Protein AF-A0A336KCY7-F1 (afdb_monomer_lite)

Foldseek 3Di:
DDPPPPPPVVVVVVCVVVVVVVVVVVVVVVVVVVVVVVVVVVVVVVVVVVVVVVVVVVVVVVVVVVVVVVVVVVVVVVVVVVVVVVVVVVVVVVVVVVVVVVVVVVVVVVVVVVVVVVVVVVVVVVVVVVVVVVVVVVVVVVVVVVVVVVVVVVVVVVPDDDDDDDDDDDDDDDDDDDDDDDDDDDDDDDDDDDDDDDDDPDDDDDDDDDDDDDDDDDDDDDPDPDPVVVVVVVVVVVVVVVVVVVVVVVVVVVVVVVVVVVVVVVVVVVVVVVVVVVVVVVVVVVVVVVLVVCVVVVQADPPPRHGPPVPDDPDDDPDDDDDDPDDDVVVVVVVVVPDDPDDDDPDDPPPPDPPPDDDDPDDDDDDDCPVVVVVVVVVVVVVVVVVVVVVPD

pLDDT: mean 71.5, std 24.45, range [29.14, 98.69]

Secondary structure (DSSP, 8-state):
-------GGGHHHHSHHHHHHHHHHHHHHHHHHHHHHHHHHHHHHHHHHHHHHHHHHHHHHHHHHHHHHHHHHHHHHHHHHHHHHHHHHHHHHHHHHHHHHHHHHHHHHHHHHHHHHHHHHHHHHHHHHHHHHHHHHHHHHHHHHHHHHHHHHHHHGGG--------------------------------------------------------------------HHHHHHHHHHHHHHHHHHHHHHHHHHHHHHHHHHHHHHHHHHHHHHHHHHHHHHHHHHHHHHHHHHHHHTTSB-TTT--BTTTT---S-----------SSSHHHHHHHHT--TT------------------------S-SHHHHHHHHHHHHHHHHHHHHTT--

Organism: Culicoides sonorensis (NCBI:txid179676)

Radius of gyration: 58.1 Å; chains: 1; bounding box: 120×85×211 Å

InterPro domains:
  IPR026079 Cerebellar degeneration-related protein 2 [PTHR19232] (15-331)

Sequence (393 aa):
MGSHSRPVSEIMESDVPTILDDLQLAAELGKTLLERNKELEQVLKHHQNVIDDQSQEIEYLRKQNAALREVNDSRLRIYEQLEVSIQDLERDKHRLAVDYAADKKKFKQISQNVECLESKCDDLSKQINELQTLLDMERKKNKRLMEEKQTLNQQNSSLSSSKVSPNKFETAMSLNLTVDKTLDDQDENSIATPTNNEDINSIFVPKSTSKTNLKDDKSPKQDRTFDTSSDEAQIREYEEIRTNYLAMCDKITELEEQLRLLTEENQNLQMKIATVNETEEMKSVQDELAILEEVRQGQMCTRCLRNTDARFVPEEDVSFIGTDDGEDDQSLIDLIRNSEPGTPMIYRSSLNIKLIDAAPVISLDNDNNDDRLVLSLLRDEQQHQHEREFFYD

Structure (mmCIF, N/CA/C/O backbone):
data_AF-A0A336KCY7-F1
#
_entry.id   AF-A0A336KCY7-F1
#
loop_
_atom_site.group_PDB
_atom_site.id
_atom_site.type_symbol
_atom_site.label_atom_id
_atom_site.label_alt_id
_atom_site.label_comp_id
_atom_site.label_asym_id
_atom_site.label_entity_id
_atom_site.label_seq_id
_atom_site.pdbx_PDB_ins_code
_atom_site.Cartn_x
_atom_site.Cartn_y
_atom_site.Cartn_z
_atom_site.occupancy
_atom_site.B_iso_or_equiv
_atom_site.auth_seq_id
_atom_site.auth_comp_id
_atom_site.auth_asym_id
_atom_site.auth_atom_id
_atom_site.pdbx_PDB_model_num
ATOM 1 N N . MET A 1 1 ? 67.750 -0.873 -106.494 1.00 41.88 1 MET A N 1
ATOM 2 C CA . MET A 1 1 ? 67.694 0.543 -106.075 1.00 41.88 1 MET A CA 1
ATOM 3 C C . MET A 1 1 ? 66.286 0.790 -105.546 1.00 41.88 1 MET A C 1
ATOM 5 O O . MET A 1 1 ? 65.370 0.754 -106.344 1.00 41.88 1 MET A O 1
ATOM 9 N N . GLY A 1 2 ? 65.985 0.911 -104.263 1.00 49.50 2 GLY A N 1
ATOM 10 C CA . GLY A 1 2 ? 66.770 0.763 -103.050 1.00 49.50 2 GLY A CA 1
ATOM 11 C C . GLY A 1 2 ? 65.794 0.351 -101.945 1.00 49.50 2 GLY A C 1
ATOM 12 O O . GLY A 1 2 ? 64.733 0.949 -101.792 1.00 49.50 2 GLY A O 1
ATOM 13 N N . SER A 1 3 ? 66.130 -0.712 -101.226 1.00 48.62 3 SER A N 1
ATOM 14 C CA . SER A 1 3 ? 65.499 -1.091 -99.968 1.00 48.62 3 SER A CA 1
ATOM 15 C C . SER A 1 3 ? 65.862 -0.037 -98.923 1.00 48.62 3 SER A C 1
ATOM 17 O O . SER A 1 3 ? 66.942 -0.092 -98.336 1.00 48.62 3 SER A O 1
ATOM 19 N N . HIS A 1 4 ? 64.990 0.951 -98.727 1.00 51.41 4 HIS A N 1
ATOM 20 C CA . HIS A 1 4 ? 65.085 1.855 -97.587 1.00 51.41 4 HIS A CA 1
ATOM 21 C C . HIS A 1 4 ? 64.629 1.108 -96.332 1.00 51.41 4 HIS A C 1
ATOM 23 O O . HIS A 1 4 ? 63.479 1.203 -95.911 1.00 51.41 4 HIS A O 1
ATOM 29 N N . SER A 1 5 ? 65.551 0.350 -95.736 1.00 55.59 5 SER A N 1
ATOM 30 C CA . SER A 1 5 ? 65.487 0.059 -94.308 1.00 55.59 5 SER A CA 1
ATOM 31 C C . SER A 1 5 ? 65.581 1.395 -93.582 1.00 55.59 5 SER A C 1
ATOM 33 O O . SER A 1 5 ? 66.655 1.994 -93.528 1.00 55.59 5 SER A O 1
ATOM 35 N N . ARG A 1 6 ? 64.446 1.883 -93.070 1.00 55.59 6 ARG A N 1
ATOM 36 C CA . ARG A 1 6 ? 64.450 2.933 -92.050 1.00 55.59 6 ARG A CA 1
ATOM 37 C C . ARG A 1 6 ? 65.295 2.432 -90.874 1.00 55.59 6 ARG A C 1
ATOM 39 O O . ARG A 1 6 ? 65.110 1.284 -90.461 1.00 55.59 6 ARG A O 1
ATOM 46 N N . PRO A 1 7 ? 66.254 3.223 -90.377 1.00 52.62 7 PRO A N 1
ATOM 47 C CA . PRO A 1 7 ? 67.082 2.790 -89.268 1.00 52.62 7 PRO A CA 1
ATOM 48 C C . PRO A 1 7 ? 66.194 2.648 -88.024 1.00 52.62 7 PRO A C 1
ATOM 50 O O . PRO A 1 7 ? 65.395 3.526 -87.717 1.00 52.62 7 PRO A O 1
ATOM 53 N N . VAL A 1 8 ? 66.330 1.527 -87.309 1.00 55.88 8 VAL A N 1
ATOM 54 C CA . VAL A 1 8 ? 65.572 1.197 -86.080 1.00 55.88 8 VAL A CA 1
ATOM 55 C C . VAL A 1 8 ? 65.703 2.289 -85.002 1.00 55.88 8 VAL A C 1
ATOM 57 O O . VAL A 1 8 ? 64.835 2.417 -84.146 1.00 55.88 8 VAL A O 1
ATOM 60 N N . SER A 1 9 ? 66.735 3.132 -85.084 1.00 54.34 9 SER A N 1
ATOM 61 C CA . SER A 1 9 ? 66.924 4.305 -84.227 1.00 54.34 9 SER A CA 1
ATOM 62 C C . SER A 1 9 ? 65.875 5.409 -84.422 1.00 54.34 9 SER A C 1
ATOM 64 O O . SER A 1 9 ? 65.609 6.139 -83.481 1.00 54.34 9 SER A O 1
ATOM 66 N N . GLU A 1 10 ? 65.243 5.519 -85.594 1.00 52.44 10 GLU A N 1
ATOM 67 C CA . GLU A 1 10 ? 64.268 6.583 -85.900 1.00 52.44 10 GLU A CA 1
ATOM 68 C C . GLU A 1 10 ? 62.836 6.226 -85.448 1.00 52.44 10 GLU A C 1
ATOM 70 O O . GLU A 1 10 ? 61.984 7.098 -85.330 1.00 52.44 10 GLU A O 1
ATOM 75 N N . ILE A 1 11 ? 62.575 4.947 -85.143 1.00 53.50 11 ILE A N 1
ATOM 76 C CA . ILE A 1 11 ? 61.288 4.461 -84.606 1.00 53.50 11 ILE A CA 1
ATOM 77 C C . ILE A 1 11 ? 61.246 4.623 -83.075 1.00 53.50 11 ILE A C 1
ATOM 79 O O . ILE A 1 11 ? 60.188 4.826 -82.493 1.00 53.50 11 ILE A O 1
ATOM 83 N N . MET A 1 12 ? 62.404 4.605 -82.406 1.00 53.88 12 MET A N 1
ATOM 84 C CA . MET A 1 12 ? 62.466 4.764 -80.949 1.00 53.88 12 MET A CA 1
ATOM 85 C C . MET A 1 12 ? 62.478 6.226 -80.478 1.00 53.88 12 MET A C 1
ATOM 87 O O . MET A 1 12 ? 62.282 6.454 -79.295 1.00 53.88 12 MET A O 1
ATOM 91 N N . GLU A 1 13 ? 62.676 7.217 -81.353 1.00 56.12 13 GLU A N 1
ATOM 92 C CA . GLU A 1 13 ? 62.582 8.643 -80.980 1.00 56.12 13 GLU A CA 1
ATOM 93 C C . GLU A 1 13 ? 61.183 9.242 -81.217 1.00 56.12 13 GLU A C 1
ATOM 95 O O . GLU A 1 13 ? 60.817 10.194 -80.528 1.00 56.12 13 GLU A O 1
ATOM 100 N N . SER A 1 14 ? 60.369 8.681 -82.126 1.00 57.09 14 SER A N 1
ATOM 101 C CA . SER A 1 14 ? 59.000 9.166 -82.393 1.00 57.09 14 SER A CA 1
ATOM 102 C C . SER A 1 14 ? 57.945 8.649 -81.418 1.00 57.09 14 SER A C 1
ATOM 104 O O . SER A 1 14 ? 56.940 9.324 -81.215 1.00 57.09 14 SER A O 1
ATOM 106 N N . ASP A 1 15 ? 58.174 7.479 -80.816 1.00 59.38 15 ASP A N 1
ATOM 107 C CA . ASP A 1 15 ? 57.178 6.781 -79.989 1.00 59.38 15 ASP A CA 1
ATOM 108 C C . ASP A 1 15 ? 57.368 7.056 -78.481 1.00 59.38 15 ASP A C 1
ATOM 110 O O . ASP A 1 15 ? 56.480 6.803 -77.668 1.00 59.38 15 ASP A O 1
ATOM 114 N N . VAL A 1 16 ? 58.515 7.626 -78.089 1.00 62.97 16 VAL A N 1
ATOM 115 C CA . VAL A 1 16 ? 58.827 8.020 -76.701 1.00 62.97 16 VAL A CA 1
ATOM 116 C C . VAL A 1 16 ? 57.916 9.135 -76.160 1.00 62.97 16 VAL A C 1
ATOM 118 O O . VAL A 1 16 ? 57.501 9.015 -75.006 1.00 62.97 16 VAL A O 1
ATOM 121 N N . PRO A 1 17 ? 57.545 10.181 -76.930 1.00 67.62 17 PRO A N 1
ATOM 122 C CA . PRO A 1 17 ? 56.567 11.176 -76.484 1.00 67.62 17 PRO A CA 1
ATOM 123 C C . PRO A 1 17 ? 55.193 10.557 -76.186 1.00 67.62 17 PRO A C 1
ATOM 125 O O . PRO A 1 17 ? 54.588 10.868 -75.168 1.00 67.62 17 PRO A O 1
ATOM 128 N N . THR A 1 18 ? 54.738 9.618 -77.019 1.00 74.69 18 THR A N 1
ATOM 129 C CA . THR A 1 18 ? 53.418 8.979 -76.884 1.00 74.69 18 THR A CA 1
ATOM 130 C C . THR A 1 18 ? 53.351 8.041 -75.677 1.00 74.69 18 THR A C 1
ATOM 132 O O . THR A 1 18 ? 52.370 8.043 -74.943 1.00 74.69 18 THR A O 1
ATOM 135 N N . ILE A 1 19 ? 54.423 7.288 -75.412 1.00 79.19 19 ILE A N 1
ATOM 136 C CA . ILE A 1 19 ? 54.513 6.404 -74.237 1.00 79.19 19 ILE A CA 1
ATOM 137 C C . ILE A 1 19 ? 54.561 7.210 -72.930 1.00 79.19 19 ILE A C 1
ATOM 139 O O . ILE A 1 19 ? 54.019 6.775 -71.912 1.00 79.19 19 ILE A O 1
ATOM 143 N N . LEU A 1 20 ? 55.219 8.373 -72.938 1.00 83.38 20 LEU A N 1
ATOM 144 C CA . LEU A 1 20 ? 55.289 9.245 -71.768 1.00 83.38 20 LEU A CA 1
ATOM 145 C C . LEU A 1 20 ? 53.922 9.874 -71.454 1.00 83.38 20 LEU A C 1
ATOM 147 O O . LEU A 1 20 ? 53.534 9.905 -70.285 1.00 83.38 20 LEU A O 1
ATOM 151 N N . ASP A 1 21 ? 53.182 10.295 -72.482 1.00 84.06 21 ASP A N 1
ATOM 152 C CA . ASP A 1 21 ? 51.820 10.822 -72.348 1.00 84.06 21 ASP A CA 1
ATOM 153 C C . ASP A 1 21 ? 50.841 9.751 -71.831 1.00 84.06 21 ASP A C 1
ATOM 155 O O . ASP A 1 21 ? 50.073 10.016 -70.903 1.00 84.06 21 ASP A O 1
ATOM 159 N N . ASP A 1 22 ? 50.912 8.516 -72.343 1.00 89.88 22 ASP A N 1
ATOM 160 C CA . ASP A 1 22 ? 50.093 7.393 -71.858 1.00 89.88 22 ASP A CA 1
ATOM 161 C C . ASP A 1 22 ? 50.405 7.041 -70.392 1.00 89.88 22 ASP A C 1
ATOM 163 O O . ASP A 1 22 ? 49.503 6.753 -69.598 1.00 89.88 22 ASP A O 1
ATOM 167 N N . LEU A 1 23 ? 51.682 7.095 -69.996 1.00 89.81 23 LEU A N 1
ATOM 168 C CA . LEU A 1 23 ? 52.102 6.869 -68.612 1.00 89.81 23 LEU A CA 1
ATOM 169 C C . LEU A 1 23 ? 51.620 7.992 -67.681 1.00 89.81 23 LEU A C 1
ATOM 171 O O . LEU A 1 23 ? 51.186 7.717 -66.559 1.00 89.81 23 LEU A O 1
ATOM 175 N N . GLN A 1 24 ? 51.670 9.245 -68.140 1.00 89.81 24 GLN A N 1
ATOM 176 C CA . GLN A 1 24 ? 51.154 10.392 -67.398 1.00 89.81 24 GLN A CA 1
ATOM 177 C C . GLN A 1 24 ? 49.630 10.310 -67.234 1.00 89.81 24 GLN A C 1
ATOM 179 O O . GLN A 1 24 ? 49.130 10.518 -66.128 1.00 89.81 24 GLN A O 1
ATOM 184 N N . LEU A 1 25 ? 48.900 9.925 -68.285 1.00 91.94 25 LEU A N 1
ATOM 185 C CA . LEU A 1 25 ? 47.453 9.713 -68.234 1.00 91.94 25 LEU A CA 1
ATOM 186 C C . LEU A 1 25 ? 47.077 8.570 -67.279 1.00 91.94 25 LEU A C 1
ATOM 188 O O . LEU A 1 25 ? 46.152 8.706 -66.476 1.00 91.94 25 LEU A O 1
ATOM 192 N N . ALA A 1 26 ? 47.811 7.454 -67.314 1.00 94.50 26 ALA A N 1
ATOM 193 C CA . ALA A 1 26 ? 47.616 6.351 -66.376 1.00 94.50 26 ALA A CA 1
ATOM 194 C C . ALA A 1 26 ? 47.862 6.788 -64.921 1.00 94.50 26 ALA A C 1
ATOM 196 O O . ALA A 1 26 ? 47.122 6.385 -64.019 1.00 94.50 26 ALA A O 1
ATOM 197 N N . ALA A 1 27 ? 48.864 7.641 -64.687 1.00 93.38 27 ALA A N 1
ATOM 198 C CA . ALA A 1 27 ? 49.137 8.213 -63.374 1.00 93.38 27 ALA A CA 1
ATOM 199 C C . ALA A 1 27 ? 48.029 9.179 -62.911 1.00 93.38 27 ALA A C 1
ATOM 201 O O . ALA A 1 27 ? 47.640 9.128 -61.744 1.00 93.38 27 ALA A O 1
ATOM 202 N N . GLU A 1 28 ? 47.480 10.014 -63.800 1.00 93.31 28 GLU A N 1
ATOM 203 C CA . GLU A 1 28 ? 46.342 10.892 -63.485 1.00 93.31 28 GLU A CA 1
ATOM 204 C C . GLU A 1 28 ? 45.074 10.098 -63.157 1.00 93.31 28 GLU A C 1
ATOM 206 O O . GLU A 1 28 ? 44.457 10.343 -62.121 1.00 93.31 28 GLU A O 1
ATOM 211 N N . LEU A 1 29 ? 44.727 9.089 -63.960 1.00 95.56 29 LEU A N 1
ATOM 212 C CA . LEU A 1 29 ? 43.593 8.201 -63.681 1.00 95.56 29 LEU A CA 1
ATOM 213 C C . LEU A 1 29 ? 43.782 7.438 -62.366 1.00 95.56 29 LEU A C 1
ATOM 215 O O . LEU A 1 29 ? 42.853 7.346 -61.562 1.00 95.56 29 LEU A O 1
ATOM 219 N N . GLY A 1 30 ? 44.991 6.927 -62.116 1.00 96.06 30 GLY A N 1
ATOM 220 C CA . GLY A 1 30 ? 45.342 6.274 -60.857 1.00 96.06 30 GLY A CA 1
ATOM 221 C C . GLY A 1 30 ? 45.182 7.210 -59.659 1.00 96.06 30 GLY A C 1
ATOM 222 O O . GLY A 1 30 ? 44.608 6.818 -58.643 1.00 96.06 30 GLY A O 1
ATOM 223 N N . LYS A 1 31 ? 45.611 8.470 -59.792 1.00 97.12 31 LYS A N 1
ATOM 224 C CA . LYS A 1 31 ? 45.434 9.504 -58.767 1.00 97.12 31 LYS A CA 1
ATOM 225 C C . LYS A 1 31 ? 43.954 9.786 -58.501 1.00 97.12 31 LYS A C 1
ATOM 227 O O . LYS A 1 31 ? 43.553 9.760 -57.342 1.00 97.12 31 LYS A O 1
ATOM 232 N N . THR A 1 32 ? 43.140 9.989 -59.538 1.00 95.81 32 THR A N 1
ATOM 233 C CA . THR A 1 32 ? 41.693 10.225 -59.387 1.00 95.81 32 THR A CA 1
ATOM 234 C C . THR A 1 32 ? 40.980 9.033 -58.747 1.00 95.81 32 THR A C 1
ATOM 236 O O . THR A 1 32 ? 40.120 9.217 -57.888 1.00 95.81 32 THR A O 1
ATOM 239 N N . LEU A 1 33 ? 41.339 7.799 -59.114 1.00 97.56 33 LEU A N 1
ATOM 240 C CA . LEU A 1 33 ? 40.764 6.596 -58.503 1.00 97.56 33 LEU A CA 1
ATOM 241 C C . LEU A 1 33 ? 41.158 6.447 -57.030 1.00 97.56 33 LEU A C 1
ATOM 243 O O . LEU A 1 33 ? 40.323 6.056 -56.216 1.00 97.56 33 LEU A O 1
ATOM 247 N N . LEU A 1 34 ? 42.405 6.759 -56.673 1.00 97.25 34 LEU A N 1
ATOM 248 C CA . LEU A 1 34 ? 42.854 6.759 -55.279 1.00 97.25 34 LEU A CA 1
ATOM 249 C C . LEU A 1 34 ? 42.151 7.843 -54.460 1.00 97.25 34 LEU A C 1
ATOM 251 O O . LEU A 1 34 ? 41.741 7.579 -53.333 1.00 97.25 34 LEU A O 1
ATOM 255 N N . GLU A 1 35 ? 41.977 9.035 -55.027 1.00 96.75 35 GLU A N 1
ATOM 256 C CA . GLU A 1 35 ? 41.254 10.137 -54.390 1.00 96.75 35 GLU A CA 1
ATOM 257 C C . GLU A 1 35 ? 39.786 9.763 -54.149 1.00 96.75 35 GLU A C 1
ATOM 259 O O . GLU A 1 35 ? 39.324 9.827 -53.011 1.00 96.75 35 GLU A O 1
ATOM 264 N N . ARG A 1 36 ? 39.103 9.208 -55.160 1.00 96.56 36 ARG A N 1
ATOM 265 C CA . ARG A 1 36 ? 37.732 8.692 -55.027 1.00 96.56 36 ARG A CA 1
ATOM 266 C C . ARG A 1 36 ? 37.622 7.564 -53.997 1.00 96.56 36 ARG A C 1
ATOM 268 O O . ARG A 1 36 ? 36.676 7.550 -53.218 1.00 96.56 36 ARG A O 1
ATOM 275 N N . ASN A 1 37 ? 38.559 6.614 -53.973 1.00 97.06 37 ASN A N 1
ATOM 276 C CA . ASN A 1 37 ? 38.557 5.552 -52.958 1.00 97.06 37 ASN A CA 1
ATOM 277 C C . ASN A 1 37 ? 38.732 6.127 -51.551 1.00 97.06 37 ASN A C 1
ATOM 279 O O . ASN A 1 37 ? 38.003 5.746 -50.643 1.00 97.06 37 ASN A O 1
ATOM 283 N N . LYS A 1 38 ? 39.637 7.095 -51.380 1.00 97.62 38 LYS A N 1
ATOM 284 C CA . LYS A 1 38 ? 39.858 7.763 -50.095 1.00 97.62 38 LYS A CA 1
ATOM 285 C C . LYS A 1 38 ? 38.631 8.562 -49.638 1.00 97.62 38 LYS A C 1
ATOM 287 O O . LYS A 1 38 ? 38.355 8.618 -48.442 1.00 97.62 38 LYS A O 1
ATOM 292 N N . GLU A 1 39 ? 37.905 9.194 -50.557 1.00 97.56 39 GLU A N 1
ATOM 293 C CA . GLU A 1 39 ? 36.624 9.850 -50.263 1.00 97.56 39 GLU A CA 1
ATOM 294 C C . GLU A 1 39 ? 35.558 8.834 -49.842 1.00 97.56 39 GLU A C 1
ATOM 296 O O . GLU A 1 39 ? 34.898 9.029 -48.824 1.00 97.56 39 GLU A O 1
ATOM 301 N N . LEU A 1 40 ? 35.430 7.718 -50.568 1.00 97.88 40 LEU A N 1
ATOM 302 C CA . LEU A 1 40 ? 34.495 6.646 -50.221 1.00 97.88 40 LEU A CA 1
ATOM 303 C C . LEU A 1 40 ? 34.808 6.036 -48.849 1.00 97.88 40 LEU A C 1
ATOM 305 O O . LEU A 1 40 ? 33.894 5.836 -48.055 1.00 97.88 40 LEU A O 1
ATOM 309 N N . GLU A 1 41 ? 36.082 5.801 -48.529 1.00 97.81 41 GLU A N 1
ATOM 310 C CA . GLU A 1 41 ? 36.513 5.341 -47.203 1.00 97.81 41 GLU A CA 1
ATOM 311 C C . GLU A 1 41 ? 36.154 6.344 -46.098 1.00 97.81 41 GLU A C 1
ATOM 313 O O . GLU A 1 41 ? 35.702 5.947 -45.023 1.00 97.81 41 GLU A O 1
ATOM 318 N N . GLN A 1 42 ? 36.314 7.648 -46.352 1.00 97.88 42 GLN A N 1
ATOM 319 C CA . GLN A 1 42 ? 35.922 8.690 -45.398 1.00 97.88 42 GLN A CA 1
ATOM 320 C C . GLN A 1 42 ? 34.408 8.725 -45.179 1.00 97.88 42 GLN A C 1
ATOM 322 O O . GLN A 1 42 ? 33.970 8.797 -44.032 1.00 97.88 42 GLN A O 1
ATOM 327 N N . VAL A 1 43 ? 33.615 8.637 -46.251 1.00 97.75 43 VAL A N 1
ATOM 328 C CA . VAL A 1 43 ? 32.147 8.611 -46.172 1.00 97.75 43 VAL A CA 1
ATOM 329 C C . VAL A 1 43 ? 31.663 7.354 -45.450 1.00 97.75 43 VAL A C 1
ATOM 331 O O . VAL A 1 43 ? 30.820 7.452 -44.563 1.00 97.75 43 VAL A O 1
ATOM 334 N N . LEU A 1 44 ? 32.237 6.186 -45.753 1.00 98.25 44 LEU A N 1
ATOM 335 C CA . LEU A 1 44 ? 31.923 4.939 -45.050 1.00 98.25 44 LEU A CA 1
ATOM 336 C C . LEU A 1 44 ? 32.241 5.038 -43.559 1.00 98.25 44 LEU A C 1
ATOM 338 O O . LEU A 1 44 ? 31.416 4.657 -42.734 1.00 98.25 44 LEU A O 1
ATOM 342 N N . LYS A 1 45 ? 33.402 5.594 -43.199 1.00 98.25 45 LYS A N 1
ATOM 343 C CA . LYS A 1 45 ? 33.769 5.800 -41.794 1.00 98.25 45 LYS A CA 1
ATOM 344 C C . LYS A 1 45 ? 32.828 6.783 -41.095 1.00 98.25 45 LYS A C 1
ATOM 346 O O . LYS A 1 45 ? 32.467 6.562 -39.946 1.00 98.25 45 LYS A O 1
ATOM 351 N N . HIS A 1 46 ? 32.420 7.850 -41.778 1.00 98.06 46 HIS A N 1
ATOM 352 C CA . HIS A 1 46 ? 31.442 8.792 -41.242 1.00 98.06 46 HIS A CA 1
ATOM 353 C C . HIS A 1 46 ? 30.085 8.119 -40.999 1.00 98.06 46 HIS A C 1
ATOM 355 O O . HIS A 1 46 ? 29.540 8.249 -39.908 1.00 98.06 46 HIS A O 1
ATOM 361 N N . HIS A 1 47 ? 29.575 7.347 -41.963 1.00 98.19 47 HIS A N 1
ATOM 362 C CA . HIS A 1 47 ? 28.336 6.590 -41.784 1.00 98.19 47 HIS A CA 1
ATOM 363 C C . HIS A 1 47 ? 28.441 5.542 -40.676 1.00 98.19 47 HIS A C 1
ATOM 365 O O . HIS A 1 47 ? 27.489 5.393 -39.919 1.00 98.19 47 HIS A O 1
ATOM 371 N N . GLN A 1 48 ? 29.586 4.871 -40.529 1.00 98.44 48 GLN A N 1
ATOM 372 C CA . GLN A 1 48 ? 29.805 3.948 -39.417 1.00 98.44 48 GLN A CA 1
ATOM 373 C C . GLN A 1 48 ? 29.685 4.661 -38.066 1.00 98.44 48 GLN A C 1
ATOM 375 O O . GLN A 1 48 ? 28.974 4.175 -37.196 1.00 98.44 48 GLN A O 1
ATOM 380 N N . ASN A 1 49 ? 30.300 5.838 -37.915 1.00 98.06 49 ASN A N 1
ATOM 381 C CA . ASN A 1 49 ? 30.176 6.619 -36.682 1.00 98.06 49 ASN A CA 1
ATOM 382 C C . ASN A 1 49 ? 28.713 7.004 -36.399 1.00 98.06 49 ASN A C 1
ATOM 384 O O . ASN A 1 49 ? 28.254 6.855 -35.276 1.00 98.06 49 ASN A O 1
ATOM 388 N N . VAL A 1 50 ? 27.963 7.438 -37.420 1.00 98.38 50 VAL A N 1
ATOM 389 C CA . VAL A 1 50 ? 26.535 7.775 -37.266 1.00 98.38 50 VAL A CA 1
ATOM 390 C C . VAL A 1 50 ? 25.717 6.554 -36.837 1.00 98.38 50 VAL A C 1
ATOM 392 O O . VAL A 1 50 ? 24.849 6.673 -35.977 1.00 98.38 50 VAL A O 1
ATOM 395 N N . ILE A 1 51 ? 25.995 5.376 -37.403 1.00 98.38 51 ILE A N 1
ATOM 396 C CA . ILE A 1 51 ? 25.336 4.122 -37.010 1.00 98.38 51 ILE A CA 1
ATOM 397 C C . ILE A 1 51 ? 25.659 3.776 -35.554 1.00 98.38 51 ILE A C 1
ATOM 399 O O . ILE A 1 51 ? 24.767 3.350 -34.818 1.00 98.38 51 ILE A O 1
ATOM 403 N N . ASP A 1 52 ? 26.908 3.955 -35.129 1.00 98.31 52 ASP A N 1
ATOM 404 C CA . ASP A 1 52 ? 27.335 3.674 -33.758 1.00 98.31 52 ASP A CA 1
ATOM 405 C C . ASP A 1 52 ? 26.669 4.637 -32.757 1.00 98.31 52 ASP A C 1
ATOM 407 O O . ASP A 1 52 ? 26.221 4.198 -31.695 1.00 98.31 52 ASP A O 1
ATOM 411 N N . ASP A 1 53 ? 26.532 5.919 -33.108 1.00 98.00 53 ASP A N 1
ATOM 412 C CA . ASP A 1 53 ? 25.838 6.927 -32.296 1.00 98.00 53 ASP A CA 1
ATOM 413 C C . ASP A 1 53 ? 24.335 6.615 -32.184 1.00 98.00 53 ASP A C 1
ATOM 415 O O . ASP A 1 53 ? 23.786 6.542 -31.083 1.00 98.00 53 ASP A O 1
ATOM 419 N N . GLN A 1 54 ? 23.674 6.322 -33.310 1.00 98.06 54 GLN A N 1
ATOM 420 C CA . GLN A 1 54 ? 22.264 5.906 -33.331 1.00 98.06 54 GLN A CA 1
ATOM 421 C C . GLN A 1 54 ? 22.036 4.605 -32.550 1.00 98.06 54 GLN A C 1
ATOM 423 O O . GLN A 1 54 ? 21.016 4.440 -31.880 1.00 98.06 54 GLN A O 1
ATOM 428 N N . SER A 1 55 ? 22.986 3.669 -32.603 1.00 98.25 55 SER A N 1
ATOM 429 C CA . SER A 1 55 ? 22.908 2.417 -31.844 1.00 98.25 55 SER A CA 1
ATOM 430 C C . SER A 1 55 ? 22.955 2.671 -30.335 1.00 98.25 55 SER A C 1
ATOM 432 O O . SER A 1 55 ? 22.182 2.062 -29.591 1.00 98.25 55 SER A O 1
ATOM 434 N N . GLN A 1 56 ? 23.811 3.594 -29.885 1.00 98.25 56 GLN A N 1
ATOM 435 C CA . GLN A 1 56 ? 23.880 4.010 -28.481 1.00 98.25 56 GLN A CA 1
ATOM 436 C C . GLN A 1 56 ? 22.596 4.719 -28.034 1.00 98.25 56 GLN A C 1
ATOM 438 O O . GLN A 1 56 ? 22.092 4.440 -26.945 1.00 98.25 56 GLN A O 1
ATOM 443 N N . GLU A 1 57 ? 22.023 5.579 -28.878 1.00 98.38 57 GLU A N 1
ATOM 444 C CA . GLU A 1 57 ? 20.750 6.251 -28.600 1.00 98.38 57 GLU A CA 1
ATOM 445 C C . GLU A 1 57 ? 19.597 5.249 -28.446 1.00 98.38 57 GLU A C 1
ATOM 447 O O . GLU A 1 57 ? 18.855 5.291 -27.462 1.00 98.38 57 GLU A O 1
ATOM 452 N N . ILE A 1 58 ? 19.488 4.280 -29.362 1.00 98.06 58 ILE A N 1
ATOM 453 C CA . ILE A 1 58 ? 18.494 3.203 -29.267 1.00 98.06 58 ILE A CA 1
ATOM 454 C C . ILE A 1 58 ? 18.665 2.427 -27.957 1.00 98.06 58 ILE A C 1
ATOM 456 O O . ILE A 1 58 ? 17.676 2.078 -27.309 1.00 98.06 58 ILE A O 1
ATOM 460 N N . GLU A 1 59 ? 19.900 2.137 -27.546 1.00 98.38 59 GLU A N 1
ATOM 461 C CA . GLU A 1 59 ? 20.159 1.442 -26.286 1.00 98.38 59 GLU A CA 1
ATOM 462 C C . GLU A 1 59 ? 19.745 2.281 -25.069 1.00 98.38 59 GLU A C 1
ATOM 464 O O . GLU A 1 59 ? 19.109 1.758 -24.149 1.00 98.38 59 GLU A O 1
ATOM 469 N N . TYR A 1 60 ? 20.050 3.579 -25.072 1.00 98.50 60 TYR A N 1
ATOM 470 C CA . TYR A 1 60 ? 19.650 4.501 -24.013 1.00 98.50 60 TYR A CA 1
ATOM 471 C C . TYR A 1 60 ? 18.124 4.579 -23.879 1.00 98.50 60 TYR A C 1
ATOM 473 O O . TYR A 1 60 ? 17.582 4.351 -22.794 1.00 98.50 60 TYR A O 1
ATOM 481 N N . LEU A 1 61 ? 17.417 4.796 -24.991 1.00 98.44 61 LEU A N 1
ATOM 482 C CA . LEU A 1 61 ? 15.955 4.850 -25.008 1.00 98.44 61 LEU A CA 1
ATOM 483 C C . LEU A 1 61 ? 15.333 3.519 -24.571 1.00 98.44 61 LEU A C 1
ATOM 485 O O . LEU A 1 61 ? 14.353 3.505 -23.827 1.00 98.44 61 LEU A O 1
ATOM 489 N N . ARG A 1 62 ? 15.922 2.379 -24.956 1.00 97.75 62 ARG A N 1
ATOM 490 C CA . ARG A 1 62 ? 15.485 1.055 -24.477 1.00 97.75 62 ARG A CA 1
ATOM 491 C C . ARG A 1 62 ? 15.632 0.913 -22.965 1.00 97.75 62 ARG A C 1
ATOM 493 O O . ARG A 1 62 ? 14.712 0.397 -22.330 1.00 97.75 62 ARG A O 1
ATOM 500 N N . LYS A 1 63 ? 16.745 1.375 -22.386 1.00 98.50 63 LYS A N 1
ATOM 501 C CA . LYS A 1 63 ? 16.962 1.368 -20.929 1.00 98.50 63 LYS A CA 1
ATOM 502 C C . LYS A 1 63 ? 15.950 2.257 -20.212 1.00 98.50 63 LYS A C 1
ATOM 504 O O . LYS A 1 63 ? 15.341 1.809 -19.245 1.00 98.50 63 LYS A O 1
ATOM 509 N N . GLN A 1 64 ? 15.708 3.467 -20.717 1.00 98.31 64 GLN A N 1
ATOM 510 C CA . GLN A 1 64 ? 14.697 4.367 -20.159 1.00 98.31 64 GLN A CA 1
ATOM 511 C C . GLN A 1 64 ? 13.294 3.747 -20.228 1.00 98.31 64 GLN A C 1
ATOM 513 O O . GLN A 1 64 ? 12.552 3.770 -19.248 1.00 98.31 64 GLN A O 1
ATOM 518 N N . ASN A 1 65 ? 12.940 3.129 -21.357 1.00 97.38 65 ASN A N 1
ATOM 519 C CA . ASN A 1 65 ? 11.649 2.469 -21.527 1.00 97.38 65 ASN A CA 1
ATOM 520 C C . ASN A 1 65 ? 11.484 1.273 -20.572 1.00 97.38 65 ASN A C 1
ATOM 522 O O . ASN A 1 65 ? 10.412 1.084 -20.000 1.00 97.38 65 ASN A O 1
ATOM 526 N N . ALA A 1 66 ? 12.547 0.493 -20.353 1.00 97.38 66 ALA A N 1
ATOM 527 C CA . ALA A 1 66 ? 12.550 -0.592 -19.374 1.00 97.38 66 ALA A CA 1
ATOM 528 C C . ALA A 1 66 ? 12.353 -0.074 -17.938 1.00 97.38 66 ALA A C 1
ATOM 530 O O . ALA A 1 66 ? 11.505 -0.604 -17.223 1.00 97.38 66 ALA A O 1
ATOM 531 N N . ALA A 1 67 ? 13.053 0.996 -17.548 1.00 97.75 67 ALA A N 1
ATOM 532 C CA . ALA A 1 67 ? 12.886 1.619 -16.235 1.00 97.75 67 ALA A CA 1
ATOM 533 C C . ALA A 1 67 ? 11.454 2.146 -16.023 1.00 97.75 67 ALA A C 1
ATOM 535 O O . ALA A 1 67 ? 10.861 1.940 -14.966 1.00 97.75 67 ALA A O 1
ATOM 536 N N . LEU A 1 68 ? 10.854 2.767 -17.046 1.00 98.00 68 LEU A N 1
ATOM 537 C CA . LEU A 1 68 ? 9.461 3.223 -16.983 1.00 98.00 68 LEU A CA 1
ATOM 538 C C . LEU A 1 68 ? 8.469 2.065 -16.805 1.00 98.00 68 LEU A C 1
ATOM 540 O O . LEU A 1 68 ? 7.495 2.211 -16.064 1.00 98.00 68 LEU A O 1
ATOM 544 N N . ARG A 1 69 ? 8.709 0.913 -17.446 1.00 97.94 69 ARG A N 1
ATOM 545 C CA . ARG A 1 69 ? 7.896 -0.296 -17.230 1.00 97.94 69 ARG A CA 1
ATOM 546 C C . ARG A 1 69 ? 8.015 -0.797 -15.793 1.00 97.94 69 ARG A C 1
ATOM 548 O O . ARG A 1 69 ? 6.990 -1.025 -15.164 1.00 97.94 69 ARG A O 1
ATOM 555 N N . GLU A 1 70 ? 9.226 -0.868 -15.245 1.00 97.56 70 GLU A N 1
ATOM 556 C CA . GLU A 1 70 ? 9.452 -1.308 -13.861 1.00 97.56 70 GLU A CA 1
ATOM 557 C C . GLU A 1 70 ? 8.758 -0.397 -12.833 1.00 97.56 70 GLU A C 1
ATOM 559 O O . GLU A 1 70 ? 8.119 -0.882 -11.896 1.00 97.56 70 GLU A O 1
ATOM 564 N N . VAL A 1 71 ? 8.818 0.925 -13.030 1.00 98.31 71 VAL A N 1
ATOM 565 C CA . VAL A 1 71 ? 8.100 1.888 -12.178 1.00 98.31 71 VAL A CA 1
ATOM 566 C C . VAL A 1 71 ? 6.587 1.699 -12.290 1.00 98.31 71 VAL A C 1
ATOM 568 O O . VAL A 1 71 ? 5.889 1.741 -11.276 1.00 98.31 71 VAL A O 1
ATOM 571 N N . ASN A 1 72 ? 6.062 1.461 -13.494 1.00 97.31 72 ASN A N 1
ATOM 572 C CA . ASN A 1 72 ? 4.634 1.217 -13.683 1.00 97.31 72 ASN A CA 1
ATOM 573 C C . ASN A 1 72 ? 4.181 -0.093 -13.012 1.00 97.31 72 ASN A C 1
ATOM 575 O O . ASN A 1 72 ? 3.168 -0.100 -12.314 1.00 97.31 72 ASN A O 1
ATOM 579 N N . ASP A 1 73 ? 4.966 -1.164 -13.127 1.00 98.00 73 ASP A N 1
ATOM 580 C CA . ASP A 1 73 ? 4.699 -2.450 -12.470 1.00 98.00 73 ASP A CA 1
ATOM 581 C C . ASP A 1 73 ? 4.790 -2.339 -10.939 1.00 98.00 73 ASP A C 1
ATOM 583 O O . ASP A 1 73 ? 4.010 -2.945 -10.202 1.00 98.00 73 ASP A O 1
ATOM 587 N N . SER A 1 74 ? 5.734 -1.542 -10.428 1.00 97.88 74 SER A N 1
ATOM 588 C CA . SER A 1 74 ? 5.810 -1.195 -9.004 1.00 97.88 74 SER A CA 1
ATOM 589 C C . SER A 1 74 ? 4.554 -0.452 -8.543 1.00 97.88 74 SER A C 1
ATOM 591 O O . SER A 1 74 ? 3.942 -0.818 -7.539 1.00 97.88 74 SER A O 1
ATOM 593 N N . ARG A 1 75 ? 4.109 0.541 -9.321 1.00 98.38 75 ARG A N 1
ATOM 594 C CA . ARG A 1 75 ? 2.888 1.302 -9.041 1.00 98.38 75 ARG A CA 1
ATOM 595 C C . ARG A 1 75 ? 1.645 0.408 -9.028 1.00 98.38 75 ARG A C 1
ATOM 597 O O . ARG A 1 75 ? 0.825 0.554 -8.127 1.00 98.38 75 ARG A O 1
ATOM 604 N N . LEU A 1 76 ? 1.522 -0.531 -9.969 1.00 98.00 76 LEU A N 1
ATOM 605 C CA . LEU A 1 76 ? 0.407 -1.480 -10.002 1.00 98.00 76 LEU A CA 1
ATOM 606 C C . LEU A 1 76 ? 0.361 -2.341 -8.730 1.00 98.00 76 LEU A C 1
ATOM 608 O O . LEU A 1 76 ? -0.687 -2.429 -8.097 1.00 98.00 76 LEU A O 1
ATOM 612 N N . ARG A 1 77 ? 1.508 -2.874 -8.290 1.00 98.31 77 ARG A N 1
ATOM 613 C CA . ARG A 1 77 ? 1.604 -3.640 -7.034 1.00 98.31 77 ARG A CA 1
ATOM 614 C C . ARG A 1 77 ? 1.214 -2.820 -5.803 1.00 98.31 77 ARG A C 1
ATOM 616 O O . ARG A 1 77 ? 0.579 -3.343 -4.892 1.00 98.31 77 ARG A O 1
ATOM 623 N N . ILE A 1 78 ? 1.575 -1.535 -5.763 1.00 98.50 78 ILE A N 1
ATOM 624 C CA . ILE A 1 78 ? 1.157 -0.635 -4.677 1.00 98.50 78 ILE A CA 1
ATOM 625 C C . ILE A 1 78 ? -0.367 -0.471 -4.680 1.00 98.50 78 ILE A C 1
ATOM 627 O O . ILE A 1 78 ? -0.976 -0.530 -3.614 1.00 98.50 78 ILE A O 1
ATOM 631 N N . TYR A 1 79 ? -0.993 -0.301 -5.848 1.00 98.50 79 TYR A N 1
ATOM 632 C CA . TYR A 1 79 ? -2.453 -0.208 -5.938 1.00 98.50 79 TYR A CA 1
ATOM 633 C C . TYR A 1 79 ? -3.153 -1.488 -5.479 1.00 98.50 79 TYR A C 1
ATOM 635 O O . TYR A 1 79 ? -4.094 -1.401 -4.695 1.00 98.50 79 TYR A O 1
ATOM 643 N N . GLU A 1 80 ? -2.659 -2.661 -5.875 1.00 97.88 80 GLU A N 1
ATOM 644 C CA . GLU A 1 80 ? -3.190 -3.949 -5.406 1.00 97.88 80 GLU A CA 1
ATOM 645 C C . GLU A 1 80 ? -3.081 -4.082 -3.878 1.00 97.88 80 GLU A C 1
ATOM 647 O O . GLU A 1 80 ? -4.040 -4.459 -3.204 1.00 97.88 80 GLU A O 1
ATOM 652 N N . GLN A 1 81 ? -1.934 -3.708 -3.303 1.00 98.38 81 GLN A N 1
ATOM 653 C CA . GLN A 1 81 ? -1.734 -3.746 -1.855 1.00 98.38 81 GLN A CA 1
ATOM 654 C C . GLN A 1 81 ? -2.651 -2.763 -1.111 1.00 98.38 81 GLN A C 1
ATOM 656 O O . GLN A 1 81 ? -3.166 -3.085 -0.035 1.00 98.38 81 GLN A O 1
ATOM 661 N N . LEU A 1 82 ? -2.864 -1.567 -1.669 1.00 98.19 82 LEU A N 1
ATOM 662 C CA . LEU A 1 82 ? -3.798 -0.583 -1.121 1.00 98.19 82 LEU A CA 1
ATOM 663 C C . LEU A 1 82 ? -5.237 -1.097 -1.169 1.00 98.19 82 LEU A C 1
ATOM 665 O O . LEU A 1 82 ? -5.964 -0.924 -0.196 1.00 98.19 82 LEU A O 1
ATOM 669 N N . GLU A 1 83 ? -5.640 -1.768 -2.247 1.00 98.50 83 GLU A N 1
ATOM 670 C CA . GLU A 1 83 ? -6.975 -2.354 -2.360 1.00 98.50 83 GLU A CA 1
ATOM 671 C C . GLU A 1 83 ? -7.215 -3.421 -1.283 1.00 98.50 83 GLU A C 1
ATOM 673 O O . GLU A 1 83 ? -8.244 -3.389 -0.604 1.00 98.50 83 GLU A O 1
ATOM 678 N N . VAL A 1 84 ? -6.241 -4.305 -1.045 1.00 98.38 84 VAL A N 1
ATOM 679 C CA . VAL A 1 84 ? -6.308 -5.281 0.057 1.00 98.38 84 VAL A CA 1
ATOM 680 C C . VAL A 1 84 ? -6.427 -4.573 1.411 1.00 98.38 84 VAL A C 1
ATOM 682 O O . VAL A 1 84 ? -7.313 -4.902 2.200 1.00 98.38 84 VAL A O 1
ATOM 685 N N . SER A 1 85 ? -5.598 -3.553 1.663 1.00 97.94 85 SER A N 1
ATOM 686 C CA . SER A 1 85 ? -5.624 -2.797 2.921 1.00 97.94 85 SER A CA 1
ATOM 687 C C . SER A 1 85 ? -6.960 -2.091 3.162 1.00 97.94 85 SER A C 1
ATOM 689 O O . SER A 1 85 ? -7.467 -2.118 4.284 1.00 97.94 85 SER A O 1
ATOM 691 N N . ILE A 1 86 ? -7.551 -1.484 2.129 1.00 98.31 86 ILE A N 1
ATOM 692 C CA . ILE A 1 86 ? -8.868 -0.841 2.217 1.00 98.31 86 ILE A CA 1
ATOM 693 C C . ILE A 1 86 ? -9.923 -1.876 2.603 1.00 98.31 86 ILE A C 1
ATOM 695 O O . ILE A 1 86 ? -10.684 -1.649 3.544 1.00 98.31 86 ILE A O 1
ATOM 699 N N . GLN A 1 87 ? -9.936 -3.031 1.935 1.00 98.69 87 GLN A N 1
ATOM 700 C CA . GLN A 1 87 ? -10.899 -4.086 2.243 1.00 98.69 87 GLN A CA 1
ATOM 701 C C . GLN A 1 87 ? -10.751 -4.608 3.680 1.00 98.69 87 GLN A C 1
ATOM 703 O O . GLN A 1 87 ? -11.753 -4.870 4.347 1.00 98.69 87 GLN A O 1
ATOM 708 N N . ASP A 1 88 ? -9.527 -4.751 4.184 1.00 97.94 88 ASP A N 1
ATOM 709 C CA . ASP A 1 88 ? -9.288 -5.182 5.565 1.00 97.94 88 ASP A CA 1
ATOM 710 C C . ASP A 1 88 ? -9.771 -4.141 6.580 1.00 97.94 88 ASP A C 1
ATOM 712 O O . ASP A 1 88 ? -10.463 -4.490 7.540 1.00 97.94 88 ASP A O 1
ATOM 716 N N . LEU A 1 89 ? -9.521 -2.853 6.322 1.00 98.38 89 LEU A N 1
ATOM 717 C CA . LEU A 1 89 ? -10.045 -1.758 7.143 1.00 98.38 89 LEU A CA 1
ATOM 718 C C . LEU A 1 89 ? -11.578 -1.713 7.139 1.00 98.38 89 LEU A C 1
ATOM 720 O O . LEU A 1 89 ? -12.197 -1.459 8.174 1.00 98.38 89 LEU A O 1
ATOM 724 N N . GLU A 1 90 ? -12.216 -1.981 6.001 1.00 98.06 90 GLU A N 1
ATOM 725 C CA . GLU A 1 90 ? -13.674 -2.060 5.903 1.00 98.06 90 GLU A CA 1
ATOM 726 C C . GLU A 1 90 ? -14.246 -3.241 6.696 1.00 98.06 90 GLU A C 1
ATOM 728 O O . GLU A 1 90 ? -15.242 -3.079 7.413 1.00 98.06 90 GLU A O 1
ATOM 733 N N . ARG A 1 91 ? -13.602 -4.415 6.627 1.00 98.38 91 ARG A N 1
ATOM 734 C CA . ARG A 1 91 ? -13.972 -5.598 7.423 1.00 98.38 91 ARG A CA 1
ATOM 735 C C . ARG A 1 91 ? -13.828 -5.326 8.917 1.00 98.38 91 ARG A C 1
ATOM 737 O O . ARG A 1 91 ? -14.753 -5.616 9.680 1.00 98.38 91 ARG A O 1
ATOM 744 N N . ASP A 1 92 ? -12.715 -4.729 9.332 1.00 98.38 92 ASP A N 1
ATOM 745 C CA . ASP A 1 92 ? -12.451 -4.361 10.724 1.00 98.38 92 ASP A CA 1
ATOM 746 C C . ASP A 1 92 ? -13.458 -3.334 11.238 1.00 98.38 92 ASP A C 1
ATOM 748 O O . ASP A 1 92 ? -14.040 -3.513 12.311 1.00 98.38 92 ASP A O 1
ATOM 752 N N . LYS A 1 93 ? -13.743 -2.298 10.444 1.00 98.31 93 LYS A N 1
ATOM 753 C CA . LYS A 1 93 ? -14.783 -1.310 10.743 1.00 98.31 93 LYS A CA 1
ATOM 754 C C . LYS A 1 93 ? -16.147 -1.974 10.914 1.00 98.31 93 LYS A C 1
ATOM 756 O O . LYS A 1 93 ? -16.872 -1.636 11.851 1.00 98.31 93 LYS A O 1
ATOM 761 N N . HIS A 1 94 ? -16.513 -2.905 10.032 1.00 98.50 94 HIS A N 1
ATOM 762 C CA . HIS A 1 94 ? -17.783 -3.618 10.137 1.00 98.50 94 HIS A CA 1
ATOM 763 C C . HIS A 1 94 ? -17.848 -4.474 11.409 1.00 98.50 94 HIS A C 1
ATOM 765 O O . HIS A 1 94 ? -18.834 -4.393 12.142 1.00 98.50 94 HIS A O 1
ATOM 771 N N . ARG A 1 95 ? -16.783 -5.226 11.720 1.00 98.31 95 ARG A N 1
ATOM 772 C CA . ARG A 1 95 ? -16.674 -6.018 12.955 1.00 98.31 95 ARG A CA 1
ATOM 773 C C . ARG A 1 95 ? -16.827 -5.139 14.197 1.00 98.31 95 ARG A C 1
ATOM 775 O O . ARG A 1 95 ? -17.699 -5.399 15.020 1.00 98.31 95 ARG A O 1
ATOM 782 N N . LEU A 1 96 ? -16.059 -4.052 14.283 1.00 98.56 96 LEU A N 1
ATOM 783 C CA . LEU A 1 96 ? -16.127 -3.108 15.402 1.00 98.56 96 LEU A CA 1
ATOM 784 C C . LEU A 1 96 ? -17.516 -2.478 15.550 1.00 98.56 96 LEU A C 1
ATOM 786 O O . LEU A 1 96 ? -17.982 -2.277 16.669 1.00 98.56 96 LEU A O 1
ATOM 790 N N . ALA A 1 97 ? -18.209 -2.186 14.447 1.00 98.56 97 ALA A N 1
ATOM 791 C CA . ALA A 1 97 ? -19.573 -1.667 14.497 1.00 98.56 97 ALA A CA 1
ATOM 792 C C . ALA A 1 97 ? -20.568 -2.690 15.075 1.00 98.56 97 ALA A C 1
ATOM 794 O O . ALA A 1 97 ? -21.455 -2.315 15.849 1.00 98.56 97 ALA A O 1
ATOM 795 N N . VAL A 1 98 ? -20.419 -3.973 14.726 1.00 98.38 98 VAL A N 1
ATOM 796 C CA . VAL A 1 98 ? -21.232 -5.068 15.278 1.00 98.38 98 VAL A CA 1
ATOM 797 C C . VAL A 1 98 ? -20.963 -5.241 16.774 1.00 98.38 98 VAL A C 1
ATOM 799 O O . VAL A 1 98 ? -21.917 -5.276 17.557 1.00 98.38 98 VAL A O 1
ATOM 802 N N . ASP A 1 99 ? -19.694 -5.268 17.180 1.00 98.19 99 ASP A N 1
ATOM 803 C CA . ASP A 1 99 ? -19.295 -5.404 18.585 1.00 98.19 99 ASP A CA 1
ATOM 804 C C . ASP A 1 99 ? -19.780 -4.210 19.419 1.00 98.19 99 ASP A C 1
ATOM 806 O O . ASP A 1 99 ? -20.438 -4.389 20.447 1.00 98.19 99 ASP A O 1
ATOM 810 N N . TYR A 1 100 ? -19.594 -2.983 18.919 1.00 98.31 100 TYR A N 1
ATOM 811 C CA . TYR A 1 100 ? -20.123 -1.769 19.543 1.00 98.31 100 TYR A CA 1
ATOM 812 C C . TYR A 1 100 ? -21.646 -1.833 19.720 1.00 98.31 100 TYR A C 1
ATOM 814 O O . TYR A 1 100 ? -22.178 -1.465 20.771 1.00 98.31 100 TYR A O 1
ATOM 822 N N . ALA A 1 101 ? -22.380 -2.315 18.712 1.00 98.38 101 ALA A N 1
ATOM 823 C CA . ALA A 1 101 ? -23.828 -2.464 18.807 1.00 98.38 101 ALA A CA 1
ATOM 824 C C . ALA A 1 101 ? -24.239 -3.521 19.849 1.00 98.38 101 ALA A C 1
ATOM 826 O O . ALA A 1 101 ? -25.239 -3.327 20.550 1.00 98.38 101 ALA A O 1
ATOM 827 N N . ALA A 1 102 ? -23.490 -4.620 19.967 1.00 98.12 102 ALA A N 1
ATOM 828 C CA . ALA A 1 102 ? -23.718 -5.653 20.973 1.00 98.12 102 ALA A CA 1
ATOM 829 C C . ALA A 1 102 ? -23.445 -5.131 22.392 1.00 98.12 102 ALA A C 1
ATOM 831 O O . ALA A 1 102 ? -24.294 -5.273 23.276 1.00 98.12 102 ALA A O 1
ATOM 832 N N . ASP A 1 103 ? -22.321 -4.453 22.605 1.00 98.19 103 ASP A N 1
ATOM 833 C CA . ASP A 1 103 ? -21.959 -3.901 23.910 1.00 98.19 103 ASP A CA 1
ATOM 834 C C . ASP A 1 103 ? -22.877 -2.753 24.323 1.00 98.19 103 ASP A C 1
ATOM 836 O O . ASP A 1 103 ? -23.299 -2.684 25.476 1.00 98.19 103 ASP A O 1
ATOM 840 N N . LYS A 1 104 ? -23.332 -1.930 23.374 1.00 98.50 104 LYS A N 1
ATOM 841 C CA . LYS A 1 104 ? -24.375 -0.928 23.626 1.00 98.50 104 LYS A CA 1
ATOM 842 C C . LYS A 1 104 ? -25.677 -1.554 24.133 1.00 98.50 104 LYS A C 1
ATOM 844 O O . LYS A 1 104 ? -26.357 -0.948 24.962 1.00 98.50 104 LYS A O 1
ATOM 849 N N . LYS A 1 105 ? -26.052 -2.751 23.658 1.00 98.38 105 LYS A N 1
ATOM 850 C CA . LYS A 1 105 ? -27.221 -3.485 24.182 1.00 98.38 105 LYS A CA 1
ATOM 851 C C . LYS A 1 105 ? -26.967 -3.991 25.602 1.00 98.38 105 LYS A C 1
ATOM 853 O O . LYS A 1 105 ? -27.828 -3.788 26.455 1.00 98.38 105 LYS A O 1
ATOM 858 N N . LYS A 1 106 ? -25.795 -4.580 25.867 1.00 98.50 106 LYS A N 1
ATOM 859 C CA . LYS A 1 106 ? -25.410 -5.039 27.215 1.00 98.50 106 LYS A CA 1
ATOM 860 C C . LYS A 1 106 ? -25.389 -3.886 28.216 1.00 98.50 106 LYS A C 1
ATOM 862 O O . LYS A 1 106 ? -25.960 -4.011 29.292 1.00 98.50 106 LYS A O 1
ATOM 867 N N . PHE A 1 107 ? -24.804 -2.750 27.837 1.00 98.56 107 PHE A N 1
ATOM 868 C CA . PHE A 1 107 ? -24.777 -1.544 28.659 1.00 98.56 107 PHE A CA 1
ATOM 869 C C . PHE A 1 107 ? -26.193 -1.103 29.033 1.00 98.56 107 PHE A C 1
ATOM 871 O O . PHE A 1 107 ? -26.496 -0.988 30.213 1.00 98.56 107 PHE A O 1
ATOM 878 N N . LYS A 1 108 ? -27.094 -0.964 28.049 1.00 98.50 108 LYS A N 1
ATOM 879 C CA . LYS A 1 108 ? -28.500 -0.603 28.307 1.00 98.50 108 LYS A CA 1
ATOM 880 C C . LYS A 1 108 ? -29.200 -1.584 29.247 1.00 98.50 108 LYS A C 1
ATOM 882 O O . LYS A 1 108 ? -29.943 -1.151 30.119 1.00 98.50 108 LYS A O 1
ATOM 887 N N . GLN A 1 109 ? -28.973 -2.885 29.075 1.00 98.50 109 GLN A N 1
ATOM 888 C CA . GLN A 1 109 ? -29.547 -3.908 29.948 1.00 98.50 109 GLN A CA 1
ATOM 889 C C . GLN A 1 109 ? -29.033 -3.775 31.388 1.00 98.50 109 GLN A C 1
ATOM 891 O O . GLN A 1 109 ? -29.816 -3.847 32.331 1.00 98.50 109 GLN A O 1
ATOM 896 N N . ILE A 1 110 ? -27.728 -3.563 31.565 1.00 98.50 110 ILE A N 1
ATOM 897 C CA . ILE A 1 110 ? -27.130 -3.364 32.888 1.00 98.50 110 ILE A CA 1
ATOM 898 C C . ILE A 1 110 ? -27.656 -2.069 33.520 1.00 98.50 110 ILE A C 1
ATOM 900 O O . ILE A 1 110 ? -28.053 -2.104 34.679 1.00 98.50 110 ILE A O 1
ATOM 904 N N . SER A 1 111 ? -27.748 -0.966 32.771 1.00 98.50 111 SER A N 1
ATOM 905 C CA . SER A 1 111 ? -28.334 0.291 33.258 1.00 98.50 111 SER A CA 1
ATOM 906 C C . SER A 1 111 ? -29.774 0.104 33.743 1.00 98.50 111 SER A C 1
ATOM 908 O O . SER A 1 111 ? -30.094 0.502 34.856 1.00 98.50 111 SER A O 1
ATOM 910 N N . GLN A 1 112 ? -30.618 -0.590 32.974 1.00 98.50 112 GLN A N 1
ATOM 911 C CA . GLN A 1 112 ? -31.995 -0.900 33.387 1.00 98.50 112 GLN A CA 1
ATOM 912 C C . GLN A 1 112 ? -32.050 -1.761 34.656 1.00 98.50 112 GLN A C 1
ATOM 914 O O . GLN A 1 112 ? -32.913 -1.566 35.513 1.00 98.50 112 GLN A O 1
ATOM 919 N N . ASN A 1 113 ? -31.133 -2.721 34.798 1.00 98.50 113 ASN A N 1
ATOM 920 C CA . ASN A 1 113 ? -31.046 -3.536 36.006 1.00 98.50 113 ASN A CA 1
ATOM 921 C C . ASN A 1 113 ? -30.651 -2.695 37.226 1.00 98.50 113 ASN A C 1
ATOM 923 O O . ASN A 1 113 ? -31.224 -2.898 38.295 1.00 98.50 113 ASN A O 1
ATOM 927 N N . VAL A 1 114 ? -29.705 -1.764 37.066 1.00 98.56 114 VAL A N 1
ATOM 928 C CA . VAL A 1 114 ? -29.303 -0.823 38.121 1.00 98.56 114 VAL A CA 1
ATOM 929 C C . VAL A 1 114 ? -30.491 0.042 38.536 1.00 98.56 114 VAL A C 1
ATOM 931 O O . VAL A 1 114 ? -30.837 0.029 39.711 1.00 98.56 114 VAL A O 1
ATOM 934 N N . GLU A 1 115 ? -31.200 0.665 37.592 1.00 98.31 115 GLU A N 1
ATOM 935 C CA . GLU A 1 115 ? -32.399 1.474 37.876 1.00 98.31 115 GLU A CA 1
ATOM 936 C C . GLU A 1 115 ? -33.478 0.671 38.632 1.00 98.31 115 GLU A C 1
ATOM 938 O O . GLU A 1 115 ? -34.098 1.152 39.583 1.00 98.31 115 GLU A O 1
ATOM 943 N N . CYS A 1 116 ? -33.696 -0.595 38.253 1.00 98.25 116 CYS A N 1
ATOM 944 C CA . CYS A 1 116 ? -34.643 -1.471 38.945 1.00 98.25 116 CYS A CA 1
ATOM 945 C C . CYS A 1 116 ? -34.200 -1.794 40.382 1.00 98.25 116 CYS A C 1
ATOM 947 O O . CYS A 1 116 ? -35.036 -1.887 41.284 1.00 98.25 116 CYS A O 1
ATOM 949 N N . LEU A 1 117 ? -32.898 -1.996 40.602 1.00 98.12 117 LEU A N 1
ATOM 950 C CA . LEU A 1 117 ? -32.342 -2.230 41.934 1.00 98.12 117 LEU A CA 1
ATOM 951 C C . LEU A 1 117 ? -32.415 -0.970 42.798 1.00 98.12 117 LEU A C 1
ATOM 953 O O . LEU A 1 117 ? -32.822 -1.070 43.952 1.00 98.12 117 LEU A O 1
ATOM 957 N N . GLU A 1 118 ? -32.107 0.197 42.240 1.00 98.00 118 GLU A N 1
ATOM 958 C CA . GLU A 1 118 ? -32.236 1.491 42.915 1.00 98.00 118 GLU A CA 1
ATOM 959 C C . GLU A 1 118 ? -33.682 1.739 43.360 1.00 98.00 118 GLU A C 1
ATOM 961 O O . GLU A 1 118 ? -33.922 1.977 44.542 1.00 98.00 118 GLU A O 1
ATOM 966 N N . SER A 1 119 ? -34.665 1.532 42.476 1.00 98.06 119 SER A N 1
ATOM 967 C CA . SER A 1 119 ? -36.087 1.648 42.837 1.00 98.06 119 SER A CA 1
ATOM 968 C C . SER A 1 119 ? -36.488 0.697 43.970 1.00 98.06 119 SER A C 1
ATOM 970 O O . SER A 1 119 ? -37.264 1.074 44.848 1.00 98.06 119 SER A O 1
ATOM 972 N N . LYS A 1 120 ? -35.971 -0.539 43.984 1.00 98.00 120 LYS A N 1
ATOM 973 C CA . LYS A 1 120 ? -36.235 -1.492 45.077 1.00 98.00 120 LYS A CA 1
ATOM 974 C C . LYS A 1 120 ? -35.590 -1.044 46.387 1.00 98.00 120 LYS A C 1
ATOM 976 O O . LYS A 1 120 ? -36.203 -1.199 47.441 1.00 98.00 120 LYS A O 1
ATOM 981 N N . CYS A 1 121 ? -34.374 -0.505 46.336 1.00 97.94 121 CYS A N 1
ATOM 982 C CA . CYS A 1 121 ? -33.695 0.056 47.502 1.00 97.94 121 CYS A CA 1
ATOM 983 C C . CYS A 1 121 ? -34.466 1.252 48.076 1.00 97.94 121 CYS A C 1
ATOM 985 O O . CYS A 1 121 ? -34.625 1.335 49.296 1.00 97.94 121 CYS A O 1
ATOM 987 N N . ASP A 1 122 ? -35.003 2.126 47.225 1.00 98.12 122 ASP A N 1
ATOM 988 C CA . ASP A 1 122 ? -35.846 3.249 47.642 1.00 98.12 122 ASP A CA 1
ATOM 989 C C . ASP A 1 122 ? -37.136 2.775 48.318 1.00 98.12 122 ASP A C 1
ATOM 991 O O . ASP A 1 122 ? -37.517 3.290 49.372 1.00 98.12 122 ASP A O 1
ATOM 995 N N . ASP A 1 123 ? -37.801 1.765 47.755 1.00 97.81 123 ASP A N 1
ATOM 996 C CA . ASP A 1 123 ? -39.031 1.214 48.326 1.00 97.81 123 ASP A CA 1
ATOM 997 C C . ASP A 1 123 ? -38.785 0.515 49.667 1.00 97.81 123 ASP A C 1
ATOM 999 O O . ASP A 1 123 ? -39.548 0.707 50.617 1.00 97.81 123 ASP A O 1
ATOM 1003 N N . LEU A 1 124 ? -37.696 -0.249 49.787 1.00 97.81 124 LEU A N 1
ATOM 1004 C CA . LEU A 1 124 ? -37.277 -0.832 51.064 1.00 97.81 124 LEU A CA 1
ATOM 1005 C C . LEU A 1 124 ? -36.917 0.254 52.084 1.00 97.81 124 LEU A C 1
ATOM 1007 O O . LEU A 1 124 ? -37.294 0.149 53.250 1.00 97.81 124 LEU A O 1
ATOM 1011 N N . SER A 1 125 ? -36.253 1.328 51.655 1.00 97.75 125 SER A N 1
ATOM 1012 C CA . SER A 1 125 ? -35.925 2.467 52.519 1.00 97.75 125 SER A CA 1
ATOM 1013 C C . SER A 1 125 ? -37.184 3.179 53.019 1.00 97.75 125 SER A C 1
ATOM 1015 O O . SER A 1 125 ? -37.276 3.498 54.205 1.00 97.75 125 SER A O 1
ATOM 1017 N N . LYS A 1 126 ? -38.199 3.370 52.162 1.00 97.75 126 LYS A N 1
ATOM 1018 C CA . LYS A 1 126 ? -39.518 3.888 52.572 1.00 97.75 126 LYS A CA 1
ATOM 1019 C C . LYS A 1 126 ? -40.180 2.978 53.604 1.00 97.75 126 LYS A C 1
ATOM 1021 O O . LYS A 1 126 ? -40.598 3.475 54.644 1.00 97.75 126 LYS A O 1
ATOM 1026 N N . GLN A 1 127 ? -40.204 1.663 53.371 1.00 97.81 127 GLN A N 1
ATOM 1027 C CA . GLN A 1 127 ? -40.770 0.697 54.324 1.00 97.81 127 GLN A CA 1
ATOM 1028 C C . GLN A 1 127 ? -40.048 0.729 55.680 1.00 97.81 127 GLN A C 1
ATOM 1030 O O . GLN A 1 127 ? -40.693 0.698 56.728 1.00 97.81 127 GLN A O 1
ATOM 1035 N N . ILE A 1 128 ? -38.714 0.836 55.683 1.00 97.88 128 ILE A N 1
ATOM 1036 C CA . ILE A 1 128 ? -37.923 0.985 56.913 1.00 97.88 128 ILE A CA 1
ATOM 1037 C C . ILE A 1 128 ? -38.307 2.275 57.645 1.00 97.88 128 ILE A C 1
ATOM 1039 O O . ILE A 1 128 ? -38.574 2.230 58.847 1.00 97.88 128 ILE A O 1
ATOM 1043 N N . ASN A 1 129 ? -38.379 3.404 56.938 1.00 97.12 129 ASN A N 1
ATOM 1044 C CA . ASN A 1 129 ? -38.754 4.691 57.523 1.00 97.12 129 ASN A CA 1
ATOM 1045 C C . ASN A 1 129 ? -40.178 4.656 58.105 1.00 97.12 129 ASN A C 1
ATOM 1047 O O . ASN A 1 129 ? -40.397 5.104 59.229 1.00 97.12 129 ASN A O 1
ATOM 1051 N N . GLU A 1 130 ? -41.143 4.071 57.391 1.00 97.19 130 GLU A N 1
ATOM 1052 C CA . GLU A 1 130 ? -42.515 3.881 57.876 1.00 97.19 130 GLU A CA 1
ATOM 1053 C C . GLU A 1 130 ? -42.549 3.053 59.168 1.00 97.19 130 GLU A C 1
ATOM 1055 O O . GLU A 1 130 ? -43.138 3.485 60.163 1.00 97.19 130 GLU A O 1
ATOM 1060 N N . LEU A 1 131 ? -41.857 1.910 59.210 1.00 96.50 131 LEU A N 1
ATOM 1061 C CA . LEU A 1 131 ? -41.763 1.075 60.413 1.00 96.50 131 LEU A CA 1
ATOM 1062 C C . LEU A 1 131 ? -41.079 1.800 61.580 1.00 96.50 131 LEU A C 1
ATOM 1064 O O . LEU A 1 131 ? -41.532 1.682 62.722 1.00 96.50 131 LEU A O 1
ATOM 1068 N N . GLN A 1 132 ? -40.030 2.583 61.314 1.00 97.12 132 GLN A N 1
ATOM 1069 C CA . GLN A 1 132 ? -39.383 3.423 62.325 1.00 97.12 132 GLN A CA 1
ATOM 1070 C C . GLN A 1 132 ? -40.358 4.467 62.888 1.00 97.12 132 GLN A C 1
ATOM 1072 O O . GLN A 1 132 ? -40.461 4.610 64.109 1.00 97.12 132 GLN A O 1
ATOM 1077 N N . THR A 1 133 ? -41.142 5.136 62.033 1.00 96.06 133 THR A N 1
ATOM 1078 C CA . THR A 1 133 ? -42.148 6.107 62.492 1.00 96.06 133 THR A CA 1
ATOM 1079 C C . THR A 1 133 ? -43.244 5.455 63.341 1.00 96.06 133 THR A C 1
ATOM 1081 O O . THR A 1 133 ? -43.619 6.001 64.383 1.00 96.06 133 THR A O 1
ATOM 1084 N N . LEU A 1 134 ? -43.722 4.265 62.954 1.00 96.19 134 LEU A N 1
ATOM 1085 C CA . LEU A 1 134 ? -44.708 3.491 63.715 1.00 96.19 134 LEU A CA 1
ATOM 1086 C C . LEU A 1 134 ? -44.158 3.093 65.089 1.00 96.19 134 LEU A C 1
ATOM 1088 O O . LEU A 1 134 ? -44.835 3.273 66.104 1.00 96.19 134 LEU A O 1
ATOM 1092 N N . LEU A 1 135 ? -42.913 2.613 65.135 1.00 94.81 135 LEU A N 1
ATOM 1093 C CA . LEU A 1 135 ? -42.237 2.250 66.378 1.00 94.81 135 LEU A CA 1
ATOM 1094 C C . LEU A 1 135 ? -42.106 3.452 67.322 1.00 94.81 135 LEU A C 1
ATOM 1096 O O . LEU A 1 135 ? -42.373 3.333 68.520 1.00 94.81 135 LEU A O 1
ATOM 1100 N N . ASP A 1 136 ? -41.731 4.619 66.803 1.00 94.19 136 ASP A N 1
ATOM 1101 C CA . ASP A 1 136 ? -41.591 5.836 67.603 1.00 94.19 136 ASP A CA 1
ATOM 1102 C C . ASP A 1 136 ? -42.934 6.366 68.120 1.00 94.19 136 ASP A C 1
ATOM 1104 O O . ASP A 1 136 ? -43.014 6.853 69.255 1.00 94.19 136 ASP A O 1
ATOM 1108 N N . MET A 1 137 ? -44.011 6.242 67.337 1.00 93.25 137 MET A N 1
ATOM 1109 C CA . MET A 1 137 ? -45.366 6.546 67.806 1.00 93.25 137 MET A CA 1
ATOM 1110 C C . MET A 1 137 ? -45.789 5.614 68.946 1.00 93.25 137 MET A C 1
ATOM 1112 O O . MET A 1 137 ? -46.288 6.095 69.968 1.00 93.25 137 MET A O 1
ATOM 1116 N N . GLU A 1 138 ? -45.535 4.309 68.823 1.00 90.38 138 GLU A N 1
ATOM 1117 C CA . GLU A 1 138 ? -45.880 3.335 69.863 1.00 90.38 138 GLU A CA 1
ATOM 1118 C C . GLU A 1 138 ? -45.028 3.533 71.125 1.00 90.38 138 GLU A C 1
ATOM 1120 O O . GLU A 1 138 ? -45.540 3.470 72.244 1.00 90.38 138 GLU A O 1
ATOM 1125 N N . ARG A 1 139 ? -43.742 3.882 70.983 1.00 92.19 139 ARG A N 1
ATOM 1126 C CA . ARG A 1 139 ? -42.880 4.286 72.109 1.00 92.19 139 ARG A CA 1
ATOM 1127 C C . ARG A 1 139 ? -43.416 5.526 72.820 1.00 92.19 139 ARG A C 1
ATOM 1129 O O . ARG A 1 139 ? -43.485 5.534 74.048 1.00 92.19 139 ARG A O 1
ATOM 1136 N N . LYS A 1 140 ? -43.838 6.560 72.082 1.00 91.44 140 LYS A N 1
ATOM 1137 C CA . LYS A 1 140 ? -44.457 7.768 72.663 1.00 91.44 140 LYS A CA 1
ATOM 1138 C C . LYS A 1 140 ? -45.767 7.443 73.380 1.00 91.44 140 LYS A C 1
ATOM 1140 O O . LYS A 1 140 ? -45.995 7.950 74.475 1.00 91.44 140 LYS A O 1
ATOM 1145 N N . LYS A 1 141 ? -46.611 6.588 72.799 1.00 90.50 141 LYS A N 1
ATOM 1146 C CA . LYS A 1 141 ? -47.863 6.127 73.416 1.00 90.50 141 LYS A CA 1
ATOM 1147 C C . LYS A 1 141 ? -47.601 5.331 74.697 1.00 90.50 141 LYS A C 1
ATOM 1149 O O . LYS A 1 141 ? -48.206 5.630 75.721 1.00 90.50 141 LYS A O 1
ATOM 1154 N N . ASN A 1 142 ? -46.649 4.400 74.675 1.00 84.56 142 ASN A N 1
ATOM 1155 C CA . ASN A 1 142 ? -46.231 3.646 75.858 1.00 84.56 142 ASN A CA 1
ATOM 1156 C C . ASN A 1 142 ? -45.645 4.548 76.947 1.00 84.56 142 ASN A C 1
ATOM 1158 O O . ASN A 1 142 ? -45.950 4.354 78.121 1.00 84.56 142 ASN A O 1
ATOM 1162 N N . LYS A 1 143 ? -44.859 5.565 76.574 1.00 87.81 143 LYS A N 1
ATOM 1163 C CA . LYS A 1 143 ? -44.347 6.566 77.517 1.00 87.81 143 LYS A CA 1
ATOM 1164 C C . LYS A 1 143 ? -45.486 7.338 78.193 1.00 87.81 143 LYS A C 1
ATOM 1166 O O . LYS A 1 143 ? -45.498 7.418 79.415 1.00 87.81 143 LYS A O 1
ATOM 1171 N N . ARG A 1 144 ? -46.482 7.805 77.427 1.00 86.94 144 ARG A N 1
ATOM 1172 C CA . ARG A 1 144 ? -47.682 8.471 77.974 1.00 86.94 144 ARG A CA 1
ATOM 1173 C C . ARG A 1 144 ? -48.470 7.561 78.922 1.00 86.94 144 ARG A C 1
ATOM 1175 O O . ARG A 1 144 ? -48.835 7.994 80.004 1.00 86.94 144 ARG A O 1
ATOM 1182 N N . LEU A 1 145 ? -48.683 6.296 78.551 1.00 81.81 145 LEU A N 1
ATOM 1183 C CA . LEU A 1 145 ? -49.375 5.314 79.400 1.00 81.81 145 LEU A CA 1
ATOM 1184 C C . LEU A 1 145 ? -48.598 5.000 80.690 1.00 81.81 145 LEU A C 1
ATOM 1186 O O . LEU A 1 145 ? -49.198 4.795 81.745 1.00 81.81 145 LEU A O 1
ATOM 1190 N N . MET A 1 146 ? -47.266 4.950 80.620 1.00 79.31 146 MET A N 1
ATOM 1191 C CA . MET A 1 146 ? -46.395 4.793 81.789 1.00 79.31 146 MET A CA 1
ATOM 1192 C C . MET A 1 146 ? -46.465 6.008 82.717 1.00 79.31 146 MET A C 1
ATOM 1194 O O . MET A 1 146 ? -46.599 5.832 83.927 1.00 79.31 146 MET A O 1
ATOM 1198 N N . GLU A 1 147 ? -46.408 7.221 82.167 1.00 81.06 147 GLU A N 1
ATOM 1199 C CA . GLU A 1 147 ? -46.549 8.474 82.918 1.00 81.06 147 GLU A CA 1
ATOM 1200 C C . GLU A 1 147 ? -47.933 8.561 83.584 1.00 81.06 147 GLU A C 1
ATOM 1202 O O . GLU A 1 147 ? -48.028 8.838 84.779 1.00 81.06 147 GLU A O 1
ATOM 1207 N N . GLU A 1 148 ? -49.002 8.204 82.869 1.00 78.75 148 GLU A N 1
ATOM 1208 C CA . GLU A 1 148 ? -50.362 8.111 83.410 1.00 78.75 148 GLU A CA 1
ATOM 1209 C C . GLU A 1 148 ? -50.434 7.101 84.569 1.00 78.75 148 GLU A C 1
ATOM 1211 O O . GLU A 1 148 ? -50.854 7.454 85.675 1.00 78.75 148 GLU A O 1
ATOM 1216 N N . LYS A 1 149 ? -49.909 5.880 84.395 1.00 75.81 149 LYS A N 1
ATOM 1217 C CA . LYS A 1 149 ? -49.818 4.888 85.483 1.00 75.81 149 LYS A CA 1
ATOM 1218 C C . LYS A 1 149 ? -49.009 5.384 86.683 1.00 75.81 149 LYS A C 1
ATOM 1220 O O . LYS A 1 149 ? -49.382 5.090 87.818 1.00 75.81 149 LYS A O 1
ATOM 1225 N N . GLN A 1 150 ? -47.920 6.121 86.467 1.00 72.88 150 GLN A N 1
ATOM 1226 C CA . GLN A 1 150 ? -47.121 6.696 87.552 1.00 72.88 150 GLN A CA 1
ATOM 1227 C C . GLN A 1 150 ? -47.879 7.793 88.310 1.00 72.88 150 GLN A C 1
ATOM 1229 O O . GLN A 1 150 ? -47.811 7.822 89.539 1.00 72.88 150 GLN A O 1
ATOM 1234 N N . THR A 1 151 ? -48.643 8.645 87.619 1.00 72.31 151 THR A N 1
ATOM 1235 C CA . THR A 1 151 ? -49.485 9.666 88.271 1.00 72.31 151 THR A CA 1
ATOM 1236 C C . THR A 1 151 ? -50.629 9.051 89.085 1.00 72.31 151 THR A C 1
ATOM 1238 O O . THR A 1 151 ? -50.846 9.455 90.228 1.00 72.31 151 THR A O 1
ATOM 1241 N N . LEU A 1 152 ? -51.288 8.008 88.568 1.00 65.06 152 LEU A N 1
ATOM 1242 C CA . LEU A 1 152 ? -52.300 7.232 89.298 1.00 65.06 152 LEU A CA 1
ATOM 1243 C C . LEU A 1 152 ? -51.714 6.515 90.526 1.00 65.06 152 LEU A C 1
ATOM 1245 O O . LEU A 1 152 ? -52.344 6.467 91.582 1.00 65.06 152 LEU A O 1
ATOM 1249 N N . ASN A 1 153 ? -50.489 5.992 90.428 1.00 60.53 153 ASN A N 1
ATOM 1250 C CA . ASN A 1 153 ? -49.828 5.339 91.558 1.00 60.53 153 ASN A CA 1
ATOM 1251 C C . ASN A 1 153 ? -49.358 6.348 92.629 1.00 60.53 153 ASN A C 1
ATOM 1253 O O . ASN A 1 153 ? -49.430 6.055 93.820 1.00 60.53 153 ASN A O 1
ATOM 1257 N N . GLN A 1 154 ? -48.947 7.563 92.237 1.00 59.03 154 GLN A N 1
ATOM 1258 C CA . GLN A 1 154 ? -48.651 8.644 93.188 1.00 59.03 154 GLN A CA 1
ATOM 1259 C C . GLN A 1 154 ? -49.904 9.125 93.933 1.00 59.03 154 GLN A C 1
ATOM 1261 O O . GLN A 1 154 ? -49.831 9.328 95.145 1.00 59.03 154 GLN A O 1
ATOM 1266 N N . GLN A 1 155 ? -51.062 9.211 93.268 1.00 55.44 155 GLN A N 1
ATOM 1267 C CA . GLN A 1 155 ? -52.336 9.536 93.928 1.00 55.44 155 GLN A CA 1
ATOM 1268 C C . GLN A 1 155 ? -52.805 8.444 94.909 1.00 55.44 155 GLN A C 1
ATOM 1270 O O . GLN A 1 155 ? -53.398 8.765 95.936 1.00 55.44 155 GLN A O 1
ATOM 1275 N N . ASN A 1 156 ? -52.464 7.172 94.672 1.00 51.91 156 ASN A N 1
ATOM 1276 C CA . ASN A 1 156 ? -52.742 6.075 95.613 1.00 51.91 156 ASN A CA 1
ATOM 1277 C C . ASN A 1 156 ? -51.694 5.927 96.738 1.00 51.91 156 ASN A C 1
ATOM 1279 O O . ASN A 1 156 ? -51.941 5.233 97.723 1.00 51.91 156 ASN A O 1
ATOM 1283 N N . SER A 1 157 ? -50.541 6.600 96.640 1.00 43.88 157 SER A N 1
ATOM 1284 C CA . SER A 1 157 ? -49.458 6.535 97.638 1.00 43.88 157 SER A CA 1
ATOM 1285 C C . SER A 1 157 ? -49.595 7.519 98.811 1.00 43.88 157 SER A C 1
ATOM 1287 O O . SER A 1 157 ? -48.781 7.500 99.733 1.00 43.88 157 SER A O 1
ATOM 1289 N N . SER A 1 158 ? -50.660 8.330 98.861 1.00 47.09 158 SER A N 1
ATOM 1290 C CA . SER A 1 158 ? -50.990 9.140 100.050 1.00 47.09 158 SER A CA 1
ATOM 1291 C C . SER A 1 158 ? -51.509 8.315 101.243 1.00 47.09 158 SER A C 1
ATOM 1293 O O . SER A 1 158 ? -51.787 8.879 102.298 1.00 47.09 158 SER A O 1
ATOM 1295 N N . LEU A 1 159 ? -51.615 6.986 101.116 1.00 49.03 159 LEU A N 1
ATOM 1296 C CA . LEU A 1 159 ? -52.081 6.070 102.163 1.00 49.03 159 LEU A CA 1
ATOM 1297 C C . LEU A 1 159 ? -51.248 4.775 102.193 1.00 49.03 159 LEU A C 1
ATOM 1299 O O . LEU A 1 159 ? -51.776 3.693 101.972 1.00 49.03 159 LEU A O 1
ATOM 1303 N N . SER A 1 160 ? -49.937 4.854 102.437 1.00 36.56 160 SER A N 1
ATOM 1304 C CA . SER A 1 160 ? -49.190 3.813 103.179 1.00 36.56 160 SER A CA 1
ATOM 1305 C C . SER A 1 160 ? -47.694 4.120 103.246 1.00 36.56 160 SER A C 1
ATOM 1307 O O . SER A 1 160 ? -46.948 4.026 102.278 1.00 36.56 160 SER A O 1
ATOM 1309 N N . SER A 1 161 ? -47.235 4.442 104.453 1.00 39.19 161 SER A N 1
ATOM 1310 C CA . SER A 1 161 ? -45.828 4.417 104.829 1.00 39.19 161 SER A CA 1
ATOM 1311 C C . SER A 1 161 ? -45.384 2.981 105.112 1.00 39.19 161 SER A C 1
ATOM 1313 O O . SER A 1 161 ? -45.964 2.343 105.992 1.00 39.19 161 SER A O 1
ATOM 1315 N N . SER A 1 162 ? -44.298 2.512 104.499 1.00 36.41 162 SER A N 1
ATOM 1316 C CA . SER A 1 162 ? -43.264 1.769 105.234 1.00 36.41 162 SER A CA 1
ATOM 1317 C C . SER A 1 162 ? -41.980 1.593 104.434 1.00 36.41 162 SER A C 1
ATOM 1319 O O . SER A 1 162 ? -41.975 1.250 103.258 1.00 36.41 162 SER A O 1
ATOM 1321 N N . LYS A 1 163 ? -40.888 1.863 105.148 1.00 45.41 163 LYS A N 1
ATOM 1322 C CA . LYS A 1 163 ? -39.490 1.630 104.790 1.00 45.41 163 LYS A CA 1
ATOM 1323 C C . LYS A 1 163 ? -39.255 0.147 104.490 1.00 45.41 163 LYS A C 1
ATOM 1325 O O . LYS A 1 163 ? -39.884 -0.684 105.131 1.00 45.41 163 LYS A O 1
ATOM 1330 N N . VAL A 1 164 ? -38.263 -0.149 103.647 1.00 35.88 164 VAL A N 1
ATOM 1331 C CA . VAL A 1 164 ? -37.116 -1.038 103.938 1.00 35.88 164 VAL A CA 1
ATOM 1332 C C . VAL A 1 164 ? -36.158 -1.025 102.731 1.00 35.88 164 VAL A C 1
ATOM 1334 O O . VAL A 1 164 ? -36.565 -1.152 101.584 1.00 35.88 164 VAL A O 1
ATOM 1337 N N . SER A 1 165 ? -34.877 -0.836 103.036 1.00 37.47 165 SER A N 1
ATOM 1338 C CA . SER A 1 165 ? -33.678 -1.114 102.221 1.00 37.47 165 SER A CA 1
ATOM 1339 C C . SER A 1 165 ? -33.042 -2.386 102.832 1.00 37.47 165 SER A C 1
ATOM 1341 O O . SER A 1 165 ? -33.272 -2.557 104.036 1.00 37.47 165 SER A O 1
ATOM 1343 N N . PRO A 1 166 ? -32.234 -3.251 102.160 1.00 49.09 166 PRO A N 1
ATOM 1344 C CA . PRO A 1 166 ? -31.042 -2.823 101.410 1.00 49.09 166 PRO A CA 1
ATOM 1345 C C . PRO A 1 166 ? -30.537 -3.733 100.246 1.00 49.09 166 PRO A C 1
ATOM 1347 O O . PRO A 1 166 ? -30.996 -4.848 100.028 1.00 49.09 166 PRO A O 1
ATOM 1350 N N . ASN A 1 167 ? -29.453 -3.243 99.628 1.00 34.75 167 ASN A N 1
ATOM 1351 C CA . ASN A 1 167 ? -28.275 -3.938 99.072 1.00 34.75 167 ASN A CA 1
ATOM 1352 C C . ASN A 1 167 ? -28.054 -4.108 97.553 1.00 34.75 167 ASN A C 1
ATOM 1354 O O . ASN A 1 167 ? -28.896 -4.540 96.778 1.00 34.75 167 ASN A O 1
ATOM 1358 N N . LYS A 1 168 ? -26.802 -3.752 97.220 1.00 45.12 168 LYS A N 1
ATOM 1359 C CA . LYS A 1 168 ? -26.061 -3.698 95.957 1.00 45.12 168 LYS A CA 1
ATOM 1360 C C . LYS A 1 168 ? -25.979 -5.032 95.203 1.00 45.12 168 LYS A C 1
ATOM 1362 O O . LYS A 1 168 ? -25.629 -6.045 95.801 1.00 45.12 168 LYS A O 1
ATOM 1367 N N . PHE A 1 169 ? -26.072 -4.956 93.875 1.00 35.66 169 PHE A N 1
ATOM 1368 C CA . PHE A 1 169 ? -25.180 -5.680 92.964 1.00 35.66 169 PHE A CA 1
ATOM 1369 C C . PHE A 1 169 ? -24.986 -4.833 91.698 1.00 35.66 169 PHE A C 1
ATOM 1371 O O . PHE A 1 169 ? -25.953 -4.450 91.041 1.00 35.66 169 PHE A O 1
ATOM 1378 N N . GLU A 1 170 ? -23.739 -4.466 91.413 1.00 40.81 170 GLU A N 1
ATOM 1379 C CA . GLU A 1 170 ? -23.333 -3.781 90.186 1.00 40.81 170 GLU A CA 1
ATOM 1380 C C . GLU A 1 170 ? -23.285 -4.789 89.035 1.00 40.81 170 GLU A C 1
ATOM 1382 O O . GLU A 1 170 ? -22.670 -5.844 89.157 1.00 40.81 170 GLU A O 1
ATOM 1387 N N . THR A 1 171 ? -23.875 -4.452 87.891 1.00 34.53 171 THR A N 1
ATOM 1388 C CA . THR A 1 171 ? -23.388 -4.883 86.573 1.00 34.53 171 THR A CA 1
ATOM 1389 C C . THR A 1 171 ? -23.823 -3.821 85.572 1.00 34.53 171 THR A C 1
ATOM 1391 O O . THR A 1 171 ? -24.999 -3.697 85.237 1.00 34.53 171 THR A O 1
ATOM 1394 N N . ALA A 1 172 ? -22.864 -3.000 85.156 1.00 38.00 172 ALA A N 1
ATOM 1395 C CA . ALA A 1 172 ? -23.036 -2.017 84.104 1.00 38.00 172 ALA A CA 1
ATOM 1396 C C . ALA A 1 172 ? -22.933 -2.708 82.735 1.00 38.00 172 ALA A C 1
ATOM 1398 O O . ALA A 1 172 ? -21.922 -3.332 82.428 1.00 38.00 172 ALA A O 1
ATOM 1399 N N . MET A 1 173 ? -23.953 -2.543 81.897 1.00 39.16 173 MET A N 1
ATOM 1400 C CA . MET A 1 173 ? -23.821 -2.610 80.442 1.00 39.16 173 MET A CA 1
ATOM 1401 C C . MET A 1 173 ? -24.591 -1.426 79.863 1.00 39.16 173 MET A C 1
ATOM 1403 O O . MET A 1 173 ? -25.786 -1.497 79.587 1.00 39.16 173 MET A O 1
ATOM 1407 N N . SER A 1 174 ? -23.885 -0.306 79.736 1.00 34.25 174 SER A N 1
ATOM 1408 C CA . SER A 1 174 ? -24.310 0.829 78.925 1.00 34.25 174 SER A CA 1
ATOM 1409 C C . SER A 1 174 ? -23.753 0.623 77.520 1.00 34.25 174 SER A C 1
ATOM 1411 O O . SER A 1 174 ? -22.552 0.772 77.312 1.00 34.25 174 SER A O 1
ATOM 1413 N N . LEU A 1 175 ? -24.610 0.292 76.555 1.00 35.97 175 LEU A N 1
ATOM 1414 C CA . LEU A 1 175 ? -24.308 0.500 75.140 1.00 35.97 175 LEU A CA 1
ATOM 1415 C C . LEU A 1 175 ? -24.850 1.878 74.755 1.00 35.97 175 LEU A C 1
ATOM 1417 O O . LEU A 1 175 ? -26.019 2.032 74.410 1.00 35.97 175 LEU A O 1
ATOM 1421 N N . ASN A 1 176 ? -23.982 2.882 74.864 1.00 33.09 176 ASN A N 1
ATOM 1422 C CA . ASN A 1 176 ? -24.139 4.149 74.162 1.00 33.09 176 ASN A CA 1
ATOM 1423 C C . ASN A 1 176 ? -23.636 3.935 72.733 1.00 33.09 176 ASN A C 1
ATOM 1425 O O . ASN A 1 176 ? -22.438 3.755 72.530 1.00 33.09 176 ASN A O 1
ATOM 1429 N N . LEU A 1 177 ? -24.539 3.955 71.752 1.00 33.88 177 LEU A N 1
ATOM 1430 C CA . LEU A 1 177 ? -24.160 4.158 70.357 1.00 33.88 177 LEU A CA 1
ATOM 1431 C C . LEU A 1 177 ? -24.216 5.665 70.096 1.00 33.88 177 LEU A C 1
ATOM 1433 O O . LEU A 1 177 ? -25.287 6.249 69.930 1.00 33.88 177 LEU A O 1
ATOM 1437 N N . THR A 1 178 ? -23.051 6.301 70.149 1.00 34.59 178 THR A N 1
ATOM 1438 C CA . THR A 1 178 ? -22.843 7.671 69.690 1.00 34.59 178 THR A CA 1
ATOM 1439 C C . THR A 1 178 ? -22.947 7.699 68.172 1.00 34.59 178 THR A C 1
ATOM 1441 O O . THR A 1 178 ? -22.149 7.093 67.462 1.00 34.59 178 THR A O 1
ATOM 1444 N N . VAL A 1 179 ? -23.977 8.391 67.699 1.00 40.06 179 VAL A N 1
ATOM 1445 C CA . VAL A 1 179 ? -24.094 8.893 66.333 1.00 40.06 179 VAL A CA 1
ATOM 1446 C C . VAL A 1 179 ? -23.081 10.021 66.198 1.00 40.06 179 VAL A C 1
ATOM 1448 O O . VAL A 1 179 ? -23.274 11.059 66.828 1.00 40.06 179 VAL A O 1
ATOM 1451 N N . ASP A 1 180 ? -22.039 9.829 65.391 1.00 29.14 180 ASP A N 1
ATOM 1452 C CA . ASP A 1 180 ? -21.211 10.938 64.925 1.00 29.14 180 ASP A CA 1
ATOM 1453 C C . ASP A 1 180 ? -21.536 11.238 63.463 1.00 29.14 180 ASP A C 1
ATOM 1455 O O . ASP A 1 180 ? -21.318 10.437 62.554 1.00 29.14 180 ASP A O 1
ATOM 1459 N N . LYS A 1 181 ? -22.135 12.415 63.285 1.00 39.34 181 LYS A N 1
ATOM 1460 C CA . LYS A 1 181 ? -22.160 13.170 62.041 1.00 39.34 181 LYS A CA 1
ATOM 1461 C C . LYS A 1 181 ? -20.861 13.961 61.998 1.00 39.34 181 LYS A C 1
ATOM 1463 O O . LYS A 1 181 ? -20.689 14.854 62.823 1.00 39.34 1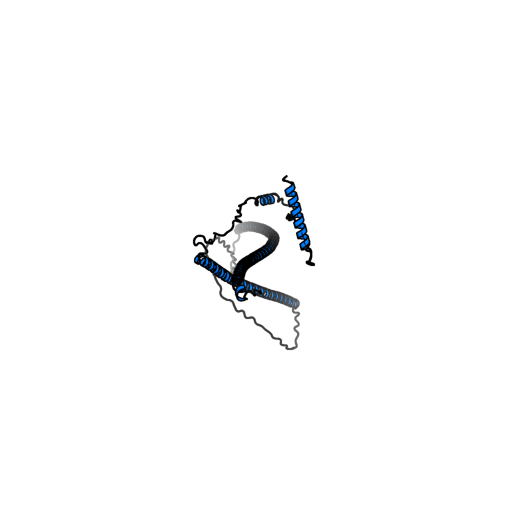81 LYS A O 1
ATOM 1468 N N . THR A 1 182 ? -20.035 13.738 60.988 1.00 33.09 182 THR A N 1
ATOM 1469 C CA . THR A 1 182 ? -19.052 14.738 60.564 1.00 33.09 182 THR A CA 1
ATOM 1470 C C . THR A 1 182 ? -19.198 14.966 59.071 1.00 33.09 182 THR A C 1
ATOM 1472 O O . THR A 1 182 ? -19.189 14.030 58.275 1.00 33.09 182 THR A O 1
ATOM 1475 N N . LEU A 1 183 ? -19.447 16.235 58.772 1.00 35.81 183 LEU A N 1
ATOM 1476 C CA . LEU A 1 183 ? -19.587 16.852 57.466 1.00 35.81 183 LEU A CA 1
ATOM 1477 C C . LEU A 1 183 ? -18.233 16.923 56.751 1.00 35.81 183 LEU A C 1
ATOM 1479 O O . LEU A 1 183 ? -17.191 16.880 57.400 1.00 35.81 183 LEU A O 1
ATOM 1483 N N . ASP A 1 184 ? -18.340 17.024 55.428 1.00 33.41 184 ASP A N 1
ATOM 1484 C CA . ASP A 1 184 ? -17.508 17.755 54.469 1.00 33.41 184 ASP A CA 1
ATOM 1485 C C . ASP A 1 184 ? -16.199 18.379 54.972 1.00 33.41 184 ASP A C 1
ATOM 1487 O O . ASP A 1 184 ? -16.211 19.217 55.866 1.00 33.41 184 ASP A O 1
ATOM 1491 N N . ASP A 1 185 ? -15.112 18.061 54.267 1.00 33.06 185 ASP A N 1
ATOM 1492 C CA . ASP A 1 185 ? -14.205 19.075 53.723 1.00 33.06 185 ASP A CA 1
ATOM 1493 C C . ASP A 1 185 ? -13.559 18.520 52.441 1.00 33.06 185 ASP A C 1
ATOM 1495 O O . ASP A 1 185 ? -12.862 17.501 52.443 1.00 33.06 185 ASP A O 1
ATOM 1499 N N . GLN A 1 186 ? -13.852 19.184 51.323 1.00 39.06 186 GLN A N 1
ATOM 1500 C CA . GLN A 1 186 ? -13.005 19.184 50.136 1.00 39.06 186 GLN A CA 1
ATOM 1501 C C . GLN A 1 186 ? -11.901 20.218 50.362 1.00 39.06 186 GLN A C 1
ATOM 1503 O O . GLN A 1 186 ? -12.204 21.296 50.858 1.00 39.06 186 GLN A O 1
ATOM 1508 N N . ASP A 1 187 ? -10.662 19.898 49.984 1.00 31.25 187 ASP A N 1
ATOM 1509 C CA . ASP A 1 187 ? -9.818 20.786 49.172 1.00 31.25 187 ASP A CA 1
ATOM 1510 C C . ASP A 1 187 ? -8.475 20.113 48.806 1.00 31.25 187 ASP A C 1
ATOM 1512 O O . ASP A 1 187 ? -7.680 19.718 49.655 1.00 31.25 187 ASP A O 1
ATOM 1516 N N . GLU A 1 188 ? -8.288 19.945 47.492 1.00 35.69 188 GLU A N 1
ATOM 1517 C CA . GLU A 1 188 ? -7.153 20.443 46.696 1.00 35.69 188 GLU A CA 1
ATOM 1518 C C . GLU A 1 188 ? -5.699 20.228 47.203 1.00 35.69 188 GLU A C 1
ATOM 1520 O O . GLU A 1 188 ? -5.198 20.933 48.075 1.00 35.69 188 GLU A O 1
ATOM 1525 N N . ASN A 1 189 ? -4.940 19.389 46.474 1.00 32.09 189 ASN A N 1
ATOM 1526 C CA . ASN A 1 189 ? -3.890 19.831 45.525 1.00 32.09 189 ASN A CA 1
ATOM 1527 C C . ASN A 1 189 ? -2.557 19.024 45.543 1.00 32.09 189 ASN A C 1
ATOM 1529 O O . ASN A 1 189 ? -1.878 18.898 46.556 1.00 32.09 189 ASN A O 1
ATOM 1533 N N . SER A 1 190 ? -2.142 18.653 44.322 1.00 33.12 190 SER A N 1
ATOM 1534 C CA . SER A 1 190 ? -0.773 18.518 43.778 1.00 33.12 190 SER A CA 1
ATOM 1535 C C . SER A 1 190 ? 0.111 17.267 43.981 1.00 33.12 190 SER A C 1
ATOM 1537 O O . SER A 1 190 ? 0.754 17.063 45.002 1.00 33.12 190 SER A O 1
ATOM 1539 N N . ILE A 1 191 ? 0.241 16.540 42.857 1.00 32.59 191 ILE A N 1
ATOM 1540 C CA . ILE A 1 191 ? 1.472 16.215 42.095 1.00 32.59 191 ILE A CA 1
ATOM 1541 C C . ILE A 1 191 ? 2.651 15.575 42.853 1.00 32.59 191 ILE A C 1
ATOM 1543 O O . ILE A 1 191 ? 3.428 16.257 43.513 1.00 32.59 191 ILE A O 1
ATOM 1547 N N . ALA A 1 192 ? 2.915 14.301 42.534 1.00 29.59 192 ALA A N 1
ATOM 1548 C CA . ALA A 1 192 ? 4.269 13.806 42.264 1.00 29.59 192 ALA A CA 1
ATOM 1549 C C . ALA A 1 192 ? 4.227 12.536 41.391 1.00 29.59 192 ALA A C 1
ATOM 1551 O O . ALA A 1 192 ? 3.673 11.507 41.771 1.00 29.59 192 ALA A O 1
ATOM 1552 N N . THR A 1 193 ? 4.841 12.625 40.213 1.00 39.28 193 THR A N 1
ATOM 1553 C CA . THR A 1 193 ? 5.352 11.501 39.413 1.00 39.28 193 THR A CA 1
ATOM 1554 C C . THR A 1 193 ? 6.321 10.634 40.226 1.00 39.28 193 THR A C 1
ATOM 1556 O O . THR A 1 193 ? 7.034 11.175 41.074 1.00 39.28 193 THR A O 1
ATOM 1559 N N . PRO A 1 194 ? 6.503 9.355 39.855 1.00 37.81 194 PRO A N 1
ATOM 1560 C CA . PRO A 1 194 ? 7.882 8.934 39.638 1.00 37.81 194 PRO A CA 1
ATOM 1561 C C . PRO A 1 194 ? 8.074 8.102 38.368 1.00 37.81 194 PRO A C 1
ATOM 1563 O O . PRO A 1 194 ? 7.374 7.138 38.071 1.00 37.81 194 PRO A O 1
ATOM 1566 N N . THR A 1 195 ? 9.093 8.532 37.643 1.00 32.72 195 THR A N 1
ATOM 1567 C CA . THR A 1 195 ? 9.839 7.853 36.593 1.00 32.72 195 THR A CA 1
ATOM 1568 C C . THR A 1 195 ? 10.697 6.703 37.134 1.00 32.72 195 THR A C 1
ATOM 1570 O O . THR A 1 195 ? 11.311 6.846 38.187 1.00 32.72 195 THR A O 1
ATOM 1573 N N . ASN A 1 196 ? 10.837 5.680 36.284 1.00 33.44 196 ASN A N 1
ATOM 1574 C CA . ASN A 1 196 ? 11.978 4.773 36.082 1.00 33.44 196 ASN A CA 1
ATOM 1575 C C . ASN A 1 196 ? 12.288 3.654 37.097 1.00 33.44 196 ASN A C 1
ATOM 1577 O O . ASN A 1 196 ? 12.771 3.887 38.198 1.00 33.44 196 ASN A O 1
ATOM 1581 N N . ASN A 1 197 ? 12.069 2.426 36.600 1.00 38.00 197 ASN A N 1
ATOM 1582 C CA . ASN A 1 197 ? 13.026 1.320 36.435 1.00 38.00 197 ASN A CA 1
ATOM 1583 C C . ASN A 1 197 ? 14.186 1.206 37.431 1.00 38.00 197 ASN A C 1
ATOM 1585 O O . ASN A 1 197 ? 15.090 2.025 37.353 1.00 38.00 197 ASN A O 1
ATOM 1589 N N . GLU A 1 198 ? 14.246 0.077 38.150 1.00 35.19 198 GLU A N 1
ATOM 1590 C CA . GLU A 1 198 ? 15.407 -0.832 38.156 1.00 35.19 198 GLU A CA 1
ATOM 1591 C C . GLU A 1 198 ? 14.950 -2.291 38.396 1.00 35.19 198 GLU A C 1
ATOM 1593 O O . GLU A 1 198 ? 14.175 -2.583 39.304 1.00 35.19 198 GLU A O 1
ATOM 1598 N N . ASP A 1 199 ? 15.407 -3.173 37.504 1.00 41.56 199 ASP A N 1
ATOM 1599 C CA . ASP A 1 199 ? 15.841 -4.561 37.702 1.00 41.56 199 ASP A CA 1
ATOM 1600 C C . ASP A 1 199 ? 15.109 -5.485 38.693 1.00 41.56 199 ASP A C 1
ATOM 1602 O O . ASP A 1 199 ? 15.404 -5.536 39.886 1.00 41.56 199 ASP A O 1
ATOM 1606 N N . ILE A 1 200 ? 14.305 -6.406 38.143 1.00 38.78 200 ILE A N 1
ATOM 1607 C CA . ILE A 1 200 ? 14.092 -7.731 38.747 1.00 38.78 200 ILE A CA 1
ATOM 1608 C C . ILE A 1 200 ? 14.383 -8.800 37.693 1.00 38.78 200 ILE A C 1
ATOM 1610 O O . ILE A 1 200 ? 13.495 -9.346 37.043 1.00 38.78 200 ILE A O 1
ATOM 1614 N N . ASN A 1 201 ? 15.670 -9.102 37.543 1.00 41.03 201 ASN A N 1
ATOM 1615 C CA . ASN A 1 201 ? 16.159 -10.321 36.917 1.00 41.03 201 ASN A CA 1
ATOM 1616 C C . ASN A 1 201 ? 16.723 -11.209 38.032 1.00 41.03 201 ASN A C 1
ATOM 1618 O O . ASN A 1 201 ? 17.795 -10.920 38.555 1.00 41.03 201 ASN A O 1
ATOM 1622 N N . SER A 1 202 ? 15.974 -12.247 38.418 1.00 40.53 202 SER A N 1
ATOM 1623 C CA . SER A 1 202 ? 16.452 -13.534 38.960 1.00 40.53 202 SER A CA 1
ATOM 1624 C C . SER A 1 202 ? 15.365 -14.173 39.828 1.00 40.53 202 SER A C 1
ATOM 1626 O O . SER A 1 202 ? 15.301 -13.959 41.038 1.00 40.53 202 SER A O 1
ATOM 1628 N N . ILE A 1 203 ? 14.528 -15.015 39.217 1.00 36.69 203 ILE A N 1
ATOM 1629 C CA . ILE A 1 203 ? 13.909 -16.125 39.944 1.00 36.69 203 ILE A CA 1
ATOM 1630 C C . ILE A 1 203 ? 14.335 -17.421 39.260 1.00 36.69 203 ILE A C 1
ATOM 1632 O O . ILE A 1 203 ? 13.960 -17.758 38.142 1.00 36.69 203 ILE A O 1
ATOM 1636 N N . PHE A 1 204 ? 15.212 -18.092 39.991 1.00 32.03 204 PHE A N 1
ATOM 1637 C CA . PHE A 1 204 ? 15.819 -19.389 39.780 1.00 32.03 204 PHE A CA 1
ATOM 1638 C C . PHE A 1 204 ? 14.779 -20.483 39.479 1.00 32.03 204 PHE A C 1
ATOM 1640 O O . PHE A 1 204 ? 13.925 -20.791 40.307 1.00 32.03 204 PHE A O 1
ATOM 1647 N N . VAL A 1 205 ? 14.896 -21.104 38.303 1.00 39.69 205 VAL A N 1
ATOM 1648 C CA . VAL A 1 205 ? 14.165 -22.318 37.912 1.00 39.69 205 VAL A CA 1
ATOM 1649 C C . VAL A 1 205 ? 14.865 -23.540 38.523 1.00 39.69 205 VAL A C 1
ATOM 1651 O O . VAL A 1 205 ? 16.007 -23.816 38.144 1.00 39.69 205 VAL A O 1
ATOM 1654 N N . PRO A 1 206 ? 14.232 -24.345 39.399 1.00 36.62 206 PRO A N 1
ATOM 1655 C CA . PRO A 1 206 ? 14.780 -25.642 39.748 1.00 36.62 206 PRO A CA 1
ATOM 1656 C C . PRO A 1 206 ? 14.342 -26.679 38.709 1.00 36.62 206 PRO A C 1
ATOM 1658 O O . PRO A 1 206 ? 13.185 -27.088 38.629 1.00 36.62 206 PRO A O 1
ATOM 1661 N N . LYS A 1 207 ? 15.313 -27.147 37.924 1.00 39.00 207 LYS A N 1
ATOM 1662 C CA . LYS A 1 207 ? 15.216 -28.375 37.132 1.00 39.00 207 LYS A CA 1
ATOM 1663 C C . LYS A 1 207 ? 15.381 -29.564 38.079 1.00 39.00 207 LYS A C 1
ATOM 1665 O O . LYS A 1 207 ? 16.397 -29.673 38.759 1.00 39.00 207 LYS A O 1
ATOM 1670 N N . SER A 1 208 ? 14.411 -30.472 38.128 1.00 33.44 208 SER A N 1
ATOM 1671 C CA . SER A 1 208 ? 14.545 -31.736 38.863 1.00 33.44 208 SER A CA 1
ATOM 1672 C C . SER A 1 208 ? 14.190 -32.916 37.971 1.00 33.44 208 SER A C 1
ATOM 1674 O O . SER A 1 208 ? 13.045 -33.334 37.845 1.00 33.44 208 SER A O 1
ATOM 1676 N N . THR A 1 209 ? 15.229 -33.468 37.356 1.00 37.81 209 THR A N 1
ATOM 1677 C CA . THR A 1 209 ? 15.304 -34.869 36.952 1.00 37.81 209 THR A CA 1
ATOM 1678 C C . THR A 1 209 ? 15.590 -35.715 38.190 1.00 37.81 209 THR A C 1
ATOM 1680 O O . THR A 1 209 ? 16.630 -35.507 38.811 1.00 37.81 209 THR A O 1
ATOM 1683 N N . SER A 1 210 ? 14.738 -36.686 38.525 1.00 33.47 210 SER A N 1
ATOM 1684 C CA . SER A 1 210 ? 15.145 -37.925 39.212 1.00 33.47 210 SER A CA 1
ATOM 1685 C C . SER A 1 210 ? 14.025 -38.963 39.173 1.00 33.47 210 SER A C 1
ATOM 1687 O O . SER A 1 210 ? 12.977 -38.804 39.787 1.00 33.47 210 SER A O 1
ATOM 1689 N N . LYS A 1 211 ? 14.287 -40.051 38.444 1.00 39.81 211 LYS A N 1
ATOM 1690 C CA . LYS A 1 211 ? 13.651 -41.355 38.630 1.00 39.81 211 LYS A CA 1
ATOM 1691 C C . LYS A 1 211 ? 14.418 -42.081 39.735 1.00 39.81 211 LYS A C 1
ATOM 1693 O O . LYS A 1 211 ? 15.601 -42.338 39.533 1.00 39.81 211 LYS A O 1
ATOM 1698 N N . THR A 1 212 ? 13.756 -42.511 40.804 1.00 30.77 212 THR A N 1
ATOM 1699 C CA . THR A 1 212 ? 14.211 -43.646 41.623 1.00 30.77 212 THR A CA 1
ATOM 1700 C C . THR A 1 212 ? 13.013 -44.425 42.171 1.00 30.77 212 THR A C 1
ATOM 1702 O O . THR A 1 212 ? 12.088 -43.874 42.756 1.00 30.77 212 THR A O 1
ATOM 1705 N N . ASN A 1 213 ? 13.043 -45.737 41.933 1.00 41.00 213 ASN A N 1
ATOM 1706 C CA . ASN A 1 213 ? 12.244 -46.756 42.615 1.00 41.00 213 ASN A CA 1
ATOM 1707 C C . ASN A 1 213 ? 12.641 -46.838 44.096 1.00 41.00 213 ASN A C 1
ATOM 1709 O O . ASN A 1 213 ? 13.832 -46.698 44.359 1.00 41.00 213 ASN A O 1
ATOM 1713 N N . LEU A 1 214 ? 11.711 -47.203 44.996 1.00 37.78 214 LEU A N 1
ATOM 1714 C CA . LEU A 1 214 ? 11.942 -48.064 46.177 1.00 37.78 214 LEU A CA 1
ATOM 1715 C C . LEU A 1 214 ? 10.612 -48.474 46.866 1.00 37.78 214 LEU A C 1
ATOM 1717 O O . LEU A 1 214 ? 9.929 -47.657 47.466 1.00 37.78 214 LEU A O 1
ATOM 1721 N N . LYS A 1 215 ? 10.293 -49.765 46.695 1.00 41.38 215 LYS A N 1
ATOM 1722 C CA . LYS A 1 215 ? 9.720 -50.798 47.591 1.00 41.38 215 LYS A CA 1
ATOM 1723 C C . LYS A 1 215 ? 8.806 -50.443 48.781 1.00 41.38 215 LYS A C 1
ATOM 1725 O O . LYS A 1 215 ? 9.213 -49.767 49.715 1.00 41.38 215 LYS A O 1
ATOM 1730 N N . ASP A 1 216 ? 7.647 -51.112 48.754 1.00 44.03 216 ASP A N 1
ATOM 1731 C CA . ASP A 1 216 ? 7.034 -51.969 49.787 1.00 44.03 216 ASP A CA 1
ATOM 1732 C C . ASP A 1 216 ? 7.459 -51.782 51.253 1.00 44.03 216 ASP A C 1
ATOM 1734 O O . ASP A 1 216 ? 8.556 -52.188 51.633 1.00 44.03 216 ASP A O 1
ATOM 1738 N N . ASP A 1 217 ? 6.500 -51.388 52.101 1.00 37.28 217 ASP A N 1
ATOM 1739 C CA . ASP A 1 217 ? 6.401 -51.939 53.454 1.00 37.28 217 ASP A CA 1
ATOM 1740 C C . ASP A 1 217 ? 4.947 -52.020 53.959 1.00 37.28 217 ASP A C 1
ATOM 1742 O O . ASP A 1 217 ? 4.084 -51.203 53.631 1.00 37.28 217 ASP A O 1
ATOM 1746 N N . LYS A 1 218 ? 4.664 -53.084 54.717 1.00 46.16 218 LYS A N 1
ATOM 1747 C CA . LYS A 1 218 ? 3.326 -53.556 55.110 1.00 46.16 218 LYS A CA 1
ATOM 1748 C C . LYS A 1 218 ? 2.902 -53.084 56.514 1.00 46.16 218 LYS A C 1
ATOM 1750 O O . LYS A 1 218 ? 3.569 -53.411 57.488 1.00 46.16 218 LYS A O 1
ATOM 1755 N N . SER A 1 219 ? 1.637 -52.639 56.602 1.00 37.50 219 SER A N 1
ATOM 1756 C CA . SER A 1 219 ? 0.695 -52.673 57.760 1.00 37.50 219 SER A CA 1
ATOM 1757 C C . SER A 1 219 ? 0.781 -51.541 58.809 1.00 37.50 219 SER A C 1
ATOM 1759 O O . SER A 1 219 ? 1.863 -50.999 58.992 1.00 37.50 219 SER A O 1
ATOM 1761 N N . PRO A 1 220 ? -0.293 -51.235 59.590 1.00 44.50 220 PRO A N 1
ATOM 1762 C CA . PRO A 1 220 ? -1.642 -51.820 59.626 1.00 44.50 220 PRO A CA 1
ATOM 1763 C C . PRO A 1 220 ? -2.809 -50.815 59.446 1.00 44.50 220 PRO A C 1
ATOM 1765 O O . PRO A 1 220 ? -2.691 -49.608 59.620 1.00 44.50 220 PRO A O 1
ATOM 1768 N N . LYS A 1 221 ? -3.971 -51.388 59.118 1.00 42.84 221 LYS A N 1
ATOM 1769 C CA . LYS A 1 221 ? -5.273 -50.763 58.845 1.00 42.84 221 LYS A CA 1
ATOM 1770 C C . LYS A 1 221 ? -5.706 -49.748 59.919 1.00 42.84 221 LYS A C 1
ATOM 1772 O O . LYS A 1 221 ? -5.876 -50.120 61.078 1.00 42.84 221 LYS A O 1
ATOM 1777 N N . GLN A 1 222 ? -5.982 -48.511 59.501 1.00 40.28 222 GLN A N 1
ATOM 1778 C CA . GLN A 1 222 ? -6.906 -47.616 60.198 1.00 40.28 222 GLN A CA 1
ATOM 1779 C C . GLN A 1 222 ? -8.323 -47.899 59.702 1.00 40.28 222 GLN A C 1
ATOM 1781 O O . GLN A 1 222 ? -8.610 -47.750 58.517 1.00 40.28 222 GLN A O 1
ATOM 1786 N N . ASP A 1 223 ? -9.201 -48.288 60.621 1.00 46.53 223 ASP A N 1
ATOM 1787 C CA . ASP A 1 223 ? -10.643 -48.225 60.416 1.00 46.53 223 ASP A CA 1
ATOM 1788 C C . ASP A 1 223 ? -11.095 -46.797 60.753 1.00 46.53 223 ASP A C 1
ATOM 1790 O O . ASP A 1 223 ? -11.413 -46.447 61.891 1.00 46.53 223 ASP A O 1
ATOM 1794 N N . ARG A 1 224 ? -10.983 -45.923 59.756 1.00 48.72 224 ARG A N 1
ATOM 1795 C CA . ARG A 1 224 ? -11.749 -44.686 59.663 1.00 48.72 224 ARG A CA 1
ATOM 1796 C C . ARG A 1 224 ? -12.219 -44.622 58.226 1.00 48.72 224 ARG A C 1
ATOM 1798 O O . ARG A 1 224 ? -11.407 -44.485 57.318 1.00 48.72 224 ARG A O 1
ATOM 1805 N N . THR A 1 225 ? -13.525 -44.714 58.032 1.00 51.12 225 THR A N 1
ATOM 1806 C CA . THR A 1 225 ? -14.193 -44.233 56.826 1.00 51.12 225 THR A CA 1
ATOM 1807 C C . THR A 1 225 ? -13.978 -42.721 56.771 1.00 51.12 225 THR A C 1
ATOM 1809 O O . THR A 1 225 ? -14.781 -41.938 57.273 1.00 51.12 225 THR A O 1
ATOM 1812 N N . PHE A 1 226 ? -12.796 -42.337 56.303 1.00 49.84 226 PHE A N 1
ATOM 1813 C CA . PHE A 1 226 ? -12.423 -40.982 55.959 1.00 49.84 226 PHE A CA 1
ATOM 1814 C C . PHE A 1 226 ? -12.993 -40.720 54.568 1.00 49.84 226 PHE A C 1
ATOM 1816 O O . PHE A 1 226 ? -12.937 -41.596 53.705 1.00 49.84 226 PHE A O 1
ATOM 1823 N N . ASP A 1 227 ? -13.632 -39.572 54.400 1.00 54.06 227 ASP A N 1
ATOM 1824 C CA . ASP A 1 227 ? -14.416 -39.208 53.225 1.00 54.06 227 ASP A CA 1
ATOM 1825 C C . ASP A 1 227 ? -13.498 -38.935 52.020 1.00 54.06 227 ASP A C 1
ATOM 1827 O O . ASP A 1 227 ?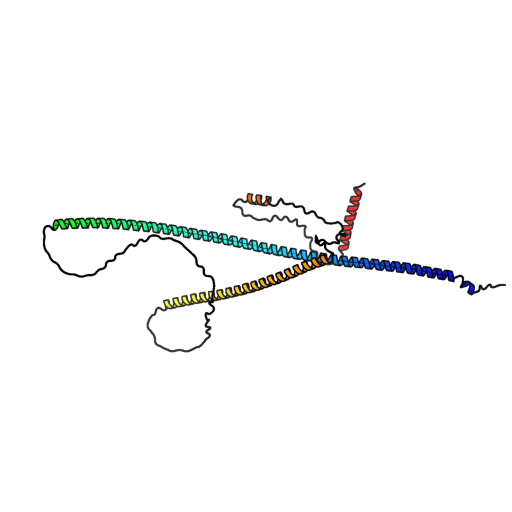 -13.237 -37.800 51.637 1.00 54.06 227 ASP A O 1
ATOM 1831 N N . THR A 1 228 ? -12.966 -40.004 51.425 1.00 53.81 228 THR A N 1
ATOM 1832 C CA . THR A 1 228 ? -12.058 -39.961 50.270 1.00 53.81 228 THR A CA 1
ATOM 1833 C C . THR A 1 228 ? -12.716 -39.385 49.017 1.00 53.81 228 THR A C 1
ATOM 1835 O O . THR A 1 228 ? -12.019 -39.050 48.066 1.00 53.81 228 THR A O 1
ATOM 1838 N N . SER A 1 229 ? -14.046 -39.240 48.999 1.00 61.00 229 SER A N 1
ATOM 1839 C CA . SER A 1 229 ? -14.774 -38.690 47.852 1.00 61.00 229 SER A CA 1
ATOM 1840 C C . SER A 1 229 ? -14.565 -37.180 47.686 1.00 61.00 229 SER A C 1
ATOM 1842 O O . SER A 1 229 ? -14.465 -36.697 46.557 1.00 61.00 229 SER A O 1
ATOM 1844 N N . SER A 1 230 ? -14.445 -36.455 48.805 1.00 63.75 230 SER A N 1
ATOM 1845 C CA . SER A 1 230 ? -14.208 -35.008 48.833 1.00 63.75 230 SER A CA 1
ATOM 1846 C C . SER A 1 230 ? -12.763 -34.679 48.460 1.00 63.75 230 SER A C 1
ATOM 1848 O O . SER A 1 230 ? -12.514 -33.795 47.640 1.00 63.75 230 SER A O 1
ATOM 1850 N N . ASP A 1 231 ? -11.811 -35.435 49.004 1.00 72.44 231 ASP A N 1
ATOM 1851 C CA . ASP A 1 231 ? -10.387 -35.214 48.747 1.00 72.44 231 ASP A CA 1
ATOM 1852 C C . ASP A 1 231 ? -10.000 -35.604 47.311 1.00 72.44 231 ASP A C 1
ATOM 1854 O O . ASP A 1 231 ? -9.240 -34.888 46.663 1.00 72.44 231 ASP A O 1
ATOM 1858 N N . GLU A 1 232 ? -10.575 -36.675 46.746 1.00 73.50 232 GLU A N 1
ATOM 1859 C CA . GLU A 1 232 ? -10.375 -37.021 45.328 1.00 73.50 232 GLU A CA 1
ATOM 1860 C C . GLU A 1 232 ? -10.944 -35.966 44.368 1.00 73.50 232 GLU A C 1
ATOM 1862 O O . GLU A 1 232 ? -10.403 -35.764 43.279 1.00 73.50 232 GLU A O 1
ATOM 1867 N N . ALA A 1 233 ? -12.041 -35.296 44.737 1.00 79.00 233 ALA A N 1
ATOM 1868 C CA . ALA A 1 233 ? -12.614 -34.222 43.929 1.00 79.00 233 ALA A CA 1
ATOM 1869 C C . ALA A 1 233 ? -11.719 -32.975 43.931 1.00 79.00 233 ALA A C 1
ATOM 1871 O O . ALA A 1 233 ? -11.455 -32.423 42.865 1.00 79.00 233 ALA A O 1
ATOM 1872 N N . GLN A 1 234 ? -11.187 -32.596 45.095 1.00 83.56 234 GLN A N 1
ATOM 1873 C CA . GLN A 1 234 ? -10.239 -31.486 45.208 1.00 83.56 234 GLN A CA 1
ATOM 1874 C C . GLN A 1 234 ? -8.934 -31.776 44.461 1.00 83.56 234 GLN A C 1
ATOM 1876 O O . GLN A 1 234 ? -8.432 -30.908 43.755 1.00 83.56 234 GLN A O 1
ATOM 1881 N N . ILE A 1 235 ? -8.400 -32.999 44.549 1.00 85.44 235 ILE A N 1
ATOM 1882 C CA . ILE A 1 235 ? -7.186 -33.386 43.813 1.00 85.44 235 ILE A CA 1
ATOM 1883 C C . ILE A 1 235 ? -7.389 -33.239 42.299 1.00 85.44 235 ILE A C 1
ATOM 1885 O O . ILE A 1 235 ? -6.523 -32.678 41.630 1.00 85.44 235 ILE A O 1
ATOM 1889 N N . ARG A 1 236 ? -8.542 -33.665 41.763 1.00 86.06 236 ARG A N 1
ATOM 1890 C CA . ARG A 1 236 ? -8.866 -33.490 40.336 1.00 86.06 236 ARG A CA 1
ATOM 1891 C C . ARG A 1 236 ? -8.949 -32.019 39.930 1.00 86.06 236 ARG A C 1
ATOM 1893 O O . ARG A 1 236 ? -8.416 -31.654 38.890 1.00 86.06 236 ARG A O 1
ATOM 1900 N N . GLU A 1 237 ? -9.565 -31.180 40.757 1.00 89.31 237 GLU A N 1
ATOM 1901 C CA . GLU A 1 237 ? -9.653 -29.736 40.510 1.00 89.31 237 GLU A CA 1
ATOM 1902 C C . GLU A 1 237 ? -8.263 -29.073 40.516 1.00 89.31 237 GLU A C 1
ATOM 1904 O O . GLU A 1 237 ? -7.933 -28.292 39.622 1.00 89.31 237 GLU A O 1
ATOM 1909 N N . TYR A 1 238 ? -7.392 -29.447 41.459 1.00 87.44 238 TYR A N 1
ATOM 1910 C CA . TYR A 1 238 ? -6.000 -28.989 41.486 1.00 87.44 238 TYR A CA 1
ATOM 1911 C C . TYR A 1 238 ? -5.191 -29.462 40.270 1.00 87.44 238 TYR A C 1
ATOM 1913 O O . TYR A 1 238 ? -4.372 -28.703 39.747 1.00 87.44 238 TYR A O 1
ATOM 1921 N N . GLU A 1 239 ? -5.399 -30.695 39.804 1.00 90.81 239 GLU A N 1
ATOM 1922 C CA . GLU A 1 239 ? -4.760 -31.212 38.590 1.00 90.81 239 GLU A CA 1
ATOM 1923 C C . GLU A 1 239 ? -5.237 -30.470 37.337 1.00 90.81 239 GLU A C 1
ATOM 1925 O O . GLU A 1 239 ? -4.412 -30.101 36.501 1.00 90.81 239 GLU A O 1
ATOM 1930 N N . GLU A 1 240 ? -6.529 -30.165 37.238 1.00 92.69 240 GLU A N 1
ATOM 1931 C CA . GLU A 1 240 ? -7.107 -29.406 36.128 1.00 92.69 240 GLU A CA 1
ATOM 1932 C C . GLU A 1 240 ? -6.567 -27.967 36.087 1.00 92.69 240 GLU A C 1
ATOM 1934 O O . GLU A 1 240 ? -6.059 -27.520 35.053 1.00 92.69 240 GLU A O 1
ATOM 1939 N N . ILE A 1 241 ? -6.546 -27.272 37.229 1.00 92.06 241 ILE A N 1
ATOM 1940 C CA . ILE A 1 241 ? -5.931 -25.940 37.357 1.00 92.06 241 ILE A CA 1
ATOM 1941 C C . ILE A 1 241 ? -4.451 -25.990 36.964 1.00 92.06 241 ILE A C 1
ATOM 1943 O O . ILE A 1 241 ? -3.972 -25.119 36.237 1.00 92.06 241 ILE A O 1
ATOM 1947 N N . ARG A 1 242 ? -3.722 -27.027 37.391 1.00 94.12 242 ARG A N 1
ATOM 1948 C CA . ARG A 1 242 ? -2.311 -27.211 37.037 1.00 94.12 242 ARG A CA 1
ATOM 1949 C C . ARG A 1 242 ? -2.118 -27.417 35.535 1.00 94.12 242 ARG A C 1
ATOM 1951 O O . ARG A 1 242 ? -1.186 -26.846 34.975 1.00 94.12 242 ARG A O 1
ATOM 1958 N N . THR A 1 243 ? -2.972 -28.199 34.876 1.00 92.44 243 THR A N 1
ATOM 1959 C CA . THR A 1 243 ? -2.897 -28.381 33.416 1.00 92.44 243 THR A CA 1
ATOM 1960 C C . THR A 1 243 ? -3.210 -27.096 32.655 1.00 92.44 243 THR A C 1
ATOM 1962 O O . THR A 1 243 ? -2.473 -26.751 31.734 1.00 92.44 243 THR A O 1
ATOM 1965 N N . ASN A 1 244 ? -4.220 -26.338 33.091 1.00 92.44 244 ASN A N 1
ATOM 1966 C CA . ASN A 1 244 ? -4.561 -25.042 32.504 1.00 92.44 244 ASN A CA 1
ATOM 1967 C C . ASN A 1 244 ? -3.437 -24.015 32.692 1.00 92.44 244 ASN A C 1
ATOM 1969 O O . ASN A 1 244 ? -3.104 -23.289 31.758 1.00 92.44 244 ASN A O 1
ATOM 1973 N N . TYR A 1 245 ? -2.804 -23.991 33.868 1.00 92.75 245 TYR A N 1
ATOM 1974 C CA . TYR A 1 245 ? -1.650 -23.135 34.133 1.00 92.75 245 TYR A CA 1
ATOM 1975 C C . TYR A 1 245 ? -0.461 -23.481 33.226 1.00 92.75 245 TYR A C 1
ATOM 1977 O O . TYR A 1 245 ? 0.136 -22.586 32.637 1.00 92.75 245 TYR A O 1
ATOM 1985 N N . LEU A 1 246 ? -0.147 -24.772 33.057 1.00 94.06 246 LEU A N 1
ATOM 1986 C CA . LEU A 1 246 ? 0.932 -25.212 32.164 1.00 94.06 246 LEU A CA 1
ATOM 1987 C C . LEU A 1 246 ? 0.653 -24.846 30.700 1.00 94.06 246 LEU A C 1
ATOM 1989 O O . LEU A 1 246 ? 1.535 -24.310 30.040 1.00 94.06 246 LEU A O 1
ATOM 1993 N N . ALA A 1 247 ? -0.577 -25.045 30.222 1.00 93.94 247 ALA A N 1
ATOM 1994 C CA . ALA A 1 247 ? -0.968 -24.649 28.869 1.00 93.94 247 ALA A CA 1
ATOM 1995 C C . ALA A 1 247 ? -0.867 -23.127 28.656 1.00 93.94 247 ALA A C 1
ATOM 1997 O O . ALA A 1 247 ? -0.463 -22.664 27.589 1.00 93.94 247 ALA A O 1
ATOM 1998 N N . MET A 1 248 ? -1.204 -22.337 29.679 1.00 92.38 248 MET A N 1
ATOM 1999 C CA . MET A 1 248 ? -1.046 -20.885 29.645 1.00 92.38 248 MET A CA 1
ATOM 2000 C C . MET A 1 248 ? 0.433 -20.474 29.638 1.00 92.38 248 MET A C 1
ATOM 2002 O O . MET A 1 248 ? 0.796 -19.574 28.886 1.00 92.38 248 MET A O 1
ATOM 2006 N N . CYS A 1 249 ? 1.296 -21.147 30.407 1.00 93.94 249 CYS A N 1
ATOM 2007 C CA . CYS A 1 249 ? 2.744 -20.938 30.347 1.00 93.94 249 CYS A CA 1
ATOM 2008 C C . CYS A 1 249 ? 3.312 -21.254 28.958 1.00 93.94 249 CYS A C 1
ATOM 2010 O O . CYS A 1 249 ? 4.046 -20.431 28.417 1.00 93.94 249 CYS A O 1
ATOM 2012 N N . ASP A 1 250 ? 2.930 -22.381 28.352 1.00 94.62 250 ASP A N 1
ATOM 2013 C CA . ASP A 1 250 ? 3.364 -22.736 26.996 1.00 94.62 250 ASP A CA 1
ATOM 2014 C C . ASP A 1 250 ? 2.918 -21.664 25.988 1.00 94.62 250 ASP A C 1
ATOM 2016 O O . ASP A 1 250 ? 3.707 -21.213 25.153 1.00 94.62 250 ASP A O 1
ATOM 2020 N N . LYS A 1 251 ? 1.683 -21.159 26.123 1.00 95.81 251 LYS A N 1
ATOM 2021 C CA . LYS A 1 251 ? 1.188 -20.083 25.260 1.00 95.81 251 LYS A CA 1
ATOM 2022 C C . LYS A 1 251 ? 1.955 -18.774 25.443 1.00 95.81 251 LYS A C 1
ATOM 2024 O O . LYS A 1 251 ? 2.209 -18.081 24.461 1.00 95.81 251 LYS A O 1
ATOM 2029 N N . ILE A 1 252 ? 2.326 -18.438 26.677 1.00 94.75 252 ILE A N 1
ATOM 2030 C CA . ILE A 1 252 ? 3.164 -17.270 26.970 1.00 94.75 252 ILE A CA 1
ATOM 2031 C C . ILE A 1 252 ? 4.529 -17.429 26.295 1.00 94.75 252 ILE A C 1
ATOM 2033 O O . ILE A 1 252 ? 4.943 -16.516 25.589 1.00 94.75 252 ILE A O 1
ATOM 2037 N N . THR A 1 253 ? 5.174 -18.595 26.404 1.00 95.31 253 THR A N 1
ATOM 2038 C CA . THR A 1 253 ? 6.482 -18.822 25.760 1.00 95.31 253 THR A CA 1
ATOM 2039 C C . THR A 1 253 ? 6.426 -18.730 24.233 1.00 95.31 253 THR A C 1
ATOM 2041 O O . THR A 1 253 ? 7.333 -18.176 23.617 1.00 95.31 253 THR A O 1
ATOM 2044 N N . GLU A 1 254 ? 5.342 -19.202 23.609 1.00 96.56 254 GLU A N 1
ATOM 2045 C CA . GLU A 1 254 ? 5.134 -19.070 22.163 1.00 96.56 254 GLU A CA 1
ATOM 2046 C C . GLU A 1 254 ? 4.991 -17.596 21.748 1.00 96.56 254 GLU A C 1
ATOM 2048 O O . GLU A 1 254 ? 5.587 -17.157 20.764 1.00 96.56 254 GLU A O 1
ATOM 2053 N N . LEU A 1 255 ? 4.222 -16.810 22.508 1.00 95.00 255 LEU A N 1
ATOM 2054 C CA . LEU A 1 255 ? 4.039 -15.381 22.243 1.00 95.00 255 LEU A CA 1
ATOM 2055 C C . LEU A 1 255 ? 5.332 -14.585 22.469 1.00 95.00 255 LEU A C 1
ATOM 2057 O O . LEU A 1 255 ? 5.635 -13.677 21.695 1.00 95.00 255 LEU A O 1
ATOM 2061 N N . GLU A 1 256 ? 6.116 -14.936 23.487 1.00 94.00 256 GLU A N 1
ATOM 2062 C CA . GLU A 1 256 ? 7.443 -14.360 23.730 1.00 94.00 256 GLU A CA 1
ATOM 2063 C C . GLU A 1 256 ? 8.405 -14.651 22.569 1.00 94.00 256 GLU A C 1
ATOM 2065 O O . GLU A 1 256 ? 9.132 -13.762 22.118 1.00 94.00 256 GLU A O 1
ATOM 2070 N N . GLU A 1 257 ? 8.382 -15.872 22.031 1.00 96.06 257 GLU A N 1
ATOM 2071 C CA . GLU A 1 257 ? 9.177 -16.248 20.862 1.00 96.06 257 GLU A CA 1
ATOM 2072 C C . GLU A 1 257 ? 8.756 -15.471 19.605 1.00 96.06 257 GLU A C 1
ATOM 2074 O O . GLU A 1 257 ? 9.624 -14.960 18.892 1.00 96.06 257 GLU A O 1
ATOM 2079 N N . GLN A 1 258 ? 7.451 -15.309 19.370 1.00 96.56 258 GLN A N 1
ATOM 2080 C CA . GLN A 1 258 ? 6.927 -14.506 18.259 1.00 96.56 258 GLN A CA 1
ATOM 2081 C C . GLN A 1 258 ? 7.323 -13.027 18.376 1.00 96.56 258 GLN A C 1
ATOM 2083 O O . GLN A 1 258 ? 7.766 -12.430 17.393 1.00 96.56 258 GLN A O 1
ATOM 2088 N N . LEU A 1 259 ? 7.228 -12.440 19.573 1.00 95.38 259 LEU A N 1
ATOM 2089 C CA . LEU A 1 259 ? 7.659 -11.061 19.825 1.00 95.38 259 LEU A CA 1
ATOM 2090 C C . LEU A 1 259 ? 9.155 -10.875 19.574 1.00 95.38 259 LEU A C 1
ATOM 2092 O O . LEU A 1 259 ? 9.558 -9.878 18.973 1.00 95.38 259 LEU A O 1
ATOM 2096 N N . ARG A 1 260 ? 9.983 -11.835 19.993 1.00 97.19 260 ARG A N 1
ATOM 2097 C CA . ARG A 1 260 ? 11.427 -11.802 19.740 1.00 97.19 260 ARG A CA 1
ATOM 2098 C C . ARG A 1 260 ? 11.733 -11.810 18.239 1.00 97.19 260 ARG A C 1
ATOM 2100 O O . ARG A 1 260 ? 12.536 -10.992 17.802 1.00 97.19 260 ARG A O 1
ATOM 2107 N N . LEU A 1 261 ? 11.075 -12.671 17.457 1.00 96.56 261 LEU A N 1
ATOM 2108 C CA . LEU A 1 261 ? 11.269 -12.734 16.000 1.00 96.56 261 LEU A CA 1
ATOM 2109 C C . LEU A 1 261 ? 10.835 -11.436 15.303 1.00 96.56 261 LEU A C 1
ATOM 2111 O O . LEU A 1 261 ? 11.590 -10.890 14.503 1.00 96.56 261 LEU A O 1
ATOM 2115 N N . LEU A 1 262 ? 9.669 -10.891 15.662 1.00 95.31 262 LEU A N 1
ATOM 2116 C CA . LEU A 1 262 ? 9.196 -9.599 15.146 1.00 95.31 262 LEU A CA 1
ATOM 2117 C C . LEU A 1 262 ? 10.128 -8.437 15.519 1.00 95.31 262 LEU A C 1
ATOM 2119 O O . LEU A 1 262 ? 10.272 -7.480 14.756 1.00 95.31 262 LEU A O 1
ATOM 2123 N N . THR A 1 263 ? 10.756 -8.503 16.693 1.00 96.31 263 THR A N 1
ATOM 2124 C CA . THR A 1 263 ? 11.734 -7.500 17.134 1.00 96.31 263 THR A CA 1
ATOM 2125 C C . THR A 1 263 ? 13.017 -7.589 16.311 1.00 96.31 263 THR A C 1
ATOM 2127 O O . THR A 1 263 ? 13.529 -6.562 15.871 1.00 96.31 263 THR A O 1
ATOM 2130 N N . GLU A 1 264 ? 13.516 -8.800 16.058 1.00 97.00 264 GLU A N 1
ATOM 2131 C CA . GLU A 1 264 ? 14.696 -9.034 15.219 1.00 97.00 264 GLU A CA 1
ATOM 2132 C C . GLU A 1 264 ? 14.458 -8.591 13.766 1.00 97.00 264 GLU A C 1
ATOM 2134 O O . GLU A 1 264 ? 15.295 -7.905 13.175 1.00 97.00 264 GLU A O 1
ATOM 2139 N N . GLU A 1 265 ? 13.287 -8.900 13.203 1.00 95.56 265 GLU A N 1
ATOM 2140 C CA . GLU A 1 265 ? 12.902 -8.445 11.866 1.00 95.56 265 GLU A CA 1
ATOM 2141 C C . GLU A 1 265 ? 12.816 -6.914 11.793 1.00 95.56 265 GLU A C 1
ATOM 2143 O O . GLU A 1 265 ? 13.375 -6.314 10.873 1.00 95.56 265 GLU A O 1
ATOM 2148 N N . ASN A 1 266 ? 12.206 -6.265 12.791 1.00 90.56 266 ASN A N 1
ATOM 2149 C CA . ASN A 1 266 ? 12.165 -4.802 12.870 1.00 90.56 266 ASN A CA 1
ATOM 2150 C C . ASN A 1 266 ? 13.562 -4.180 12.945 1.00 90.56 266 ASN A C 1
ATOM 2152 O O . ASN A 1 266 ? 13.826 -3.195 12.259 1.00 90.56 266 ASN A O 1
ATOM 2156 N N . GLN A 1 267 ? 14.475 -4.751 13.735 1.00 95.56 267 GLN A N 1
ATOM 2157 C CA . GLN A 1 267 ? 15.861 -4.280 13.796 1.00 95.56 267 GLN A CA 1
ATOM 2158 C C . GLN A 1 267 ? 16.565 -4.429 12.441 1.00 95.56 267 GLN A C 1
ATOM 2160 O O . GLN A 1 267 ? 17.270 -3.522 12.003 1.00 95.56 267 GLN A O 1
ATOM 2165 N N . ASN A 1 268 ? 16.339 -5.538 11.735 1.00 95.56 268 ASN A N 1
ATOM 2166 C CA . ASN A 1 268 ? 16.906 -5.770 10.408 1.00 95.56 268 ASN A CA 1
ATOM 2167 C C . ASN A 1 268 ? 16.354 -4.780 9.367 1.00 95.56 268 ASN A C 1
ATOM 2169 O O . ASN A 1 268 ? 17.112 -4.210 8.583 1.00 95.56 268 ASN A O 1
ATOM 2173 N N . LEU A 1 269 ? 15.046 -4.512 9.392 1.00 92.62 269 LEU A N 1
ATOM 2174 C CA . LEU A 1 269 ? 14.424 -3.498 8.540 1.00 92.62 269 LEU A CA 1
ATOM 2175 C C . LEU A 1 269 ? 14.953 -2.093 8.849 1.00 92.62 269 LEU A C 1
ATOM 2177 O O . LEU A 1 269 ? 15.287 -1.364 7.919 1.00 92.62 269 LEU A O 1
ATOM 2181 N N . GLN A 1 270 ? 15.117 -1.732 10.123 1.00 93.00 270 GLN A N 1
ATOM 2182 C CA . GLN A 1 270 ? 15.726 -0.456 10.514 1.00 93.00 270 GLN A CA 1
ATOM 2183 C C . GLN A 1 270 ? 17.168 -0.323 10.004 1.00 93.00 270 GLN A C 1
ATOM 2185 O O . GLN A 1 270 ? 17.523 0.720 9.459 1.00 93.00 270 GLN A O 1
ATOM 2190 N N . MET A 1 271 ? 17.983 -1.380 10.098 1.00 92.75 271 MET A N 1
ATOM 2191 C CA . MET A 1 271 ? 19.337 -1.385 9.527 1.00 92.75 271 MET A CA 1
ATOM 2192 C C . MET A 1 271 ? 19.326 -1.249 7.997 1.00 92.75 271 MET A C 1
ATOM 2194 O O . MET A 1 271 ? 20.151 -0.532 7.430 1.00 92.75 271 MET A O 1
ATOM 2198 N N . LYS A 1 272 ? 18.379 -1.893 7.305 1.00 92.94 272 LYS A N 1
ATOM 2199 C CA . LYS A 1 272 ? 18.222 -1.742 5.849 1.00 92.94 272 LYS A CA 1
ATOM 2200 C C . LYS A 1 272 ? 17.821 -0.320 5.462 1.00 92.94 272 LYS A C 1
ATOM 2202 O O . LYS A 1 272 ? 18.385 0.221 4.522 1.00 92.94 272 LYS A O 1
ATOM 2207 N N . ILE A 1 273 ? 16.902 0.303 6.196 1.00 90.69 273 ILE A N 1
ATOM 2208 C CA . ILE A 1 273 ? 16.508 1.697 5.955 1.00 90.69 273 ILE A CA 1
ATOM 2209 C C . ILE A 1 273 ? 17.699 2.633 6.180 1.00 90.69 273 ILE A C 1
ATOM 2211 O O . ILE A 1 273 ? 17.964 3.482 5.337 1.00 90.69 273 ILE A O 1
ATOM 2215 N N . ALA A 1 274 ? 18.455 2.446 7.266 1.00 90.19 274 ALA A N 1
ATOM 2216 C CA . ALA A 1 274 ? 19.636 3.260 7.553 1.00 90.19 274 ALA A CA 1
ATOM 2217 C C . ALA A 1 274 ? 20.702 3.148 6.450 1.00 90.19 274 ALA A C 1
ATOM 2219 O O . ALA A 1 274 ? 21.212 4.161 5.984 1.00 90.19 274 ALA A O 1
ATOM 2220 N N . THR A 1 275 ? 20.988 1.932 5.976 1.00 89.06 275 THR A N 1
ATOM 2221 C CA . THR A 1 275 ? 21.966 1.723 4.894 1.00 89.06 275 THR A CA 1
ATOM 2222 C C . THR A 1 275 ? 21.492 2.292 3.558 1.00 89.06 275 THR A C 1
ATOM 2224 O O . THR A 1 275 ? 22.282 2.918 2.858 1.00 89.06 275 THR A O 1
ATOM 2227 N N . VAL A 1 276 ? 20.212 2.133 3.202 1.00 88.25 276 VAL A N 1
ATOM 2228 C CA . VAL A 1 276 ? 19.648 2.757 1.995 1.00 88.25 276 VAL A CA 1
ATOM 2229 C C . VAL A 1 276 ? 19.754 4.277 2.086 1.00 88.25 276 VAL A C 1
ATOM 2231 O O . VAL A 1 276 ? 20.283 4.879 1.156 1.00 88.25 276 VAL A O 1
ATOM 2234 N N . ASN A 1 277 ? 19.376 4.877 3.217 1.00 85.00 277 ASN A N 1
ATOM 2235 C CA . ASN A 1 277 ? 19.453 6.322 3.422 1.00 85.00 277 ASN A CA 1
ATOM 2236 C C . ASN A 1 277 ? 20.895 6.850 3.314 1.00 85.00 277 ASN A C 1
ATOM 2238 O O . ASN A 1 277 ? 21.140 7.806 2.589 1.00 85.00 277 ASN A O 1
ATOM 2242 N N . GLU A 1 278 ? 21.875 6.184 3.935 1.00 82.69 278 GLU A N 1
ATOM 2243 C CA . GLU A 1 278 ? 23.296 6.540 3.782 1.00 82.69 278 GLU A CA 1
ATOM 2244 C C . GLU A 1 278 ? 23.768 6.437 2.320 1.00 82.69 278 GLU A C 1
ATOM 2246 O O . GLU A 1 278 ? 24.539 7.274 1.846 1.00 82.69 278 GLU A O 1
ATOM 2251 N N . THR A 1 279 ? 23.312 5.424 1.574 1.00 81.12 279 THR A N 1
ATOM 2252 C CA . THR A 1 279 ? 23.670 5.290 0.153 1.00 81.12 279 THR A CA 1
ATOM 2253 C C . THR A 1 279 ? 22.972 6.308 -0.742 1.00 81.12 279 THR A C 1
ATOM 2255 O O . THR A 1 279 ? 23.571 6.734 -1.726 1.00 81.12 279 THR A O 1
ATOM 2258 N N . GLU A 1 280 ? 21.737 6.700 -0.432 1.00 83.25 280 GLU A N 1
ATOM 2259 C CA . GLU A 1 280 ? 21.007 7.747 -1.152 1.00 83.25 280 GLU A CA 1
ATOM 2260 C C . GLU A 1 280 ? 21.624 9.119 -0.894 1.00 83.25 280 GLU A C 1
ATOM 2262 O O . GLU A 1 280 ? 21.859 9.858 -1.846 1.00 83.25 280 GLU A O 1
ATOM 2267 N N . GLU A 1 281 ? 21.998 9.423 0.351 1.00 83.00 281 GLU A N 1
ATOM 2268 C CA . GLU A 1 281 ? 22.732 10.643 0.692 1.00 83.00 281 GLU A CA 1
ATOM 2269 C C . GLU A 1 281 ? 24.089 10.697 -0.029 1.00 83.00 281 GLU A C 1
ATOM 2271 O O . GLU A 1 281 ? 24.423 11.710 -0.643 1.00 83.00 281 GLU A O 1
ATOM 2276 N N . MET A 1 282 ? 24.855 9.598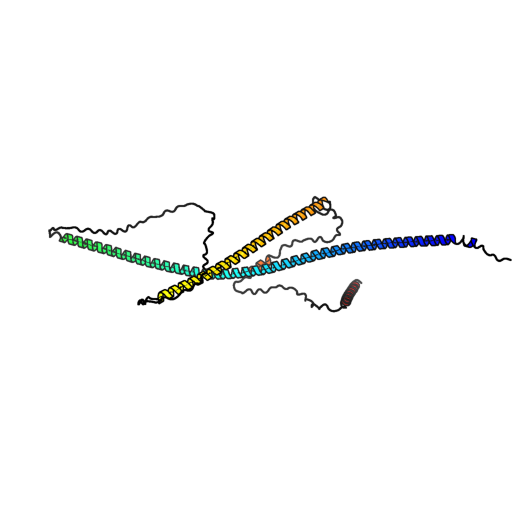 -0.044 1.00 75.50 282 MET A N 1
ATOM 2277 C CA . MET A 1 282 ? 26.129 9.546 -0.774 1.00 75.50 282 MET A CA 1
ATOM 2278 C C . MET A 1 282 ? 25.961 9.690 -2.294 1.00 75.50 282 MET A C 1
ATOM 2280 O O . MET A 1 282 ? 26.764 10.385 -2.918 1.00 75.50 282 MET A O 1
ATOM 2284 N N . LYS A 1 283 ? 24.924 9.080 -2.886 1.00 78.19 283 LYS A N 1
ATOM 2285 C CA . LYS A 1 283 ? 24.604 9.232 -4.316 1.00 78.19 283 LYS A CA 1
ATOM 2286 C C . LYS A 1 283 ? 24.170 10.658 -4.644 1.00 78.19 283 LYS A C 1
ATOM 2288 O O . LYS A 1 283 ? 24.712 11.236 -5.572 1.00 78.19 283 LYS A O 1
ATOM 2293 N N . SER A 1 284 ? 23.296 11.256 -3.834 1.00 86.62 284 SER A N 1
ATOM 2294 C CA . SER A 1 284 ? 22.863 12.649 -3.994 1.00 86.62 284 SER A CA 1
ATOM 2295 C C . SER A 1 284 ? 24.046 13.615 -3.935 1.00 86.62 284 SER A C 1
ATOM 2297 O O . SER A 1 284 ? 24.151 14.518 -4.757 1.00 86.62 284 SER A O 1
ATOM 2299 N N . VAL A 1 285 ? 24.979 13.412 -3.001 1.00 84.94 285 VAL A N 1
ATOM 2300 C CA . VAL A 1 285 ? 26.200 14.228 -2.916 1.00 84.94 285 VAL A CA 1
ATOM 2301 C C . VAL A 1 285 ? 27.108 14.000 -4.129 1.00 84.94 285 VAL A C 1
ATOM 2303 O O . VAL A 1 285 ? 27.709 14.948 -4.633 1.00 84.94 285 VAL A O 1
ATOM 2306 N N . GLN A 1 286 ? 27.221 12.767 -4.628 1.00 83.81 286 GLN A N 1
ATOM 2307 C CA . GLN A 1 286 ? 27.960 12.481 -5.862 1.00 83.81 286 GLN A CA 1
ATOM 2308 C C . GLN A 1 286 ? 27.318 13.130 -7.093 1.00 83.81 286 GLN A C 1
ATOM 2310 O O . GLN A 1 286 ? 28.050 13.655 -7.931 1.00 83.81 286 GLN A O 1
ATOM 2315 N N . ASP A 1 287 ? 25.990 13.170 -7.164 1.00 85.50 287 ASP A N 1
ATOM 2316 C CA . ASP A 1 287 ? 25.239 13.826 -8.234 1.00 85.50 287 ASP A CA 1
ATOM 2317 C C . ASP A 1 287 ? 25.409 15.354 -8.175 1.00 85.50 287 ASP A C 1
ATOM 2319 O O . ASP A 1 287 ? 25.680 15.995 -9.191 1.00 85.50 287 ASP A O 1
ATOM 2323 N N . GLU A 1 288 ? 25.365 15.952 -6.980 1.00 86.75 288 GLU A N 1
ATOM 2324 C CA . GLU A 1 288 ? 25.672 17.375 -6.789 1.00 86.75 288 GLU A CA 1
ATOM 2325 C C . GLU A 1 288 ? 27.114 17.712 -7.201 1.00 86.75 288 GLU A C 1
ATOM 2327 O O . GLU A 1 288 ? 27.352 18.710 -7.886 1.00 86.75 288 GLU A O 1
ATOM 2332 N N . LEU A 1 289 ? 28.089 16.871 -6.838 1.00 85.94 289 LEU A N 1
ATOM 2333 C CA . LEU A 1 289 ? 29.486 17.038 -7.253 1.00 85.94 289 LEU A CA 1
ATOM 2334 C C . LEU A 1 289 ? 29.664 16.893 -8.771 1.00 85.94 289 LEU A C 1
ATOM 2336 O O . LEU A 1 289 ? 30.472 17.622 -9.350 1.00 85.94 289 LEU A O 1
ATOM 2340 N N . ALA A 1 290 ? 28.911 16.002 -9.420 1.00 86.81 290 ALA A N 1
ATOM 2341 C CA . ALA A 1 290 ? 28.925 15.841 -10.872 1.00 86.81 290 ALA A CA 1
ATOM 2342 C C . ALA A 1 290 ? 28.392 17.095 -11.585 1.00 86.81 290 ALA A C 1
ATOM 2344 O O . ALA A 1 290 ? 29.054 17.616 -12.481 1.00 86.81 290 ALA A O 1
ATOM 2345 N N . ILE A 1 291 ? 27.270 17.656 -11.120 1.00 83.31 291 ILE A N 1
ATOM 2346 C CA . ILE A 1 291 ? 26.713 18.908 -11.661 1.00 83.31 291 ILE A CA 1
ATOM 2347 C C . ILE A 1 291 ? 27.705 20.067 -11.482 1.00 83.31 291 ILE A C 1
ATOM 2349 O O . ILE A 1 291 ? 27.914 20.875 -12.391 1.00 83.31 291 ILE A O 1
ATOM 2353 N N . LEU A 1 292 ? 28.356 20.161 -10.319 1.00 83.31 292 LEU A N 1
ATOM 2354 C CA . LEU A 1 292 ? 29.374 21.185 -10.072 1.00 83.31 292 LEU A CA 1
ATOM 2355 C C . LEU A 1 292 ? 30.594 21.029 -10.992 1.00 83.31 292 LEU A C 1
ATOM 2357 O O . LEU A 1 292 ? 31.172 22.034 -11.414 1.00 83.31 292 LEU A O 1
ATOM 2361 N N . GLU A 1 293 ? 30.971 19.798 -11.334 1.00 85.19 293 GLU A N 1
ATOM 2362 C CA . GLU A 1 293 ? 32.049 19.509 -12.277 1.00 85.19 293 GLU A CA 1
ATOM 2363 C C . GLU A 1 293 ? 31.670 19.907 -13.717 1.00 85.19 293 GLU A C 1
ATOM 2365 O O . GLU A 1 293 ? 32.483 20.529 -14.402 1.00 85.19 293 GLU A O 1
ATOM 2370 N N . GLU A 1 294 ? 30.426 19.683 -14.151 1.00 84.25 294 GLU A N 1
ATOM 2371 C CA . GLU A 1 294 ? 29.908 20.152 -15.452 1.00 84.25 294 GLU A CA 1
ATOM 2372 C C . GLU A 1 294 ? 29.869 21.688 -15.551 1.00 84.25 294 GLU A C 1
ATOM 2374 O O . GLU A 1 294 ? 30.237 22.281 -16.574 1.00 84.25 294 GLU A O 1
ATOM 2379 N N . VAL A 1 295 ? 29.497 22.367 -14.460 1.00 82.62 295 VAL A N 1
ATOM 2380 C CA . VAL A 1 295 ? 29.567 23.834 -14.3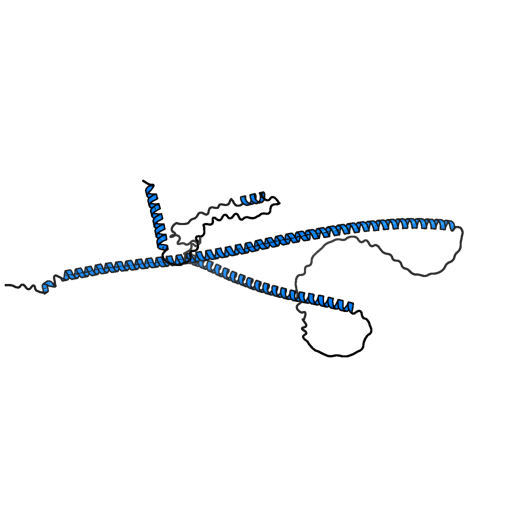53 1.00 82.62 295 VAL A CA 1
ATOM 2381 C C . VAL A 1 295 ? 31.020 24.316 -14.408 1.00 82.62 295 VAL A C 1
ATOM 2383 O O . VAL A 1 295 ? 31.323 25.283 -15.112 1.00 82.62 295 VAL A O 1
ATOM 2386 N N . ARG A 1 296 ? 31.945 23.635 -13.718 1.00 83.94 296 ARG A N 1
ATOM 2387 C CA . ARG A 1 296 ? 33.384 23.954 -13.732 1.00 83.94 296 ARG A CA 1
ATOM 2388 C C . ARG A 1 296 ? 34.006 23.762 -15.117 1.00 83.94 296 ARG A C 1
ATOM 2390 O O . ARG A 1 296 ? 34.873 24.545 -15.504 1.00 83.94 296 ARG A O 1
ATOM 2397 N N . GLN A 1 297 ? 33.564 22.748 -15.859 1.00 84.69 297 GLN A N 1
ATOM 2398 C CA . GLN A 1 297 ? 33.979 22.476 -17.239 1.00 84.69 297 GLN A CA 1
ATOM 2399 C C . GLN A 1 297 ? 33.349 23.441 -18.261 1.00 84.69 297 GLN A C 1
ATOM 2401 O O . GLN A 1 297 ? 33.724 23.418 -19.431 1.00 84.69 297 GLN A O 1
ATOM 2406 N N . GLY A 1 298 ? 32.441 24.329 -17.834 1.00 80.31 298 GLY A N 1
ATOM 2407 C CA . GLY A 1 298 ? 31.823 25.351 -18.683 1.00 80.31 298 GLY A CA 1
ATOM 2408 C C . GLY A 1 298 ? 30.709 24.829 -19.593 1.00 80.31 298 GLY A C 1
ATOM 2409 O O . GLY A 1 298 ? 30.209 25.580 -20.433 1.00 80.31 298 GLY A O 1
ATOM 2410 N N . GLN A 1 299 ? 30.305 23.571 -19.409 1.00 81.75 299 GLN A N 1
ATOM 2411 C CA . GLN A 1 299 ? 29.217 22.921 -20.146 1.00 81.75 299 GLN A CA 1
ATOM 2412 C C . GLN A 1 299 ? 27.844 23.393 -19.651 1.00 81.75 299 GLN A C 1
ATOM 2414 O O . GLN A 1 299 ? 26.864 23.324 -20.385 1.00 81.75 299 GLN A O 1
ATOM 2419 N N . MET A 1 300 ? 27.787 23.948 -18.434 1.00 77.88 300 MET A N 1
ATOM 2420 C CA . MET A 1 300 ? 26.578 24.430 -17.767 1.00 77.88 300 MET A CA 1
ATOM 2421 C C . MET A 1 300 ? 26.713 25.900 -17.344 1.00 77.88 300 MET A C 1
ATOM 2423 O O . MET A 1 300 ? 27.752 26.344 -16.852 1.00 77.88 300 MET A O 1
ATOM 2427 N N . CYS A 1 301 ? 25.653 26.691 -17.523 1.00 82.31 301 CYS A N 1
ATOM 2428 C CA . CYS A 1 301 ? 25.633 28.102 -17.141 1.00 82.31 301 CYS A CA 1
ATOM 2429 C C . CYS A 1 301 ? 25.605 28.270 -15.613 1.00 82.31 301 CYS A C 1
ATOM 2431 O O . CYS A 1 301 ? 24.674 27.820 -14.950 1.00 82.31 301 CYS A O 1
ATOM 2433 N N . THR A 1 302 ? 26.542 29.039 -15.055 1.00 80.06 302 THR A N 1
ATOM 2434 C CA . THR A 1 302 ? 26.664 29.287 -13.603 1.00 80.06 302 THR A CA 1
ATOM 2435 C C . THR A 1 302 ? 25.465 29.992 -12.960 1.00 80.06 302 THR A C 1
ATOM 2437 O O . THR A 1 302 ? 25.323 29.957 -11.741 1.00 80.06 302 THR A O 1
ATOM 2440 N N . ARG A 1 303 ? 24.605 30.657 -13.745 1.00 82.19 303 ARG A N 1
ATOM 2441 C CA . ARG A 1 303 ? 23.450 31.412 -13.227 1.00 82.19 303 ARG A CA 1
ATOM 2442 C C . ARG A 1 303 ? 22.125 30.660 -13.331 1.00 82.19 303 ARG A C 1
ATOM 2444 O O . ARG A 1 303 ? 21.223 30.943 -12.551 1.00 82.19 303 ARG A O 1
ATOM 2451 N N . CYS A 1 304 ? 21.982 29.763 -14.304 1.00 84.06 304 CYS A N 1
ATOM 2452 C CA . CYS A 1 304 ? 20.713 29.082 -14.571 1.00 84.06 304 CYS A CA 1
ATOM 2453 C C . CYS A 1 304 ? 20.824 27.562 -14.736 1.00 84.06 304 CYS A C 1
ATOM 2455 O O . CYS A 1 304 ? 19.804 26.945 -15.021 1.00 84.06 304 CYS A O 1
ATOM 2457 N N . LEU A 1 305 ? 22.019 26.975 -14.569 1.00 77.50 305 LEU A N 1
ATOM 2458 C CA . LEU A 1 305 ? 22.298 25.536 -14.703 1.00 77.50 305 LEU A CA 1
ATOM 2459 C C . LEU A 1 305 ? 21.780 24.923 -16.016 1.00 77.50 305 LEU A C 1
ATOM 2461 O O . LEU A 1 305 ? 21.448 23.749 -16.071 1.00 77.50 305 LEU A O 1
ATOM 2465 N N . ARG A 1 306 ? 21.672 25.724 -17.081 1.00 78.38 306 ARG A N 1
ATOM 2466 C CA . ARG A 1 306 ? 21.316 25.246 -18.423 1.00 78.38 306 ARG A CA 1
ATOM 2467 C C . ARG A 1 306 ? 22.582 25.002 -19.231 1.00 78.38 306 ARG A C 1
ATOM 2469 O O . ARG A 1 306 ? 23.507 25.815 -19.130 1.00 78.38 306 ARG A O 1
ATOM 2476 N N . ASN A 1 307 ? 22.596 23.954 -20.057 1.00 73.81 307 ASN A N 1
ATOM 2477 C CA . ASN A 1 307 ? 23.711 23.679 -20.958 1.00 73.81 307 ASN A CA 1
ATOM 2478 C C . ASN A 1 307 ? 24.036 24.907 -21.817 1.00 73.81 307 ASN A C 1
ATOM 2480 O O . ASN A 1 307 ? 23.153 25.537 -22.405 1.00 73.81 307 ASN A O 1
ATOM 2484 N N . THR A 1 308 ? 25.317 25.249 -21.896 1.00 65.94 308 THR A N 1
ATOM 2485 C CA . THR A 1 308 ? 25.813 26.368 -22.710 1.00 65.94 308 THR A CA 1
ATOM 2486 C C . THR A 1 308 ? 25.812 26.041 -24.208 1.00 65.94 308 THR A C 1
ATOM 2488 O O . THR A 1 308 ? 25.747 26.959 -25.029 1.00 65.94 308 THR A O 1
ATOM 2491 N N . ASP A 1 309 ? 25.760 24.752 -24.559 1.00 58.16 309 ASP A N 1
ATOM 2492 C CA . ASP A 1 309 ? 25.662 24.226 -25.928 1.00 58.16 309 ASP A CA 1
ATOM 2493 C C . ASP A 1 309 ? 24.224 24.154 -26.483 1.00 58.16 309 ASP A C 1
ATOM 2495 O O . ASP A 1 309 ? 23.960 23.493 -27.485 1.00 58.16 309 ASP A O 1
ATOM 2499 N N . ALA A 1 310 ? 23.282 24.920 -25.918 1.00 50.53 310 ALA A N 1
ATOM 2500 C CA . ALA A 1 310 ? 21.914 25.089 -26.434 1.00 50.53 310 ALA A CA 1
ATOM 2501 C C . ALA A 1 310 ? 21.829 25.872 -27.772 1.00 50.53 310 ALA A C 1
ATOM 2503 O O . ALA A 1 310 ? 20.878 26.615 -28.015 1.00 50.53 310 ALA A O 1
ATOM 2504 N N . ARG A 1 311 ? 22.836 25.750 -28.646 1.00 49.66 311 ARG A N 1
ATOM 2505 C CA . ARG A 1 311 ? 22.825 26.258 -30.030 1.00 49.66 311 ARG A CA 1
ATOM 2506 C C . ARG A 1 311 ? 22.578 25.171 -31.076 1.00 49.66 311 ARG A C 1
ATOM 2508 O O . ARG A 1 311 ? 22.567 25.482 -32.262 1.00 49.66 311 ARG A O 1
ATOM 2515 N N . PHE A 1 312 ? 22.337 23.934 -30.652 1.00 46.94 312 PHE A N 1
ATOM 2516 C CA . PHE A 1 312 ? 21.958 22.847 -31.547 1.00 46.94 312 PHE A CA 1
ATOM 2517 C C . PHE A 1 312 ? 20.847 22.005 -30.910 1.00 46.94 312 PHE A C 1
ATOM 2519 O O . PHE A 1 312 ? 21.082 20.926 -30.383 1.00 46.94 312 PHE A O 1
ATOM 2526 N N . VAL A 1 313 ? 19.625 22.534 -30.920 1.00 46.97 313 VAL A N 1
ATOM 2527 C CA . VAL A 1 313 ? 18.411 21.735 -30.714 1.00 46.97 313 VAL A CA 1
ATOM 2528 C C . VAL A 1 313 ? 17.484 22.072 -31.882 1.00 46.97 313 VAL A C 1
ATOM 2530 O O . VAL A 1 313 ? 17.067 23.230 -31.982 1.00 46.97 313 VAL A O 1
ATOM 2533 N N . PRO A 1 314 ? 17.238 21.133 -32.814 1.00 43.91 314 PRO A N 1
ATOM 2534 C CA . PRO A 1 314 ? 16.186 21.267 -33.812 1.00 43.91 314 PRO A CA 1
ATOM 2535 C C . PRO A 1 314 ? 14.844 21.461 -33.107 1.00 43.91 314 PRO A C 1
ATOM 2537 O O . PRO A 1 314 ? 14.559 20.795 -32.115 1.00 43.91 314 PRO A O 1
ATOM 2540 N N . GLU A 1 315 ? 14.065 22.416 -33.601 1.00 47.31 315 GLU A N 1
ATOM 2541 C CA . GLU A 1 315 ? 12.696 22.674 -33.173 1.00 47.31 315 GLU A CA 1
ATOM 2542 C C . GLU A 1 315 ? 11.875 21.388 -33.266 1.00 47.31 315 GLU A C 1
ATOM 2544 O O . GLU A 1 315 ? 11.633 20.927 -34.370 1.00 47.31 315 GLU A O 1
ATOM 2549 N N . GLU A 1 316 ? 11.456 20.827 -32.137 1.00 49.84 316 GLU A N 1
ATOM 2550 C CA . GLU A 1 316 ? 10.207 20.079 -31.981 1.00 49.84 316 GLU A CA 1
ATOM 2551 C C . GLU A 1 316 ? 9.998 19.812 -30.477 1.00 49.84 316 GLU A C 1
ATOM 2553 O O . GLU A 1 316 ? 10.945 19.575 -29.731 1.00 49.84 316 GLU A O 1
ATOM 2558 N N . ASP A 1 317 ? 8.749 19.948 -30.032 1.00 45.97 317 ASP A N 1
ATOM 2559 C CA . ASP A 1 317 ? 8.234 19.678 -28.679 1.00 45.97 317 ASP A CA 1
ATOM 2560 C C . ASP A 1 317 ? 8.417 20.740 -27.576 1.00 45.97 317 ASP A C 1
ATOM 2562 O O . ASP A 1 317 ? 9.046 20.544 -26.537 1.00 45.97 317 ASP A O 1
ATOM 2566 N N . VAL A 1 318 ? 7.677 21.845 -27.724 1.00 41.59 318 VAL A N 1
ATOM 2567 C CA . VAL A 1 318 ? 7.115 22.589 -26.579 1.00 41.59 318 VAL A CA 1
ATOM 2568 C C . VAL A 1 318 ? 5.604 22.363 -26.517 1.00 41.59 318 VAL A C 1
ATOM 2570 O O . VAL A 1 318 ? 4.813 23.157 -27.027 1.00 41.59 318 VAL A O 1
ATOM 2573 N N . SER A 1 319 ? 5.183 21.270 -25.875 1.00 39.47 319 SER A N 1
ATOM 2574 C CA . SER A 1 319 ? 3.778 21.061 -25.520 1.00 39.47 319 SER A CA 1
ATOM 2575 C C . SER A 1 319 ? 3.406 21.934 -24.317 1.00 39.47 319 SER A C 1
ATOM 2577 O O . SER A 1 319 ? 3.788 21.680 -23.174 1.00 39.47 319 SER A O 1
ATOM 2579 N N . PHE A 1 320 ? 2.644 22.976 -24.621 1.00 41.53 320 PHE A N 1
ATOM 2580 C CA . PHE A 1 320 ? 1.859 23.814 -23.725 1.00 41.53 320 PHE A CA 1
ATOM 2581 C C . PHE A 1 320 ? 0.959 22.953 -22.814 1.00 41.53 320 PHE A C 1
ATOM 2583 O O . PHE A 1 320 ? -0.029 22.381 -23.271 1.00 41.53 320 PHE A O 1
ATOM 2590 N N . ILE A 1 321 ? 1.307 22.848 -21.527 1.00 45.31 321 ILE A N 1
ATOM 2591 C CA . ILE A 1 321 ? 0.442 22.256 -20.496 1.00 45.31 321 ILE A CA 1
ATOM 2592 C C . ILE A 1 321 ? -0.666 23.265 -20.185 1.00 45.31 321 ILE A C 1
ATOM 2594 O O . ILE A 1 321 ? -0.432 24.293 -19.548 1.00 45.31 321 ILE A O 1
ATOM 2598 N N . GLY A 1 322 ? -1.865 22.974 -20.688 1.00 38.19 322 GLY A N 1
ATOM 2599 C CA . GLY A 1 322 ? -3.100 23.617 -20.265 1.00 38.19 322 GLY A CA 1
ATOM 2600 C C . GLY A 1 322 ? -3.492 23.124 -18.875 1.00 38.19 322 GLY A C 1
ATOM 2601 O O . GLY A 1 322 ? -3.572 21.924 -18.632 1.00 38.19 322 GLY A O 1
ATOM 2602 N N . THR A 1 323 ? -3.711 24.063 -17.965 1.00 46.34 323 THR A N 1
ATOM 2603 C CA . THR A 1 323 ? -4.434 23.859 -16.710 1.00 46.34 323 THR A CA 1
ATOM 2604 C C . THR A 1 323 ? -5.921 23.742 -17.037 1.00 46.34 323 THR A C 1
ATOM 2606 O O . THR A 1 323 ? -6.522 24.738 -17.447 1.00 46.34 323 THR A O 1
ATOM 2609 N N . ASP A 1 324 ? -6.496 22.554 -16.890 1.00 44.56 324 ASP A N 1
ATOM 2610 C CA . ASP A 1 324 ? -7.946 22.350 -16.900 1.00 44.56 324 ASP A CA 1
ATOM 2611 C C . ASP A 1 324 ? -8.348 21.772 -15.538 1.00 44.56 324 ASP A C 1
ATOM 2613 O O . ASP A 1 324 ? -8.287 20.568 -15.301 1.00 44.56 324 ASP A O 1
ATOM 2617 N N . ASP A 1 325 ? -8.643 22.681 -14.610 1.00 52.19 325 ASP A N 1
ATOM 2618 C CA . ASP A 1 325 ? -9.259 22.406 -13.315 1.00 52.19 325 ASP A CA 1
ATOM 2619 C C . ASP A 1 325 ? -10.767 22.663 -13.475 1.00 52.19 325 ASP A C 1
ATOM 2621 O O . ASP A 1 325 ? -11.151 23.811 -13.728 1.00 52.19 325 ASP A O 1
ATOM 2625 N N . GLY A 1 326 ? -11.648 21.663 -13.301 1.00 52.72 326 GLY A N 1
ATOM 2626 C CA . GLY A 1 326 ? -13.079 22.001 -13.260 1.00 52.72 326 GLY A CA 1
ATOM 2627 C C . GLY A 1 326 ? -14.180 20.944 -13.143 1.00 52.72 326 GLY A C 1
ATOM 2628 O O . GLY A 1 326 ? -15.280 21.349 -12.772 1.00 52.72 326 GLY A O 1
ATOM 2629 N N . GLU A 1 327 ? -13.980 19.650 -13.422 1.00 58.16 327 GLU A N 1
ATOM 2630 C CA . GLU A 1 327 ? -15.143 18.747 -13.630 1.00 58.16 327 GLU A CA 1
ATOM 2631 C C . GLU A 1 327 ? -15.372 17.636 -12.578 1.00 58.16 327 GLU A C 1
ATOM 2633 O O . GLU A 1 327 ? -16.410 16.972 -12.610 1.00 58.16 327 GLU A O 1
ATOM 2638 N N . ASP A 1 328 ? -14.505 17.470 -11.574 1.00 58.91 328 ASP A N 1
ATOM 2639 C CA . ASP A 1 328 ? -14.596 16.316 -10.653 1.00 58.91 328 ASP A CA 1
ATOM 2640 C C . ASP A 1 328 ? -15.576 16.487 -9.469 1.00 58.91 328 ASP A C 1
ATOM 2642 O O . ASP A 1 328 ? -16.019 15.501 -8.870 1.00 58.91 328 ASP A O 1
ATOM 2646 N N . ASP A 1 329 ? -16.011 17.711 -9.156 1.00 55.56 329 ASP A N 1
ATOM 2647 C CA . ASP A 1 329 ? -16.865 17.966 -7.982 1.00 55.56 329 ASP A CA 1
ATOM 2648 C C . ASP A 1 329 ? -18.372 17.780 -8.254 1.00 55.56 329 ASP A C 1
ATOM 2650 O O . ASP A 1 329 ? -19.166 17.617 -7.319 1.00 55.56 329 ASP A O 1
ATOM 2654 N N . GLN A 1 330 ? -18.805 17.751 -9.522 1.00 60.06 330 GLN A N 1
ATOM 2655 C CA . GLN A 1 330 ? -20.222 17.553 -9.862 1.00 60.06 330 GLN A CA 1
ATOM 2656 C C . GLN A 1 330 ? -20.696 16.116 -9.607 1.00 60.06 330 GLN A C 1
ATOM 2658 O O . GLN A 1 330 ? -21.820 15.913 -9.138 1.00 60.06 330 GLN A O 1
ATOM 2663 N N . SER A 1 331 ? -19.844 15.114 -9.851 1.00 61.81 331 SER A N 1
ATOM 2664 C CA . SER A 1 331 ? -20.218 13.703 -9.676 1.00 61.81 331 SER A CA 1
ATOM 2665 C C . SER A 1 331 ? -20.398 13.315 -8.202 1.00 61.81 331 SER A C 1
ATOM 2667 O O . SER A 1 331 ? -21.155 12.392 -7.891 1.00 61.81 331 SER A O 1
ATOM 2669 N N . LEU A 1 332 ? -19.731 14.018 -7.283 1.00 58.44 332 LEU A N 1
ATOM 2670 C CA . LEU A 1 332 ? -19.835 13.783 -5.843 1.00 58.44 332 LEU A CA 1
ATOM 2671 C C . LEU A 1 332 ? -21.167 14.311 -5.277 1.00 58.44 332 LEU A C 1
ATOM 2673 O O . LEU A 1 332 ? -21.772 13.692 -4.399 1.00 58.44 332 LEU A O 1
ATOM 2677 N N . ILE A 1 333 ? -21.654 15.434 -5.814 1.00 61.16 333 ILE A N 1
ATOM 2678 C CA . ILE A 1 333 ? -22.894 16.090 -5.378 1.00 61.16 333 ILE A CA 1
ATOM 2679 C C . ILE A 1 333 ? -24.132 15.270 -5.781 1.00 61.16 333 ILE A C 1
ATOM 2681 O O . ILE A 1 333 ? -25.065 15.135 -4.984 1.00 61.16 333 ILE A O 1
ATOM 2685 N N . ASP A 1 334 ? -24.127 14.653 -6.966 1.00 60.84 334 ASP A N 1
ATOM 2686 C CA . ASP A 1 334 ? -25.235 13.801 -7.423 1.00 60.84 334 ASP A CA 1
ATOM 2687 C C . ASP A 1 334 ? -25.293 12.445 -6.696 1.00 60.84 334 ASP A C 1
ATOM 2689 O O . ASP A 1 334 ? -26.382 11.914 -6.455 1.00 60.84 334 ASP A O 1
ATOM 2693 N N . LEU A 1 335 ? -24.150 11.904 -6.256 1.00 60.44 335 LEU A N 1
ATOM 2694 C CA . LEU A 1 335 ? -24.102 10.653 -5.490 1.00 60.44 335 LEU A CA 1
ATOM 2695 C C . LEU A 1 335 ? -24.685 10.817 -4.076 1.00 60.44 335 LEU A C 1
ATOM 2697 O O . LEU A 1 335 ? -25.369 9.925 -3.572 1.00 60.44 335 LEU A O 1
ATOM 2701 N N . ILE A 1 336 ? -24.476 11.982 -3.460 1.00 60.56 336 ILE A N 1
ATOM 2702 C CA . ILE A 1 336 ? -25.045 12.321 -2.149 1.00 60.56 336 ILE A CA 1
ATOM 2703 C C . ILE A 1 336 ? -26.565 12.519 -2.259 1.00 60.56 336 ILE A C 1
ATOM 2705 O O . ILE A 1 336 ? -27.312 12.054 -1.394 1.00 60.56 336 ILE A O 1
ATOM 2709 N N . ARG A 1 337 ? -27.041 13.142 -3.347 1.00 60.38 337 ARG A N 1
ATOM 2710 C CA . ARG A 1 337 ? -28.469 13.422 -3.573 1.00 60.38 337 ARG A CA 1
ATOM 2711 C C . ARG A 1 337 ? -29.319 12.164 -3.785 1.00 60.38 337 ARG A C 1
ATOM 2713 O O . ARG A 1 337 ? -30.490 12.168 -3.417 1.00 60.38 337 ARG A O 1
ATOM 2720 N N . ASN A 1 338 ? -28.734 11.098 -4.329 1.00 55.91 338 ASN A N 1
ATOM 2721 C CA . ASN A 1 338 ? -29.443 9.864 -4.691 1.00 55.91 338 ASN A CA 1
ATOM 2722 C C . ASN A 1 338 ? -29.443 8.779 -3.591 1.00 55.91 338 ASN A C 1
ATOM 2724 O O . ASN A 1 338 ? -29.906 7.662 -3.825 1.00 55.91 338 ASN A O 1
ATOM 2728 N N . SER A 1 339 ? -28.944 9.082 -2.388 1.00 52.31 339 SER A N 1
ATOM 2729 C CA . SER A 1 339 ? -28.898 8.136 -1.265 1.00 52.31 339 SER A CA 1
ATOM 2730 C C . SER A 1 339 ? -30.192 8.142 -0.427 1.00 52.31 339 SER A C 1
ATOM 2732 O O . SER A 1 339 ? -30.246 8.691 0.671 1.00 52.31 339 SER A O 1
ATOM 2734 N N . GLU A 1 340 ? -31.262 7.507 -0.922 1.00 47.50 340 GLU A N 1
ATOM 2735 C CA . GLU A 1 340 ? -32.401 7.150 -0.059 1.00 47.50 340 GLU A CA 1
ATOM 2736 C C . GLU A 1 340 ? -32.077 5.922 0.823 1.00 47.50 340 GLU A C 1
ATOM 2738 O O . GLU A 1 340 ? -31.451 4.959 0.363 1.00 47.50 340 GLU A O 1
ATOM 2743 N N . PRO A 1 341 ? -32.509 5.905 2.099 1.00 46.91 341 PRO A N 1
ATOM 2744 C CA . PRO A 1 341 ? -32.208 4.820 3.024 1.00 46.91 341 PRO A CA 1
ATOM 2745 C C . PRO A 1 341 ? -33.123 3.613 2.769 1.00 46.91 341 PRO A C 1
ATOM 2747 O O . PRO A 1 341 ? -34.258 3.580 3.240 1.00 46.91 341 PRO A O 1
ATOM 2750 N N . GLY A 1 342 ? -32.630 2.584 2.071 1.00 48.22 342 GLY A N 1
ATOM 2751 C CA . GLY A 1 342 ? -33.335 1.293 2.028 1.00 48.22 342 GLY A CA 1
ATOM 2752 C C . GLY A 1 342 ? -33.010 0.322 0.894 1.00 48.22 342 GLY A C 1
ATOM 2753 O O . GLY A 1 342 ? -33.408 -0.837 0.981 1.00 48.22 342 GLY A O 1
ATOM 2754 N N . THR A 1 343 ? -32.285 0.727 -0.146 1.00 43.91 343 THR A N 1
ATOM 2755 C CA . THR A 1 343 ? -31.938 -0.163 -1.270 1.00 43.91 343 THR A CA 1
ATOM 2756 C C . THR A 1 343 ? -30.495 -0.668 -1.175 1.00 43.91 343 THR A C 1
ATOM 2758 O O . THR A 1 343 ? -29.591 0.144 -0.977 1.00 43.91 343 THR A O 1
ATOM 2761 N N . PRO A 1 344 ? -30.230 -1.983 -1.328 1.00 40.38 344 PRO A N 1
ATOM 2762 C CA . PRO A 1 344 ? -28.865 -2.482 -1.359 1.00 40.38 344 PRO A CA 1
ATOM 2763 C C . PRO A 1 344 ? -28.180 -1.986 -2.634 1.00 40.38 344 PRO A C 1
ATOM 2765 O O . PRO A 1 344 ? -28.649 -2.249 -3.742 1.00 40.38 344 PRO A O 1
ATOM 2768 N N . MET A 1 345 ? -27.067 -1.272 -2.467 1.00 49.22 345 MET A N 1
ATOM 2769 C CA . MET A 1 345 ? -26.177 -0.885 -3.558 1.00 49.22 345 MET A CA 1
ATOM 2770 C C . MET A 1 345 ? -25.577 -2.146 -4.186 1.00 49.22 345 MET A C 1
ATOM 2772 O O . MET A 1 345 ? -24.636 -2.733 -3.657 1.00 49.22 345 MET A O 1
ATOM 2776 N N . ILE A 1 346 ? -26.118 -2.570 -5.328 1.00 44.72 346 ILE A N 1
ATOM 2777 C CA . ILE A 1 346 ? -25.406 -3.471 -6.234 1.00 44.72 346 ILE A CA 1
ATOM 2778 C C . ILE A 1 346 ? -24.485 -2.583 -7.064 1.00 44.72 346 ILE A C 1
ATOM 2780 O O . ILE A 1 346 ? -24.908 -1.985 -8.052 1.00 44.72 346 ILE A O 1
ATOM 2784 N N . TYR A 1 347 ? -23.226 -2.477 -6.644 1.00 44.53 347 TYR A N 1
ATOM 2785 C CA . TYR A 1 347 ? -22.197 -1.828 -7.444 1.00 44.53 347 TYR A CA 1
ATOM 2786 C C . TYR A 1 347 ? -21.956 -2.671 -8.703 1.00 44.53 347 TYR A C 1
ATOM 2788 O O . TYR A 1 347 ? -21.344 -3.737 -8.654 1.00 44.53 347 TYR A O 1
ATOM 2796 N N . ARG A 1 348 ? -22.474 -2.212 -9.845 1.00 42.75 348 ARG A N 1
ATOM 2797 C CA . ARG A 1 348 ? -21.984 -2.636 -11.157 1.00 42.75 348 ARG A CA 1
ATOM 2798 C C . ARG A 1 348 ? -21.018 -1.570 -11.643 1.00 42.75 348 ARG A C 1
ATOM 2800 O O . ARG A 1 348 ? -21.432 -0.461 -11.972 1.00 42.75 348 ARG A O 1
ATOM 2807 N N . SER A 1 349 ? -19.738 -1.934 -11.666 1.00 39.53 349 SER A N 1
ATOM 2808 C CA . SER A 1 349 ? -18.677 -1.128 -12.263 1.00 39.53 349 SER A CA 1
ATOM 2809 C C . SER A 1 349 ? -19.090 -0.724 -13.679 1.00 39.53 349 SER A C 1
ATOM 2811 O O . SER A 1 349 ? -19.311 -1.579 -14.536 1.00 39.53 349 SER A O 1
ATOM 2813 N N . SER A 1 350 ? -19.247 0.580 -13.906 1.00 47.81 350 SER A N 1
ATOM 2814 C CA . SER A 1 350 ? -19.535 1.154 -15.224 1.00 47.81 350 SER A CA 1
ATOM 2815 C C . SER A 1 350 ? -18.230 1.519 -15.931 1.00 47.81 350 SER A C 1
ATOM 2817 O O . SER A 1 350 ? -18.081 2.614 -16.462 1.00 47.81 350 SER A O 1
ATOM 2819 N N . LEU A 1 351 ? -17.265 0.597 -15.928 1.00 40.94 351 LEU A N 1
ATOM 2820 C CA . LEU A 1 351 ? -16.110 0.657 -16.816 1.00 40.94 351 LEU A CA 1
ATOM 2821 C C . LEU A 1 351 ? -16.521 0.073 -18.171 1.00 40.94 351 LEU A C 1
ATOM 2823 O O . LEU A 1 351 ? -16.350 -1.115 -18.430 1.00 40.94 351 LEU A O 1
ATOM 2827 N N . ASN A 1 352 ? -17.058 0.914 -19.057 1.00 47.19 352 ASN A N 1
ATOM 2828 C CA . ASN A 1 352 ? -17.077 0.593 -20.483 1.00 47.19 352 ASN A CA 1
ATOM 2829 C C . ASN A 1 352 ? -15.682 0.855 -21.052 1.00 47.19 352 ASN A C 1
ATOM 2831 O O . ASN A 1 352 ? -15.427 1.872 -21.694 1.00 47.19 352 ASN A O 1
ATOM 2835 N N . ILE A 1 353 ? -14.769 -0.084 -20.816 1.00 42.41 353 ILE A N 1
ATOM 2836 C CA . ILE A 1 353 ? -13.580 -0.202 -21.651 1.00 42.41 353 ILE A CA 1
ATOM 2837 C C . ILE A 1 353 ? -14.094 -0.682 -23.006 1.00 42.41 353 ILE A C 1
ATOM 2839 O O . ILE A 1 353 ? -14.681 -1.762 -23.103 1.00 42.41 353 ILE A O 1
ATOM 2843 N N . LYS A 1 354 ? -13.905 0.115 -24.063 1.00 41.09 354 LYS A N 1
ATOM 2844 C CA . LYS A 1 354 ? -13.958 -0.427 -25.422 1.00 41.09 354 LYS A CA 1
ATOM 2845 C C . LYS A 1 354 ? -12.868 -1.494 -25.486 1.00 41.09 354 LYS A C 1
ATOM 2847 O O . LYS A 1 354 ? -11.696 -1.155 -25.631 1.00 41.09 354 LYS A O 1
ATOM 2852 N N . LEU A 1 355 ? -13.246 -2.762 -25.325 1.00 37.91 355 LEU A N 1
ATOM 2853 C CA . LEU A 1 355 ? -12.410 -3.870 -25.755 1.00 37.91 355 LEU A CA 1
ATOM 2854 C C . LEU A 1 355 ? -12.204 -3.663 -27.254 1.00 37.91 355 LEU A C 1
ATOM 2856 O O . LEU A 1 355 ? -13.108 -3.882 -28.056 1.00 37.91 355 LEU A O 1
ATOM 2860 N N . ILE A 1 356 ? -11.026 -3.171 -27.622 1.00 40.94 356 ILE A N 1
ATOM 2861 C CA . ILE A 1 356 ? -10.479 -3.481 -28.931 1.00 40.94 356 ILE A CA 1
ATOM 2862 C C . ILE A 1 356 ? -10.189 -4.973 -28.835 1.00 40.94 356 ILE A C 1
ATOM 2864 O O . ILE A 1 356 ? -9.376 -5.384 -28.005 1.00 40.94 356 ILE A O 1
ATOM 2868 N N . ASP A 1 357 ? -10.952 -5.766 -29.585 1.00 35.31 357 ASP A N 1
ATOM 2869 C CA . ASP A 1 357 ? -10.824 -7.216 -29.624 1.00 35.31 357 ASP A CA 1
ATOM 2870 C C . ASP A 1 357 ? -9.346 -7.594 -29.741 1.00 35.31 357 ASP A C 1
ATOM 2872 O O . ASP A 1 357 ? -8.648 -7.205 -30.682 1.00 35.31 357 ASP A O 1
ATOM 2876 N N . ALA A 1 358 ? -8.866 -8.337 -28.746 1.00 34.28 358 ALA A N 1
ATOM 2877 C CA . ALA A 1 358 ? -7.558 -8.950 -28.791 1.00 34.28 358 ALA A CA 1
ATOM 2878 C C . ALA A 1 358 ? -7.536 -9.901 -29.992 1.00 34.28 358 ALA A C 1
ATOM 2880 O O . ALA A 1 358 ? -8.216 -10.931 -30.000 1.00 34.28 358 ALA A O 1
ATOM 2881 N N . ALA A 1 359 ? -6.759 -9.543 -31.015 1.00 43.12 359 ALA A N 1
ATOM 2882 C CA . ALA A 1 359 ? -6.398 -10.470 -32.072 1.00 43.12 359 ALA A CA 1
ATOM 2883 C C . ALA A 1 359 ? -5.782 -11.727 -31.428 1.00 43.12 359 ALA A C 1
ATOM 2885 O O . ALA A 1 359 ? -5.010 -11.610 -30.469 1.00 43.12 359 ALA A O 1
ATOM 2886 N N . PRO A 1 360 ? -6.132 -12.931 -31.905 1.00 39.09 360 PRO A N 1
ATOM 2887 C CA . PRO A 1 360 ? -5.655 -14.157 -31.295 1.00 39.09 360 PRO A CA 1
ATOM 2888 C C . PRO A 1 360 ? -4.133 -14.220 -31.416 1.00 39.09 360 PRO A C 1
ATOM 2890 O O . PRO A 1 360 ? -3.571 -13.990 -32.486 1.00 39.09 360 PRO A O 1
ATOM 2893 N N . VAL A 1 361 ? -3.482 -14.560 -30.305 1.00 41.47 361 VAL A N 1
ATOM 2894 C CA . VAL A 1 361 ? -2.079 -14.971 -30.269 1.00 41.47 361 VAL A CA 1
ATOM 2895 C C . VAL A 1 361 ? -1.946 -16.191 -31.180 1.00 41.47 361 VAL A C 1
ATOM 2897 O O . VAL A 1 361 ? -2.345 -17.297 -30.817 1.00 41.47 361 VAL A O 1
ATOM 2900 N N . ILE A 1 362 ? -1.445 -15.975 -32.394 1.00 38.34 362 ILE A N 1
ATOM 2901 C CA . ILE A 1 362 ? -1.036 -17.048 -33.292 1.00 38.34 362 ILE A CA 1
ATOM 2902 C C . ILE A 1 362 ? 0.386 -17.414 -32.887 1.00 38.34 362 ILE A C 1
ATOM 2904 O O . ILE A 1 362 ? 1.288 -16.577 -32.919 1.00 38.34 362 ILE A O 1
ATOM 2908 N N . SER A 1 363 ? 0.546 -18.665 -32.455 1.00 35.03 363 SER A N 1
ATOM 2909 C CA . SER A 1 363 ? 1.829 -19.319 -32.241 1.00 35.03 363 SER A CA 1
ATOM 2910 C C . SER A 1 363 ? 2.793 -19.002 -33.378 1.00 35.03 363 SER A C 1
ATOM 2912 O O . SER A 1 363 ? 2.462 -19.168 -34.551 1.00 35.03 363 SER A O 1
ATOM 2914 N N . LEU A 1 364 ? 3.986 -18.560 -32.994 1.00 43.06 364 LEU A N 1
ATOM 2915 C CA . LEU A 1 364 ? 5.148 -18.429 -33.856 1.00 43.06 364 LEU A CA 1
ATOM 2916 C C . LEU A 1 364 ? 5.502 -19.806 -34.419 1.00 43.06 364 LEU A C 1
ATOM 2918 O O . LEU A 1 364 ? 6.216 -20.552 -33.766 1.00 43.06 364 LEU A O 1
ATOM 2922 N N . ASP A 1 365 ? 4.996 -20.127 -35.604 1.00 37.06 365 ASP A N 1
ATOM 2923 C CA . ASP A 1 365 ? 5.552 -21.170 -36.457 1.00 37.06 365 ASP A CA 1
ATOM 2924 C C . ASP A 1 365 ? 5.337 -20.797 -37.935 1.00 37.06 365 ASP A C 1
ATOM 2926 O O . ASP A 1 365 ? 4.208 -20.625 -38.396 1.00 37.06 365 ASP A O 1
ATOM 2930 N N . ASN A 1 366 ? 6.458 -20.751 -38.661 1.00 37.81 366 ASN A N 1
ATOM 2931 C CA . ASN A 1 366 ? 6.641 -20.673 -40.117 1.00 37.81 366 ASN A CA 1
ATOM 2932 C C . ASN A 1 366 ? 6.499 -19.313 -40.829 1.00 37.81 366 ASN A C 1
ATOM 2934 O O . ASN A 1 366 ? 5.424 -18.897 -41.260 1.00 37.81 366 ASN A O 1
ATOM 2938 N N . ASP A 1 367 ? 7.666 -18.702 -41.059 1.00 48.91 367 ASP A N 1
ATOM 2939 C CA . ASP A 1 367 ? 8.205 -18.268 -42.359 1.00 48.91 367 ASP A CA 1
ATOM 2940 C C . ASP A 1 367 ? 7.200 -18.180 -43.531 1.00 48.91 367 ASP A C 1
ATOM 2942 O O . ASP A 1 367 ? 6.758 -19.211 -44.048 1.00 48.91 367 ASP A O 1
ATOM 2946 N N . ASN A 1 368 ? 6.927 -16.940 -43.982 1.00 50.88 368 ASN A N 1
ATOM 2947 C CA . ASN A 1 368 ? 6.383 -16.491 -45.293 1.00 50.88 368 ASN A CA 1
ATOM 2948 C C . ASN A 1 368 ? 5.202 -15.495 -45.244 1.00 50.88 368 ASN A C 1
ATOM 2950 O O . ASN A 1 368 ? 4.627 -15.197 -46.293 1.00 50.88 368 ASN A O 1
ATOM 2954 N N . ASN A 1 369 ? 4.811 -14.955 -44.084 1.00 48.91 369 ASN A N 1
ATOM 2955 C CA . ASN A 1 369 ? 3.636 -14.066 -44.017 1.00 48.91 369 ASN A CA 1
ATOM 2956 C C . ASN A 1 369 ? 3.949 -12.555 -44.031 1.00 48.91 369 ASN A C 1
ATOM 2958 O O . ASN A 1 369 ? 3.050 -11.759 -44.309 1.00 48.91 369 ASN A O 1
ATOM 2962 N N . ASP A 1 370 ? 5.205 -12.155 -43.815 1.00 53.75 370 ASP A N 1
ATOM 2963 C CA . ASP A 1 370 ? 5.581 -10.734 -43.735 1.00 53.75 370 ASP A CA 1
ATOM 2964 C C . ASP A 1 370 ? 5.563 -10.043 -45.109 1.00 53.75 370 ASP A C 1
ATOM 2966 O O . ASP A 1 370 ? 5.039 -8.936 -45.245 1.00 53.75 370 ASP A O 1
ATOM 2970 N N . ASP A 1 371 ? 5.980 -10.740 -46.171 1.00 54.34 371 ASP A N 1
ATOM 2971 C CA . ASP A 1 371 ? 5.957 -10.197 -47.538 1.00 54.34 371 ASP A CA 1
ATOM 2972 C C . ASP A 1 371 ? 4.529 -9.950 -48.052 1.00 54.34 371 ASP A C 1
ATOM 2974 O O . ASP A 1 371 ? 4.289 -9.069 -48.879 1.00 54.34 371 ASP A O 1
ATOM 2978 N N . ARG A 1 372 ? 3.539 -10.696 -47.546 1.00 54.66 372 ARG A N 1
ATOM 2979 C CA . ARG A 1 372 ? 2.142 -10.564 -47.981 1.00 54.66 372 ARG A CA 1
ATOM 2980 C C . ARG A 1 372 ? 1.432 -9.383 -47.317 1.00 54.66 372 ARG A C 1
ATOM 2982 O O . ARG A 1 372 ? 0.603 -8.752 -47.970 1.00 54.66 372 ARG A O 1
ATOM 2989 N N . LEU A 1 373 ? 1.771 -9.079 -46.063 1.00 57.53 373 LEU A N 1
ATOM 2990 C CA . LEU A 1 373 ? 1.236 -7.936 -45.314 1.00 57.53 373 LEU A CA 1
ATOM 2991 C C . LEU A 1 373 ? 1.795 -6.606 -45.828 1.00 57.53 373 LEU A C 1
ATOM 2993 O O . LEU A 1 373 ? 1.046 -5.643 -46.004 1.00 57.53 373 LEU A O 1
ATOM 2997 N N . VAL A 1 374 ? 3.085 -6.574 -46.165 1.00 61.91 374 VAL A N 1
ATOM 2998 C CA . VAL A 1 374 ? 3.716 -5.396 -46.777 1.00 61.91 374 VAL A CA 1
ATOM 2999 C C . VAL A 1 374 ? 3.117 -5.117 -48.161 1.00 61.91 374 VAL A C 1
ATOM 3001 O O . VAL A 1 374 ? 2.778 -3.975 -48.467 1.00 61.91 374 VAL A O 1
ATOM 3004 N N . LEU A 1 375 ? 2.871 -6.154 -48.972 1.00 60.59 375 LEU A N 1
ATOM 3005 C CA . LEU A 1 375 ? 2.229 -6.006 -50.285 1.00 60.59 375 LEU A CA 1
ATOM 3006 C C . LEU A 1 375 ? 0.741 -5.619 -50.220 1.00 60.59 375 LEU A C 1
ATOM 3008 O O . LEU A 1 375 ? 0.253 -4.993 -51.163 1.00 60.59 375 LEU A O 1
ATOM 3012 N N . SER A 1 376 ? 0.009 -5.968 -49.154 1.00 64.50 376 SER A N 1
ATOM 3013 C CA . SER A 1 376 ? -1.363 -5.473 -48.960 1.00 64.50 376 SER A CA 1
ATOM 3014 C C . SER A 1 376 ? -1.389 -4.010 -48.527 1.00 64.50 376 SER A C 1
ATOM 3016 O O . SER A 1 376 ? -2.171 -3.243 -49.074 1.00 64.50 376 SER A O 1
ATOM 3018 N N . LEU A 1 377 ? -0.481 -3.598 -47.637 1.00 64.12 377 LEU A N 1
ATOM 3019 C CA . LEU A 1 377 ? -0.399 -2.209 -47.177 1.00 64.12 377 LEU A CA 1
ATOM 3020 C C . LEU A 1 377 ? 0.039 -1.259 -48.303 1.00 64.12 377 LEU A C 1
ATOM 3022 O O . LEU A 1 377 ? -0.567 -0.209 -48.488 1.00 64.12 377 LEU A O 1
ATOM 3026 N N . LEU A 1 378 ? 0.998 -1.676 -49.137 1.00 65.06 378 LEU A N 1
ATOM 3027 C CA . LEU A 1 378 ? 1.401 -0.931 -50.341 1.00 65.06 378 LEU A CA 1
ATOM 3028 C C . LEU A 1 378 ? 0.277 -0.825 -51.385 1.00 65.06 378 LEU A C 1
ATOM 3030 O O . LEU A 1 378 ? 0.213 0.154 -52.128 1.00 65.06 378 LEU A O 1
ATOM 3034 N N . ARG A 1 379 ? -0.612 -1.824 -51.465 1.00 67.94 379 ARG A N 1
ATOM 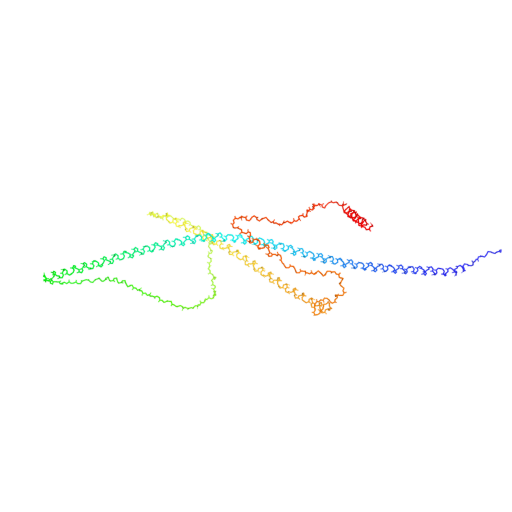3035 C CA . ARG A 1 379 ? -1.760 -1.799 -52.381 1.00 67.94 379 ARG A CA 1
ATOM 3036 C C . ARG A 1 379 ? -2.834 -0.824 -51.902 1.00 67.94 379 ARG A C 1
ATOM 3038 O O . ARG A 1 379 ? -3.336 -0.056 -52.717 1.00 67.94 379 ARG A O 1
ATOM 3045 N N . ASP A 1 380 ? -3.133 -0.823 -50.607 1.00 67.69 380 ASP A N 1
ATOM 3046 C CA . ASP A 1 380 ? -4.118 0.085 -50.012 1.00 67.69 380 ASP A CA 1
ATOM 3047 C C . ASP A 1 380 ? -3.632 1.547 -50.056 1.00 67.69 380 ASP A C 1
ATOM 3049 O O . ASP A 1 380 ? -4.414 2.465 -50.314 1.00 67.69 380 ASP A O 1
ATOM 3053 N N . GLU A 1 381 ? -2.322 1.774 -49.922 1.00 70.50 381 GLU A N 1
ATOM 3054 C CA . GLU A 1 381 ? -1.725 3.108 -50.026 1.00 70.50 381 GLU A CA 1
ATOM 3055 C C . GLU A 1 381 ? -1.735 3.659 -51.467 1.00 70.50 381 GLU A C 1
ATOM 3057 O O . GLU A 1 381 ? -2.048 4.836 -51.671 1.00 70.50 381 GLU A O 1
ATOM 3062 N N . GLN A 1 382 ? -1.504 2.816 -52.486 1.00 63.66 382 GLN A N 1
ATOM 3063 C CA . GLN A 1 382 ? -1.664 3.227 -53.891 1.00 63.66 382 GLN A CA 1
ATOM 3064 C C . GLN A 1 382 ? -3.127 3.478 -54.276 1.00 63.66 382 GLN A C 1
ATOM 3066 O O . GLN A 1 382 ? -3.411 4.374 -55.073 1.00 63.66 382 GLN A O 1
ATOM 3071 N N . GLN A 1 383 ? -4.068 2.742 -53.683 1.00 63.31 383 GLN A N 1
ATOM 3072 C CA . GLN A 1 383 ? -5.494 2.930 -53.940 1.00 63.31 383 GLN A CA 1
ATOM 3073 C C . GLN A 1 383 ? -5.999 4.262 -53.352 1.00 63.31 383 GLN A C 1
ATOM 3075 O O . GLN A 1 383 ? -6.717 4.999 -54.026 1.00 63.31 383 GLN A O 1
ATOM 3080 N N . HIS A 1 384 ? -5.504 4.652 -52.172 1.00 63.41 384 HIS A N 1
ATOM 3081 C CA . HIS A 1 384 ? -5.778 5.965 -51.579 1.00 63.41 384 HIS A CA 1
ATOM 3082 C C . HIS A 1 384 ? -5.032 7.142 -52.229 1.00 63.41 384 HIS A C 1
ATOM 3084 O O . HIS A 1 384 ? -5.458 8.291 -52.079 1.00 63.41 384 HIS A O 1
ATOM 3090 N N . GLN A 1 385 ? -3.922 6.912 -52.936 1.00 57.66 385 GLN A N 1
ATOM 3091 C CA . GLN A 1 385 ? -3.300 7.952 -53.769 1.00 57.66 385 GLN A CA 1
ATOM 3092 C C . GLN A 1 385 ? -4.109 8.197 -55.049 1.00 57.66 385 GLN A C 1
ATOM 3094 O O . GLN A 1 385 ? -4.361 9.352 -55.388 1.00 57.66 385 GLN A O 1
ATOM 3099 N N . HIS A 1 386 ? -4.619 7.143 -55.694 1.00 61.31 386 HIS A N 1
ATOM 3100 C CA . HIS A 1 386 ? -5.433 7.282 -56.905 1.00 61.31 386 HIS A CA 1
ATOM 3101 C C . HIS A 1 386 ? -6.804 7.935 -56.635 1.00 61.31 386 HIS A C 1
ATOM 3103 O O . HIS A 1 386 ? -7.278 8.743 -57.430 1.00 61.31 386 HIS A O 1
ATOM 3109 N N . GLU A 1 387 ? -7.412 7.665 -55.474 1.00 61.50 387 GLU A N 1
ATOM 3110 C CA . GLU A 1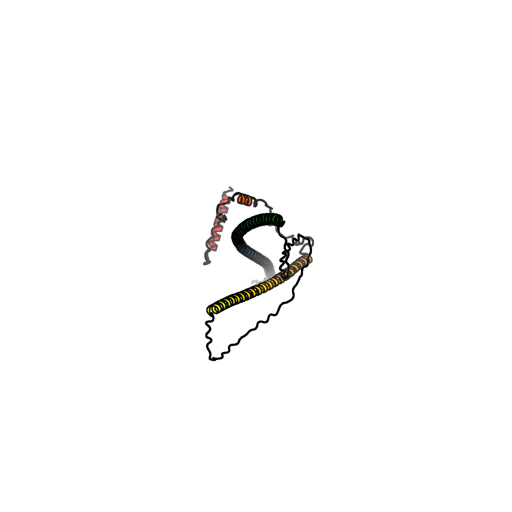 387 ? -8.637 8.350 -55.027 1.00 61.50 387 GLU A CA 1
ATOM 3111 C C . GLU A 1 387 ? -8.412 9.834 -54.690 1.00 61.50 387 GLU A C 1
ATOM 3113 O O . GLU A 1 387 ? -9.330 10.642 -54.843 1.00 61.50 387 GLU A O 1
ATOM 3118 N N . ARG A 1 388 ? -7.198 10.217 -54.267 1.00 60.66 388 ARG A N 1
ATOM 3119 C CA . ARG A 1 388 ? -6.843 11.621 -54.004 1.00 60.66 388 ARG A CA 1
ATOM 3120 C C . ARG A 1 388 ? -6.573 12.417 -55.280 1.00 60.66 388 ARG A C 1
ATOM 3122 O O . ARG A 1 388 ? -6.910 13.597 -55.317 1.00 60.66 388 ARG A O 1
ATOM 3129 N N . GLU A 1 389 ? -6.034 11.789 -56.323 1.00 57.81 389 GLU A N 1
ATOM 3130 C CA . GLU A 1 389 ? -5.837 12.433 -57.631 1.00 57.81 389 GLU A CA 1
ATOM 3131 C C . GLU A 1 389 ? -7.153 12.626 -58.404 1.00 57.81 389 GLU A C 1
ATOM 3133 O O . GLU A 1 389 ? -7.287 13.595 -59.142 1.00 57.81 389 GLU A O 1
ATOM 3138 N N . PHE A 1 390 ? -8.169 11.786 -58.177 1.00 54.97 390 PHE A N 1
ATOM 3139 C CA . PHE A 1 390 ? -9.479 11.913 -58.838 1.00 54.97 390 PHE A CA 1
ATOM 3140 C C . PHE A 1 390 ? -10.384 13.027 -58.279 1.00 54.97 390 PHE A C 1
ATOM 3142 O O . PHE A 1 390 ? -11.444 13.294 -58.843 1.00 54.97 390 PHE A O 1
ATOM 3149 N N . PHE A 1 391 ? -9.999 13.662 -57.168 1.00 54.00 391 PHE A N 1
ATOM 3150 C CA . PHE A 1 391 ? -10.794 14.701 -56.501 1.00 54.00 391 PHE A CA 1
ATOM 3151 C C . PHE A 1 391 ? -10.319 16.137 -56.786 1.00 54.00 391 PHE A C 1
ATOM 3153 O O . PHE A 1 391 ? -10.874 17.075 -56.212 1.00 54.00 391 PHE A O 1
ATOM 3160 N N . TYR A 1 392 ? -9.317 16.317 -57.656 1.00 54.25 392 TYR A N 1
ATOM 3161 C CA . TYR A 1 392 ? -8.724 17.625 -57.972 1.00 54.25 392 TYR A CA 1
ATOM 3162 C C . TYR A 1 392 ? -8.619 17.970 -59.472 1.00 54.25 392 TYR A C 1
ATOM 3164 O O . TYR A 1 392 ? -7.910 18.920 -59.801 1.00 54.25 392 TYR A O 1
ATOM 3172 N N . ASP A 1 393 ? -9.369 17.291 -60.349 1.00 46.50 393 ASP A N 1
ATOM 3173 C CA . ASP A 1 393 ? -9.602 17.714 -61.747 1.00 46.50 393 ASP A CA 1
ATOM 3174 C C . ASP A 1 393 ? -11.075 18.069 -62.015 1.00 46.50 393 ASP A C 1
ATOM 3176 O O . ASP A 1 393 ? -11.967 17.260 -61.657 1.00 46.50 393 ASP A O 1
#